Protein AF-A0A2V0NRD4-F1 (afdb_monomer_lite)

pLDDT: mean 80.71, std 25.83, range [26.81, 98.88]

InterPro domains:
  IPR005123 Oxoglutarate/iron-dependent dioxygenase domain [PS51471] (180-300)
  IPR044862 Prolyl 4-hydroxylase alpha subunit, Fe(2+) 2OG dioxygenase domain [PF13640] (192-298)

Radius of gyration: 30.92 Å; chains: 1; bounding box: 98×108×75 Å

Foldseek 3Di:
DDDDDDDDDDDDDDDDDDDDDDDDDDDDDDDDDDDDPPVVVVVVLVVVVVVVVVVVVVPDDDDDDDDDDDDDDDDDDDDDDDDDDDDDDPPPPPPPDPADDDDDADQKDKDALQAPLLVVLLVLQCVVLVDVVDPDPLVVQWDQDDDPQFWGWIKHFSCVRDDVVSVVRVLVSVQVCCVAQVLFRHWDGKMKIWAFAQTKGHWDFPQPFAQKKKKFWSAQQVPAQKDWFWKKWFDPCLVVVPVPDDPPDDDDSVNGIDTHRNHHRMMMMGGRRTTIMTTGIRGGPRRSRTTIIMITDGHDRHKHKDWQDDPVQVVVLVVVLVVQLVVQVVVAFAKAGKWKWKWKAWQAFRATPHIGTRHHNIWGDPPDFDADPVRHGDDRVVRSVSSSCSVGVSSNPTGTHHGPRGMMMMIHMDGGD

Secondary structure (DSSP, 8-state):
----------------------PPPPPPPPPPPPPPPHHHHHHHHHHHHHHHHHHHHTTPPPPPPPPPPP--------------------------SPPPPPPPP-SEEEESS--TTHHHHHHHHHHHHS-TTS--GGGGG-EEEEETTTEEEEEEEHHHHS-HHHHHHHHHHHHHHIIIII-EEEEPPPEEEEE-TT-EEEEE--TTS-SEEEEEE---GGG-S-B---EEEE-HHHHTTTTT--TT----HHHHEEEE---TT-EEEE-TTS-EEEPPPBS---GGGSEEEEEEEEEEE--EEEESS-HHHHHHHHHHHHHHHHHHHTTSPPEEEEEEEEEEE-TTT-BEEEEEEEEE--EEPTT---B-TTSPBPPHHHHHHHHHHHHHHHHHH-BPPP-TT--EEEEEEEEE-

Structure (mmCIF, N/CA/C/O backbone):
data_AF-A0A2V0NRD4-F1
#
_entry.id   AF-A0A2V0NRD4-F1
#
loop_
_atom_site.group_PDB
_atom_site.id
_atom_site.type_symbol
_atom_site.label_atom_id
_atom_site.label_alt_id
_atom_site.label_comp_id
_atom_site.label_asym_id
_atom_site.label_entity_id
_atom_site.label_seq_id
_atom_site.pdbx_PDB_ins_code
_atom_site.Cartn_x
_atom_site.Cartn_y
_atom_site.Cartn_z
_atom_site.occupancy
_atom_site.B_iso_or_equiv
_atom_site.auth_seq_id
_atom_site.auth_comp_id
_atom_site.auth_asym_id
_atom_site.auth_atom_id
_atom_site.pdbx_PDB_model_num
ATOM 1 N N . MET A 1 1 ? 49.506 51.489 8.828 1.00 37.12 1 MET A N 1
ATOM 2 C CA . MET A 1 1 ? 50.574 52.232 8.125 1.00 37.12 1 MET A CA 1
ATOM 3 C C . MET A 1 1 ? 49.982 52.736 6.810 1.00 37.12 1 MET A C 1
ATOM 5 O O . MET A 1 1 ? 49.514 51.912 6.045 1.00 37.12 1 MET A O 1
ATOM 9 N N . ARG A 1 2 ? 49.962 54.065 6.619 1.00 36.31 2 ARG A N 1
ATOM 10 C CA . ARG A 1 2 ? 49.594 54.840 5.407 1.00 36.31 2 ARG A CA 1
ATOM 11 C C . ARG A 1 2 ? 48.127 54.850 4.926 1.00 36.31 2 ARG A C 1
ATOM 13 O O . ARG A 1 2 ? 47.699 54.052 4.107 1.00 36.31 2 ARG A O 1
ATOM 20 N N . SER A 1 3 ? 47.433 55.884 5.405 1.00 36.81 3 SER A N 1
ATOM 21 C CA . SER A 1 3 ? 46.528 56.750 4.630 1.00 36.81 3 SER A CA 1
ATOM 22 C C . SER A 1 3 ? 47.302 57.499 3.530 1.00 36.81 3 SER A C 1
ATOM 24 O O . SER A 1 3 ? 48.490 57.741 3.733 1.00 36.81 3 SER A O 1
ATOM 26 N N . LEU A 1 4 ? 46.624 57.848 2.426 1.00 37.84 4 LEU A N 1
ATOM 27 C CA . LEU A 1 4 ? 46.695 59.089 1.616 1.00 37.84 4 LEU A CA 1
ATOM 28 C C . LEU A 1 4 ? 45.539 58.979 0.585 1.00 37.84 4 LEU A C 1
ATOM 30 O O . LEU A 1 4 ? 45.451 57.965 -0.097 1.00 37.84 4 LEU A O 1
ATOM 34 N N . GLY A 1 5 ? 44.496 59.824 0.611 1.00 30.53 5 GLY A N 1
ATOM 35 C CA . GLY A 1 5 ? 44.429 61.138 -0.062 1.00 30.53 5 GLY A CA 1
ATOM 36 C C . GLY A 1 5 ? 44.092 60.946 -1.556 1.00 30.53 5 GLY A C 1
ATOM 37 O O . GLY A 1 5 ? 44.756 60.162 -2.209 1.00 30.53 5 GLY A O 1
ATOM 38 N N . GLY A 1 6 ? 43.102 61.549 -2.214 1.00 31.66 6 GLY A N 1
ATOM 39 C CA . GLY A 1 6 ? 42.249 62.704 -1.958 1.00 31.66 6 GLY A CA 1
ATOM 40 C C . GLY A 1 6 ? 42.008 63.425 -3.301 1.00 31.66 6 GLY A C 1
ATOM 41 O O . GLY A 1 6 ? 42.966 63.666 -4.022 1.00 31.66 6 GLY A O 1
ATOM 42 N N . GLY A 1 7 ? 40.755 63.798 -3.599 1.00 30.56 7 GLY A N 1
ATOM 43 C CA . GLY A 1 7 ? 40.410 64.998 -4.385 1.00 30.56 7 GLY A CA 1
ATOM 44 C C . GLY A 1 7 ? 40.239 64.907 -5.914 1.00 30.56 7 GLY A C 1
ATOM 45 O O . GLY A 1 7 ? 41.167 64.564 -6.636 1.00 30.56 7 GLY A O 1
ATOM 46 N N . GLY A 1 8 ? 39.076 65.381 -6.395 1.00 29.81 8 GLY A N 1
ATOM 47 C CA . GLY A 1 8 ? 38.882 65.917 -7.755 1.00 29.81 8 GLY A CA 1
ATOM 48 C C . GLY A 1 8 ? 37.500 65.651 -8.377 1.00 29.81 8 GLY A C 1
ATOM 49 O O . GLY A 1 8 ? 37.317 64.608 -8.989 1.00 29.81 8 GLY A O 1
ATOM 50 N N . GLY A 1 9 ? 36.532 66.575 -8.232 1.00 29.78 9 GLY A N 1
ATOM 51 C CA . GLY A 1 9 ? 35.231 66.567 -8.952 1.00 29.78 9 GLY A CA 1
ATOM 52 C C . GLY A 1 9 ? 35.357 67.050 -10.414 1.00 29.78 9 GLY A C 1
ATOM 53 O O . GLY A 1 9 ? 36.444 66.923 -10.970 1.00 29.78 9 GLY A O 1
ATOM 54 N N . PRO A 1 10 ? 34.367 67.732 -11.036 1.00 51.59 10 PRO A N 1
ATOM 55 C CA . PRO A 1 10 ? 32.917 67.812 -10.784 1.00 51.59 10 PRO A CA 1
ATOM 56 C C . PRO A 1 10 ? 32.065 67.683 -12.081 1.00 51.59 10 PRO A C 1
ATOM 58 O O . PRO A 1 10 ? 32.456 68.180 -13.127 1.00 51.59 10 PRO A O 1
ATOM 61 N N . LEU A 1 11 ? 30.847 67.138 -12.026 1.00 35.38 11 LEU A N 1
ATOM 62 C CA . LEU A 1 11 ? 29.784 67.317 -13.041 1.00 35.38 11 LEU A CA 1
ATOM 63 C C . LEU A 1 11 ? 28.461 67.131 -12.277 1.00 35.38 11 LEU A C 1
ATOM 65 O O . LEU A 1 11 ? 28.354 66.206 -11.483 1.00 35.38 11 LEU A O 1
ATOM 69 N N . GLY A 1 12 ? 27.432 67.966 -12.336 1.00 33.06 12 GLY A N 1
ATOM 70 C CA . GLY A 1 12 ? 26.902 68.777 -13.420 1.00 33.06 12 GLY A CA 1
ATOM 71 C C . GLY A 1 12 ? 25.386 68.584 -13.317 1.00 33.06 12 GLY A C 1
ATOM 72 O O . GLY A 1 12 ? 24.895 67.469 -13.464 1.00 33.06 12 GLY A O 1
ATOM 73 N N . ALA A 1 13 ? 24.663 69.633 -12.937 1.00 35.31 13 ALA A N 1
ATOM 74 C CA . ALA A 1 13 ? 23.222 69.595 -12.728 1.00 35.31 13 ALA A CA 1
ATOM 75 C C . ALA A 1 13 ? 22.465 69.386 -14.050 1.00 35.31 13 ALA A C 1
ATOM 77 O O . ALA A 1 13 ? 22.750 70.064 -15.033 1.00 35.31 13 ALA A O 1
ATOM 78 N N . ALA A 1 14 ? 21.438 68.535 -14.041 1.00 35.88 14 ALA A N 1
ATOM 79 C CA . ALA A 1 14 ? 20.316 68.637 -14.968 1.00 35.88 14 ALA A CA 1
ATOM 80 C C . ALA A 1 14 ? 19.050 68.084 -14.305 1.00 35.88 14 ALA A C 1
ATOM 82 O O . ALA A 1 14 ? 18.949 66.906 -13.967 1.00 35.88 14 ALA A O 1
ATOM 83 N N . ALA A 1 15 ? 18.101 68.990 -14.093 1.00 36.91 15 ALA A N 1
ATOM 84 C CA . ALA A 1 15 ? 16.751 68.711 -13.654 1.00 36.91 15 ALA A CA 1
ATOM 85 C C . ALA A 1 15 ? 15.945 68.040 -14.777 1.00 36.91 15 ALA A C 1
ATOM 87 O O . ALA A 1 15 ? 16.061 68.408 -15.944 1.00 36.91 15 ALA A O 1
ATOM 88 N N . GLY A 1 16 ? 15.078 67.103 -14.402 1.00 32.47 16 GLY A N 1
ATOM 89 C CA . GLY A 1 16 ? 14.105 66.483 -15.295 1.00 32.47 16 GLY A CA 1
ATOM 90 C C . GLY A 1 16 ? 12.959 65.885 -14.492 1.00 32.47 16 GLY A C 1
ATOM 91 O O . GLY A 1 16 ? 12.966 64.703 -14.166 1.00 32.47 16 GLY A O 1
ATOM 92 N N . ALA A 1 17 ? 11.986 66.721 -14.133 1.00 39.16 17 ALA A N 1
ATOM 93 C CA . ALA A 1 17 ? 10.737 66.290 -13.525 1.00 39.16 17 ALA A CA 1
ATOM 94 C C . ALA A 1 17 ? 9.822 65.666 -14.590 1.00 39.16 17 ALA A C 1
ATOM 96 O O . ALA A 1 17 ? 9.424 66.345 -15.531 1.00 39.16 17 ALA A O 1
ATOM 97 N N . THR A 1 18 ? 9.430 64.403 -14.410 1.00 37.50 18 THR A N 1
ATOM 98 C CA . THR A 1 18 ? 8.204 63.841 -15.004 1.00 37.50 18 THR A CA 1
ATOM 99 C C . THR A 1 18 ? 7.505 62.938 -13.983 1.00 37.50 18 THR A C 1
ATOM 101 O O . THR A 1 18 ? 8.138 62.227 -13.205 1.00 37.50 18 THR A O 1
ATOM 104 N N . GLY A 1 19 ? 6.181 63.078 -13.895 1.00 40.06 19 GLY A N 1
ATOM 105 C CA . GLY A 1 19 ? 5.375 62.667 -12.749 1.00 40.06 19 GLY A CA 1
ATOM 106 C C . GLY A 1 19 ? 5.187 61.158 -12.590 1.00 40.06 19 GLY A C 1
ATOM 107 O O . GLY A 1 19 ? 4.662 60.474 -13.467 1.00 40.06 19 GLY A O 1
ATOM 108 N N . GLY A 1 20 ? 5.520 60.658 -11.399 1.00 32.12 20 GLY A N 1
ATOM 109 C CA . GLY A 1 20 ? 5.153 59.321 -10.945 1.00 32.12 20 GLY A CA 1
ATOM 110 C C . GLY A 1 20 ? 3.686 59.253 -10.514 1.00 32.12 20 GLY A C 1
ATOM 111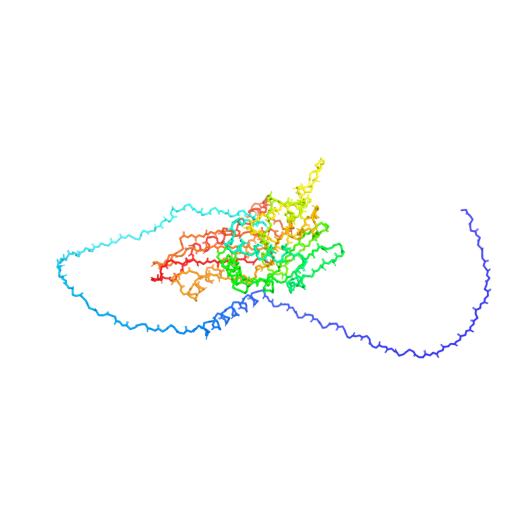 O O . GLY A 1 20 ? 3.316 59.738 -9.444 1.00 32.12 20 GLY A O 1
ATOM 112 N N . ARG A 1 21 ? 2.846 58.585 -11.312 1.00 42.50 21 ARG A N 1
ATOM 113 C CA . ARG A 1 21 ? 1.575 58.016 -10.837 1.00 42.50 21 ARG A CA 1
ATOM 114 C C . ARG A 1 21 ? 1.885 57.002 -9.730 1.00 42.50 21 ARG A C 1
ATOM 116 O O . ARG A 1 21 ? 2.398 55.922 -10.011 1.00 42.50 21 ARG A O 1
ATOM 123 N N . ARG A 1 22 ? 1.540 57.323 -8.479 1.00 39.62 22 ARG A N 1
ATOM 124 C CA . ARG A 1 22 ? 1.521 56.350 -7.376 1.00 39.62 22 ARG A CA 1
ATOM 125 C C . ARG A 1 22 ? 0.491 55.262 -7.695 1.00 39.62 22 ARG A C 1
ATOM 127 O O . ARG A 1 22 ? -0.712 55.500 -7.604 1.00 39.62 22 ARG A O 1
ATOM 134 N N . ARG A 1 23 ? 0.953 54.068 -8.075 1.00 44.28 23 ARG A N 1
ATOM 135 C CA . ARG A 1 23 ? 0.123 52.859 -8.042 1.00 44.28 23 ARG A CA 1
ATOM 136 C C . ARG A 1 23 ? -0.205 52.575 -6.574 1.00 44.28 23 ARG A C 1
ATOM 138 O O . ARG A 1 23 ? 0.705 52.390 -5.771 1.00 44.28 23 ARG A O 1
ATOM 145 N N . ARG A 1 24 ? -1.494 52.591 -6.220 1.00 45.59 24 ARG A N 1
ATOM 146 C CA . ARG A 1 24 ? -1.969 52.031 -4.948 1.00 45.59 24 ARG A CA 1
ATOM 147 C C . ARG A 1 24 ? -1.627 50.540 -4.963 1.00 45.59 24 ARG A C 1
ATOM 149 O O . ARG A 1 24 ? -2.010 49.849 -5.905 1.00 45.59 24 ARG A O 1
ATOM 156 N N . GLY A 1 25 ? -0.858 50.087 -3.976 1.00 49.59 25 GLY A N 1
ATOM 157 C CA . GLY A 1 25 ? -0.625 48.662 -3.755 1.00 49.59 25 GLY A CA 1
ATOM 158 C C . GLY A 1 25 ? -1.936 47.934 -3.429 1.00 49.59 25 GLY A C 1
ATOM 159 O O . GLY A 1 25 ? -2.907 48.591 -3.036 1.00 49.59 25 GLY A O 1
ATOM 160 N N . PRO A 1 26 ? -1.986 46.605 -3.623 1.00 52.06 26 PRO A N 1
ATOM 161 C CA . PRO A 1 26 ? -3.155 45.807 -3.277 1.00 52.06 26 PRO A CA 1
ATOM 162 C C . PRO A 1 26 ? -3.466 45.929 -1.774 1.00 52.06 26 PRO A C 1
ATOM 164 O O . PRO A 1 26 ? -2.542 46.115 -0.976 1.00 52.06 26 PRO A O 1
ATOM 167 N N . PRO A 1 27 ? -4.751 45.863 -1.377 1.00 50.25 27 PRO A N 1
ATOM 168 C CA . PRO A 1 27 ? -5.123 45.858 0.031 1.00 50.25 27 PRO A CA 1
ATOM 169 C C . PRO A 1 27 ? -4.501 44.646 0.746 1.00 50.25 27 PRO A C 1
ATOM 171 O O . PRO A 1 27 ? -4.285 43.610 0.110 1.00 50.25 27 PRO A O 1
ATOM 174 N N . PRO A 1 28 ? -4.208 44.760 2.054 1.00 44.22 28 PRO A N 1
ATOM 175 C CA . PRO A 1 28 ? -3.713 43.632 2.831 1.00 44.22 28 PRO A CA 1
ATOM 176 C C . PRO A 1 28 ? -4.732 42.479 2.806 1.00 44.22 28 PRO A C 1
ATOM 178 O O . PRO A 1 28 ? -5.940 42.739 2.747 1.00 44.22 28 PRO A O 1
ATOM 181 N N . PRO A 1 29 ? -4.271 41.216 2.839 1.00 41.53 29 PRO A N 1
ATOM 182 C CA . PRO A 1 29 ? -5.163 40.067 2.867 1.00 41.53 29 PRO A CA 1
ATOM 183 C C . PRO A 1 29 ? -6.071 40.138 4.098 1.00 41.53 29 PRO A C 1
ATOM 185 O O . PRO A 1 29 ? -5.623 40.459 5.201 1.00 41.53 29 PRO A O 1
ATOM 188 N N . ALA A 1 30 ? -7.358 39.857 3.886 1.00 43.50 30 ALA A N 1
ATOM 189 C CA . ALA A 1 30 ? -8.327 39.710 4.961 1.00 43.50 30 ALA A CA 1
ATOM 190 C C . ALA A 1 30 ? -7.823 38.655 5.954 1.00 43.50 30 ALA A C 1
ATOM 192 O O . ALA A 1 30 ? -7.322 37.607 5.541 1.00 43.50 30 ALA A O 1
ATOM 193 N N . ALA A 1 31 ? -7.941 38.948 7.251 1.00 38.81 31 ALA A N 1
ATOM 194 C CA . ALA A 1 31 ? -7.605 38.009 8.309 1.00 38.81 31 ALA A CA 1
ATOM 195 C C . ALA A 1 31 ? -8.315 36.674 8.042 1.00 38.81 31 ALA A C 1
ATOM 197 O O . ALA A 1 31 ? -9.541 36.637 7.918 1.00 38.81 31 ALA A O 1
ATOM 198 N N . ALA A 1 32 ? -7.531 35.603 7.905 1.00 40.25 32 ALA A N 1
ATOM 199 C CA . ALA A 1 32 ? -8.050 34.259 7.724 1.00 40.25 32 ALA A CA 1
ATOM 200 C C . ALA A 1 32 ? -8.995 33.940 8.889 1.00 40.25 32 ALA A C 1
ATOM 202 O O . ALA A 1 32 ? -8.608 34.034 10.058 1.00 40.25 32 ALA A O 1
ATOM 203 N N . ALA A 1 33 ? -10.244 33.604 8.567 1.00 46.31 33 ALA A N 1
ATOM 204 C CA . ALA A 1 33 ? -11.161 33.045 9.545 1.00 46.31 33 ALA A CA 1
ATOM 205 C C . ALA A 1 33 ? -10.502 31.798 10.150 1.00 46.31 33 ALA A C 1
ATOM 207 O O . ALA A 1 33 ? -9.955 30.971 9.417 1.00 46.31 33 ALA A O 1
ATOM 208 N N . LYS A 1 34 ? -10.511 31.694 11.484 1.00 37.56 34 LYS A N 1
ATOM 209 C CA . LYS A 1 34 ? -10.008 30.504 12.176 1.00 37.56 34 LYS A CA 1
ATOM 210 C C . LYS A 1 34 ? -10.724 29.266 11.614 1.00 37.56 34 LYS A C 1
ATOM 212 O O . LYS A 1 34 ? -11.946 29.330 11.449 1.00 37.56 34 LYS A O 1
ATOM 217 N N . PRO A 1 35 ? -9.999 28.174 11.316 1.00 36.25 35 PRO A N 1
ATOM 218 C CA . PRO A 1 35 ? -10.632 26.935 10.892 1.00 36.25 35 PRO A CA 1
ATOM 219 C C . PRO A 1 35 ? -11.597 26.452 11.988 1.00 36.25 35 PRO A C 1
ATOM 221 O O . PRO A 1 35 ? -11.336 26.687 13.175 1.00 36.25 35 PRO A O 1
ATOM 224 N N . PRO A 1 36 ? -12.728 25.830 11.614 1.00 34.31 36 PRO A N 1
ATOM 225 C CA . PRO A 1 36 ? -13.639 25.246 12.586 1.00 34.31 36 PRO A CA 1
ATOM 226 C C . PRO A 1 36 ? -12.923 24.150 13.399 1.00 34.31 36 PRO A C 1
ATOM 228 O O . PRO A 1 36 ? -11.967 23.550 12.902 1.00 34.31 36 PRO A O 1
ATOM 231 N N . PRO A 1 37 ? -13.361 23.882 14.641 1.00 36.03 37 PRO A N 1
ATOM 232 C CA . PRO A 1 37 ? -12.813 22.793 15.446 1.00 36.03 37 PRO A CA 1
ATOM 233 C C . PRO A 1 37 ? -12.982 21.441 14.729 1.00 36.03 37 PRO A C 1
ATOM 235 O O . PRO A 1 37 ? -13.991 21.217 14.057 1.00 36.03 37 PRO A O 1
ATOM 238 N N . ALA A 1 38 ? -12.000 20.545 14.880 1.00 36.00 38 ALA A N 1
ATOM 239 C CA . ALA A 1 38 ? -11.916 19.253 14.183 1.00 36.00 38 ALA A CA 1
ATOM 240 C C . ALA A 1 38 ? -13.176 18.375 14.345 1.00 36.00 38 ALA A C 1
ATOM 242 O O . ALA A 1 38 ? -13.580 17.684 13.410 1.00 36.00 38 ALA A O 1
ATOM 243 N N . THR A 1 39 ? -13.880 18.505 15.471 1.00 34.88 39 THR A N 1
ATOM 244 C CA . THR A 1 39 ? -15.160 17.833 15.750 1.00 34.88 39 THR A CA 1
ATOM 245 C C . THR A 1 39 ? -16.281 18.185 14.760 1.00 34.88 39 THR A C 1
ATOM 247 O O . THR A 1 39 ? -17.155 17.358 14.501 1.00 34.88 39 THR A O 1
ATOM 250 N N . MET A 1 40 ? -16.259 19.373 14.137 1.00 30.20 40 MET A N 1
ATOM 251 C CA . MET A 1 40 ? -17.231 19.750 13.097 1.00 30.20 40 MET A CA 1
ATOM 252 C C . MET A 1 40 ? -16.901 19.179 11.712 1.00 30.20 40 MET A C 1
ATOM 254 O O . MET A 1 40 ? -17.815 18.958 10.916 1.00 30.20 40 MET A O 1
ATOM 258 N N . LEU A 1 41 ? -15.623 18.936 11.405 1.00 34.75 41 LEU A N 1
ATOM 259 C CA . LEU A 1 41 ? -15.213 18.358 10.119 1.00 34.75 41 LEU A CA 1
ATOM 260 C C . LEU A 1 41 ? -15.586 16.8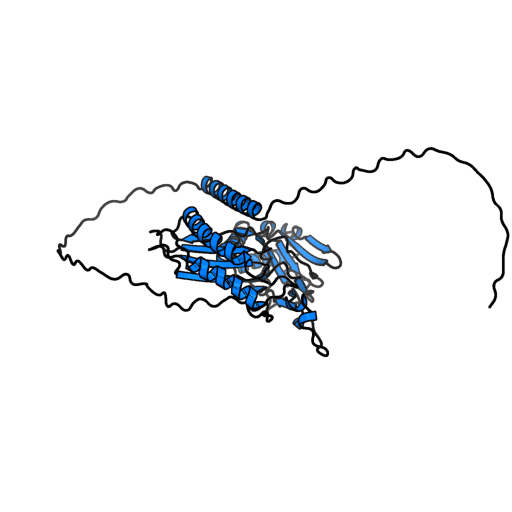70 10.032 1.00 34.75 41 LEU A C 1
ATOM 262 O O . LEU A 1 41 ? -16.006 16.412 8.970 1.00 34.75 41 LEU A O 1
ATOM 266 N N . TRP A 1 42 ? -15.530 16.157 11.159 1.00 34.00 42 TRP A N 1
ATOM 267 C CA . TRP A 1 42 ? -15.877 14.737 11.256 1.00 34.00 42 TRP A CA 1
ATOM 268 C C . TRP A 1 42 ? -17.376 14.458 11.048 1.00 34.00 42 TRP A C 1
ATOM 270 O O . TRP A 1 42 ? -17.743 13.651 10.194 1.00 34.00 42 TRP A O 1
ATOM 280 N N . ARG A 1 43 ? -18.269 15.199 11.727 1.00 35.78 43 ARG A N 1
ATOM 281 C CA . ARG A 1 43 ? -19.731 15.070 11.525 1.00 35.78 43 ARG A CA 1
ATOM 282 C C . ARG A 1 43 ? -20.147 15.372 10.083 1.00 35.78 43 ARG A C 1
ATOM 284 O O . ARG A 1 43 ? -20.962 14.657 9.509 1.00 35.78 43 ARG A O 1
ATOM 291 N N . ALA A 1 44 ? -19.525 16.375 9.463 1.00 32.97 44 ALA A N 1
ATOM 292 C CA . ALA A 1 44 ? -19.788 16.727 8.071 1.00 32.97 44 ALA A CA 1
ATOM 293 C C . ALA A 1 44 ? -19.285 15.672 7.064 1.00 32.97 44 ALA A C 1
ATOM 295 O O . ALA A 1 44 ? -19.794 15.623 5.943 1.00 32.97 44 ALA A O 1
ATOM 296 N N . ALA A 1 45 ? -18.294 14.849 7.424 1.00 35.78 45 ALA A N 1
ATOM 297 C CA . ALA A 1 45 ? -17.847 13.714 6.617 1.00 35.78 45 ALA A CA 1
ATOM 298 C C . ALA A 1 45 ? -18.801 12.516 6.771 1.00 35.78 45 ALA A C 1
ATOM 300 O O . ALA A 1 45 ? -19.247 11.972 5.762 1.00 35.78 45 ALA A O 1
ATOM 301 N N . ALA A 1 46 ? -19.208 12.186 8.001 1.00 33.72 46 ALA A N 1
ATOM 302 C CA . ALA A 1 46 ? -20.189 11.133 8.284 1.00 33.72 46 ALA A CA 1
ATOM 303 C C . ALA A 1 46 ? -21.553 11.388 7.602 1.00 33.72 46 ALA A C 1
ATOM 305 O O . ALA A 1 46 ? -22.121 10.490 6.979 1.00 33.72 46 ALA A O 1
ATOM 306 N N . GLU A 1 47 ? -22.042 12.634 7.611 1.00 33.97 47 GLU A N 1
ATOM 307 C CA . GLU A 1 47 ? -23.283 13.022 6.920 1.00 33.97 47 GLU A CA 1
ATOM 308 C C . GLU A 1 47 ? -23.176 12.908 5.386 1.00 33.97 47 GLU A C 1
ATOM 310 O O . GLU A 1 47 ? -24.141 12.531 4.714 1.00 33.97 47 GLU A O 1
ATOM 315 N N . ARG A 1 48 ? -21.997 13.177 4.804 1.00 37.53 48 ARG A N 1
ATOM 316 C CA . ARG A 1 48 ? -21.755 12.985 3.360 1.00 37.53 48 ARG A CA 1
ATOM 317 C C . ARG A 1 48 ? -21.721 11.504 2.980 1.00 37.53 48 ARG A C 1
ATOM 319 O O . ARG A 1 48 ? -22.215 11.157 1.908 1.00 37.53 48 ARG A O 1
ATOM 326 N N . THR A 1 49 ? -21.210 10.643 3.859 1.00 41.62 49 THR A N 1
ATOM 327 C CA . THR A 1 49 ? -21.186 9.180 3.689 1.00 41.62 49 THR A CA 1
ATOM 328 C C . THR A 1 49 ? -22.593 8.573 3.716 1.00 41.62 49 THR A C 1
ATOM 330 O O . THR A 1 49 ? -22.916 7.725 2.878 1.00 41.62 49 THR A O 1
ATOM 333 N N . ALA A 1 50 ? -23.471 9.061 4.600 1.00 33.91 50 ALA A N 1
ATOM 334 C CA . ALA A 1 50 ? -24.878 8.649 4.644 1.00 33.91 50 ALA A CA 1
ATOM 335 C C . ALA A 1 50 ? -25.641 9.052 3.363 1.00 33.91 50 ALA A C 1
ATOM 337 O O . ALA A 1 50 ? -26.367 8.249 2.774 1.00 33.91 50 ALA A O 1
ATOM 338 N N . LEU A 1 51 ? -25.413 10.272 2.861 1.00 32.16 51 LEU A N 1
ATOM 339 C CA . LEU A 1 51 ? -26.031 10.763 1.621 1.00 32.16 51 LEU A CA 1
ATOM 340 C C . LEU A 1 51 ? -25.534 10.029 0.363 1.00 32.16 51 LEU A C 1
ATOM 342 O O . LEU A 1 51 ? -26.317 9.785 -0.559 1.00 32.16 51 LEU A O 1
ATOM 346 N N . ALA A 1 52 ? -24.252 9.657 0.311 1.00 34.41 52 ALA A N 1
ATOM 347 C CA . ALA A 1 52 ? -23.681 8.899 -0.803 1.00 34.41 52 ALA A CA 1
ATOM 348 C C . ALA A 1 52 ? -24.206 7.451 -0.859 1.00 34.41 52 ALA A C 1
ATOM 350 O O . ALA A 1 52 ? -24.484 6.939 -1.949 1.00 34.41 52 ALA A O 1
ATOM 351 N N . SER A 1 53 ? -24.417 6.819 0.300 1.00 35.78 53 SER A N 1
ATOM 352 C CA . SER A 1 53 ? -24.973 5.461 0.402 1.00 35.78 53 SER A CA 1
ATOM 353 C C . SER A 1 53 ? -26.433 5.407 -0.068 1.00 35.78 53 SER A C 1
ATOM 355 O O . SER A 1 53 ? -26.769 4.592 -0.931 1.00 35.78 53 SER A O 1
ATOM 357 N N . ALA A 1 54 ? -27.262 6.374 0.343 1.00 32.81 54 ALA A N 1
ATOM 358 C CA . ALA A 1 54 ? -28.650 6.493 -0.117 1.00 32.81 54 ALA A CA 1
ATOM 359 C C . ALA A 1 54 ? -28.770 6.727 -1.643 1.00 32.81 54 ALA A C 1
ATOM 361 O O . ALA A 1 54 ? -29.692 6.235 -2.300 1.00 32.81 54 ALA A O 1
ATOM 362 N N . ALA A 1 55 ? -27.816 7.446 -2.248 1.00 34.16 55 ALA A N 1
ATOM 363 C CA . ALA A 1 55 ? -27.784 7.673 -3.697 1.00 34.16 55 ALA A CA 1
ATOM 364 C C . ALA A 1 55 ? -27.384 6.418 -4.506 1.00 34.16 55 ALA A C 1
ATOM 366 O O . ALA A 1 55 ? -27.765 6.288 -5.676 1.00 34.16 55 ALA A O 1
ATOM 367 N N . SER A 1 56 ? -26.634 5.496 -3.893 1.00 35.25 56 SER A N 1
ATOM 368 C CA . SER A 1 56 ? -26.220 4.217 -4.486 1.00 35.25 56 SER A CA 1
ATOM 369 C C . SER A 1 56 ? -27.360 3.190 -4.488 1.00 35.25 56 SER A C 1
ATOM 371 O O . SER A 1 56 ? -27.588 2.510 -5.495 1.00 35.25 56 SER A O 1
ATOM 373 N N . GLU A 1 57 ? -28.158 3.136 -3.417 1.00 39.56 57 GLU A N 1
ATOM 374 C CA . GLU A 1 57 ? -29.324 2.247 -3.327 1.00 39.56 57 GLU A CA 1
ATOM 375 C C . GLU A 1 57 ? -30.431 2.592 -4.329 1.00 39.56 57 GLU A C 1
ATOM 377 O O . GLU A 1 57 ? -31.023 1.696 -4.938 1.00 39.56 57 GLU A O 1
ATOM 382 N N . ALA A 1 58 ? -30.644 3.882 -4.610 1.00 37.66 58 ALA A N 1
ATOM 383 C CA . ALA A 1 58 ? -31.635 4.345 -5.584 1.00 37.66 58 ALA A CA 1
ATOM 384 C C . ALA A 1 58 ? -31.358 3.892 -7.039 1.00 37.66 58 ALA A C 1
ATOM 386 O O . ALA A 1 58 ? -32.200 4.087 -7.919 1.00 37.66 58 ALA A O 1
ATOM 387 N N . ARG A 1 59 ? -30.191 3.287 -7.319 1.00 34.75 59 ARG A N 1
ATOM 388 C CA . ARG A 1 59 ? -29.778 2.823 -8.657 1.00 34.75 59 ARG A CA 1
ATOM 389 C C . ARG A 1 59 ? -29.806 1.305 -8.854 1.00 34.75 59 ARG A C 1
ATOM 391 O O . ARG A 1 59 ? -29.484 0.850 -9.955 1.00 34.75 59 ARG A O 1
ATOM 398 N N . ARG A 1 60 ? -30.206 0.505 -7.859 1.00 33.66 60 ARG A N 1
ATOM 399 C CA . ARG A 1 60 ? -30.311 -0.955 -8.031 1.00 33.66 60 ARG A CA 1
ATOM 400 C C . ARG A 1 60 ? -31.623 -1.344 -8.743 1.00 33.66 60 ARG A C 1
ATOM 402 O O . ARG A 1 60 ? -32.701 -0.958 -8.290 1.00 33.66 60 ARG A O 1
ATOM 409 N N . PRO A 1 61 ? -31.585 -2.116 -9.847 1.00 31.95 61 PRO A N 1
ATOM 410 C CA . PRO A 1 61 ? -32.798 -2.654 -10.455 1.00 31.95 61 PRO A CA 1
ATOM 411 C C . PRO A 1 61 ? -33.440 -3.698 -9.530 1.00 31.95 61 PRO A C 1
ATOM 413 O O . PRO A 1 61 ? -32.763 -4.590 -9.020 1.00 31.95 61 PRO A O 1
ATOM 416 N N . ARG A 1 62 ? -34.759 -3.590 -9.321 1.00 33.12 62 ARG A N 1
ATOM 417 C CA . ARG A 1 62 ? -35.537 -4.543 -8.511 1.00 33.12 62 ARG A CA 1
ATOM 418 C C . ARG A 1 62 ? -35.434 -5.965 -9.085 1.00 33.12 62 ARG A C 1
ATOM 420 O O . ARG A 1 62 ? -35.639 -6.129 -10.290 1.00 33.12 62 ARG A O 1
ATOM 427 N N . PRO A 1 63 ? -35.208 -6.997 -8.254 1.00 32.22 63 PRO A N 1
ATOM 428 C CA . PRO A 1 63 ? -35.194 -8.374 -8.721 1.00 32.22 63 PRO A CA 1
ATOM 429 C C . PRO A 1 63 ? -36.603 -8.828 -9.123 1.00 32.22 63 PRO A C 1
ATOM 431 O O . PRO A 1 63 ? -37.581 -8.657 -8.392 1.00 32.22 63 PRO A O 1
ATOM 434 N N . THR A 1 64 ? -36.705 -9.418 -10.312 1.00 33.78 64 THR A N 1
ATOM 435 C CA . THR A 1 64 ? -37.908 -10.087 -10.809 1.00 33.78 64 THR A CA 1
ATOM 436 C C . THR A 1 64 ? -38.104 -11.424 -10.099 1.00 33.78 64 THR A C 1
ATOM 438 O O . THR A 1 64 ? -37.224 -12.281 -10.087 1.00 33.78 64 THR A O 1
ATOM 441 N N . ARG A 1 65 ? -39.292 -11.581 -9.522 1.00 32.25 65 ARG A N 1
ATOM 442 C CA . ARG A 1 65 ? -39.773 -12.725 -8.744 1.00 32.25 65 ARG A CA 1
ATOM 443 C C . ARG A 1 65 ? -40.010 -13.958 -9.642 1.00 32.25 65 ARG A C 1
ATOM 445 O O . ARG A 1 65 ? -40.722 -13.807 -10.636 1.00 32.25 65 ARG A O 1
ATOM 452 N N . PRO A 1 66 ? -39.519 -15.168 -9.311 1.00 32.59 66 PRO A N 1
ATOM 453 C CA . PRO A 1 66 ? -39.982 -16.392 -9.956 1.00 32.59 66 PRO A CA 1
ATOM 454 C C . PRO A 1 66 ? -41.276 -16.905 -9.304 1.00 32.59 66 PRO A C 1
ATOM 456 O O . PRO A 1 66 ? -41.504 -16.743 -8.103 1.00 32.59 66 PRO A O 1
ATOM 459 N N . ALA A 1 67 ? -42.134 -17.509 -10.127 1.00 30.94 67 ALA A N 1
ATOM 460 C CA . ALA A 1 67 ? -43.390 -18.152 -9.744 1.00 30.94 67 ALA A CA 1
ATOM 461 C C . ALA A 1 67 ? -43.161 -19.550 -9.116 1.00 30.94 67 ALA A C 1
ATOM 463 O O . ALA A 1 67 ? -42.113 -20.153 -9.354 1.00 30.94 67 ALA A O 1
ATOM 464 N N . PRO A 1 68 ? -44.120 -20.076 -8.326 1.00 32.34 68 PRO A N 1
ATOM 465 C CA . PRO A 1 68 ? -43.912 -21.253 -7.487 1.00 32.34 68 PRO A CA 1
ATOM 466 C C . PRO A 1 68 ? -44.210 -22.567 -8.223 1.00 32.34 68 PRO A C 1
ATOM 468 O O . PRO A 1 68 ? -45.158 -22.653 -9.005 1.00 32.34 68 PRO A O 1
ATOM 471 N N . ALA A 1 69 ? -43.439 -23.609 -7.909 1.00 30.98 69 ALA A N 1
ATOM 472 C CA . ALA A 1 69 ? -43.751 -24.993 -8.255 1.00 30.98 69 ALA A CA 1
ATOM 473 C C . ALA A 1 69 ? -44.344 -25.719 -7.037 1.00 30.98 69 ALA A C 1
ATOM 475 O O . ALA A 1 69 ? -43.952 -25.484 -5.895 1.00 30.98 69 ALA A O 1
ATOM 476 N N . ALA A 1 70 ? -45.335 -26.562 -7.310 1.00 30.72 70 ALA A N 1
ATOM 477 C CA . ALA A 1 70 ? -46.243 -27.156 -6.346 1.00 30.72 70 ALA A CA 1
ATOM 478 C C . ALA A 1 70 ? -45.797 -28.534 -5.820 1.00 30.72 70 ALA A C 1
ATOM 480 O O . ALA A 1 70 ? -45.288 -29.357 -6.571 1.00 30.72 70 ALA A O 1
ATOM 481 N N . ALA A 1 71 ? -46.139 -28.753 -4.545 1.00 30.56 71 ALA A N 1
ATOM 482 C CA . ALA A 1 71 ? -46.715 -29.949 -3.915 1.00 30.56 71 ALA A CA 1
ATOM 483 C C . ALA A 1 71 ? -46.013 -31.327 -3.991 1.00 30.56 71 ALA A C 1
ATOM 485 O O . ALA A 1 71 ? -45.920 -31.959 -5.039 1.00 30.56 71 ALA A O 1
ATOM 486 N N . GLY A 1 72 ? -45.755 -31.878 -2.797 1.00 27.27 72 GLY A N 1
ATOM 487 C CA . GLY A 1 72 ? -45.551 -33.304 -2.527 1.00 27.27 72 GLY A CA 1
ATOM 488 C C . GLY A 1 72 ? -45.724 -33.625 -1.031 1.00 27.27 72 GLY A C 1
ATOM 489 O O . GLY A 1 72 ? -44.942 -33.165 -0.215 1.00 27.27 72 GLY A O 1
ATOM 490 N N . ARG A 1 73 ? -46.792 -34.370 -0.713 1.00 31.09 73 ARG A N 1
ATOM 491 C CA . ARG A 1 73 ? -47.306 -34.891 0.584 1.00 31.09 73 ARG A CA 1
ATOM 492 C C . ARG A 1 73 ? -46.238 -35.585 1.469 1.00 31.09 73 ARG A C 1
ATOM 494 O O . ARG A 1 73 ? -45.365 -36.235 0.915 1.00 31.09 73 ARG A O 1
ATOM 501 N N . GLN A 1 74 ? -46.174 -35.373 2.795 1.00 29.59 74 GLN A N 1
ATOM 502 C CA . GLN A 1 74 ? -47.020 -35.845 3.927 1.00 29.59 74 GLN A CA 1
ATOM 503 C C . GLN A 1 74 ? -46.602 -37.233 4.463 1.00 29.59 74 GLN A C 1
ATOM 505 O O . GLN A 1 74 ? -46.760 -38.219 3.750 1.00 29.59 74 GLN A O 1
ATOM 510 N N . ALA A 1 75 ? -46.142 -37.295 5.721 1.00 30.53 75 ALA A N 1
ATOM 511 C CA . ALA A 1 75 ? -46.384 -38.400 6.659 1.00 30.53 75 ALA A CA 1
ATOM 512 C C . ALA A 1 75 ? -46.028 -37.986 8.102 1.00 30.53 75 ALA A C 1
ATOM 514 O O . ALA A 1 75 ? -45.015 -37.330 8.336 1.00 30.53 75 ALA A O 1
ATOM 515 N N . ASP A 1 76 ? -46.921 -38.371 9.007 1.00 29.02 76 ASP A N 1
ATOM 516 C CA . ASP A 1 76 ? -47.029 -38.062 10.432 1.00 29.02 76 ASP A CA 1
ATOM 517 C C . ASP A 1 76 ? -45.963 -38.713 11.330 1.00 29.02 76 ASP A C 1
ATOM 519 O O . ASP A 1 76 ? -45.348 -39.719 10.972 1.00 29.02 76 ASP A O 1
ATOM 523 N N . GLY A 1 77 ? -45.835 -38.182 12.549 1.00 30.53 77 GLY A N 1
ATOM 524 C CA . GLY A 1 77 ? -45.153 -38.843 13.660 1.00 30.53 77 GLY A CA 1
ATOM 525 C C . GLY A 1 77 ? -45.185 -38.021 14.950 1.00 30.53 77 GLY A C 1
ATOM 526 O O . GLY A 1 77 ? -44.280 -37.231 15.192 1.00 30.53 77 GLY A O 1
ATOM 527 N N . ASP A 1 78 ? -46.240 -38.223 15.744 1.00 28.80 78 ASP A N 1
ATOM 528 C CA . ASP A 1 78 ? -46.437 -37.725 17.113 1.00 28.80 78 ASP A CA 1
ATOM 529 C C . ASP A 1 78 ? -45.286 -38.079 18.074 1.00 28.80 78 ASP A C 1
ATOM 531 O O . ASP A 1 78 ? -44.690 -39.155 17.990 1.00 28.80 78 ASP A O 1
ATOM 535 N N . GLY A 1 79 ? -45.058 -37.215 19.068 1.00 29.12 79 GLY A N 1
ATOM 536 C CA . GLY A 1 79 ? -44.198 -37.490 20.221 1.00 29.12 79 GLY A CA 1
ATOM 537 C C . GLY A 1 79 ? -44.212 -36.343 21.229 1.00 29.12 79 GLY A C 1
ATOM 538 O O . GLY A 1 79 ? -43.604 -35.308 20.991 1.00 29.12 79 GLY A O 1
ATOM 539 N N . ALA A 1 80 ? -44.956 -36.529 22.314 1.00 28.45 80 ALA A N 1
ATOM 540 C CA . ALA A 1 80 ? -45.308 -35.548 23.334 1.00 28.45 80 ALA A CA 1
ATOM 541 C C . ALA A 1 80 ? -44.207 -35.280 24.385 1.00 28.45 80 ALA A C 1
ATOM 543 O O . ALA A 1 80 ? -43.348 -36.128 24.600 1.00 28.45 80 ALA A O 1
ATOM 544 N N . GLU A 1 81 ? -44.371 -34.133 25.063 1.00 30.06 81 GLU A N 1
ATOM 545 C CA . GLU A 1 81 ? -44.032 -33.820 26.470 1.00 30.06 81 GLU A CA 1
ATOM 546 C C . GLU A 1 81 ? -42.559 -33.891 26.925 1.00 30.06 81 GLU A C 1
ATOM 548 O O . GLU A 1 81 ? -41.957 -34.955 26.960 1.00 30.06 81 GLU A O 1
ATOM 553 N N . ASP A 1 82 ? -42.011 -32.765 27.404 1.00 29.36 82 ASP A N 1
ATOM 554 C CA . ASP A 1 82 ? -41.842 -32.565 28.855 1.00 29.36 82 ASP A CA 1
ATOM 555 C C . ASP A 1 82 ? -41.532 -31.092 29.182 1.00 29.36 82 ASP A C 1
ATOM 557 O O . ASP A 1 82 ? -40.786 -30.411 28.475 1.00 29.36 82 ASP A O 1
ATOM 561 N N . ALA A 1 83 ? -42.150 -30.604 30.253 1.00 33.16 83 ALA A N 1
ATOM 562 C CA . ALA A 1 83 ? -41.973 -29.276 30.812 1.00 33.16 83 ALA A CA 1
ATOM 563 C C . ALA A 1 83 ? -41.031 -29.385 32.014 1.00 33.16 83 ALA A C 1
ATOM 565 O O . ALA A 1 83 ? -41.348 -30.046 32.998 1.00 33.16 83 ALA A O 1
ATOM 566 N N . GLY A 1 84 ? -39.885 -28.710 31.943 1.00 28.22 84 GLY A N 1
ATOM 567 C CA . GLY A 1 84 ? -38.931 -28.614 33.043 1.00 28.22 84 GLY A CA 1
ATOM 568 C C . GLY A 1 84 ? -38.535 -27.166 33.281 1.00 28.22 84 GLY A C 1
ATOM 569 O O . GLY A 1 84 ? -37.714 -26.618 32.551 1.00 28.22 84 GLY A O 1
ATOM 570 N N . GLU A 1 85 ? -39.138 -26.558 34.299 1.00 33.03 85 GLU A N 1
ATOM 571 C CA . GLU A 1 85 ? -38.667 -25.324 34.925 1.00 33.03 85 GLU A CA 1
ATOM 572 C C . GLU A 1 85 ? -37.257 -25.547 35.495 1.00 33.03 85 GLU A C 1
ATOM 574 O O . GLU A 1 85 ? -37.026 -26.495 36.247 1.00 33.03 85 GLU A O 1
ATOM 579 N N . ALA A 1 86 ? -36.318 -24.660 35.163 1.00 31.11 86 ALA A N 1
ATOM 580 C CA . ALA A 1 86 ? -35.056 -24.528 35.879 1.00 31.11 86 ALA A CA 1
ATOM 581 C C . ALA A 1 86 ? -34.696 -23.043 35.988 1.00 31.11 86 ALA A C 1
ATOM 583 O O . ALA A 1 86 ? -34.327 -22.388 35.013 1.00 31.11 86 ALA A O 1
ATOM 584 N N . GLU A 1 87 ? -34.868 -22.522 37.199 1.00 29.95 87 GLU A N 1
ATOM 585 C CA . GLU A 1 87 ? -34.333 -21.250 37.661 1.00 29.95 87 GLU A CA 1
ATOM 586 C C . GLU A 1 87 ? -32.796 -21.282 37.712 1.00 29.95 87 GLU A C 1
ATOM 588 O O . GLU A 1 87 ? -32.202 -22.301 38.065 1.00 29.95 87 GLU A O 1
ATOM 593 N N . GLY A 1 88 ? -32.179 -20.115 37.510 1.00 27.77 88 GLY A N 1
ATOM 594 C CA . GLY A 1 88 ? -30.964 -19.738 38.233 1.00 27.77 88 GLY A CA 1
ATOM 595 C C . GLY A 1 88 ? -29.634 -19.962 37.516 1.00 27.77 88 GLY A C 1
ATOM 596 O O . GLY A 1 88 ? -29.139 -21.079 37.416 1.00 27.77 88 GLY A O 1
ATOM 597 N N . GLY A 1 89 ? -28.995 -18.850 37.149 1.00 26.81 89 GLY A N 1
ATOM 598 C CA . GLY A 1 89 ? -27.566 -18.804 36.856 1.00 26.81 89 GLY A CA 1
ATOM 599 C C . GLY A 1 89 ? -27.237 -17.830 35.740 1.00 26.81 89 GLY A C 1
ATOM 600 O O . GLY A 1 89 ? -27.072 -18.243 34.599 1.00 26.81 89 GLY A O 1
ATOM 601 N N . GLU A 1 90 ? -27.120 -16.544 36.071 1.00 34.88 90 GLU A N 1
ATOM 602 C CA . GLU A 1 90 ? -26.324 -15.615 35.270 1.00 34.88 90 GLU A CA 1
ATOM 603 C C . GLU A 1 90 ? -24.890 -16.163 35.246 1.00 34.88 90 GLU A C 1
ATOM 605 O O . GLU A 1 90 ? -24.133 -16.003 36.201 1.00 34.88 90 GLU A O 1
ATOM 610 N N . SER A 1 91 ? -24.538 -16.908 34.197 1.00 31.19 91 SER A N 1
ATOM 611 C CA . SER A 1 91 ? -23.144 -17.214 33.918 1.00 31.19 91 SER A CA 1
ATOM 612 C C . SER A 1 91 ? -22.574 -16.007 33.190 1.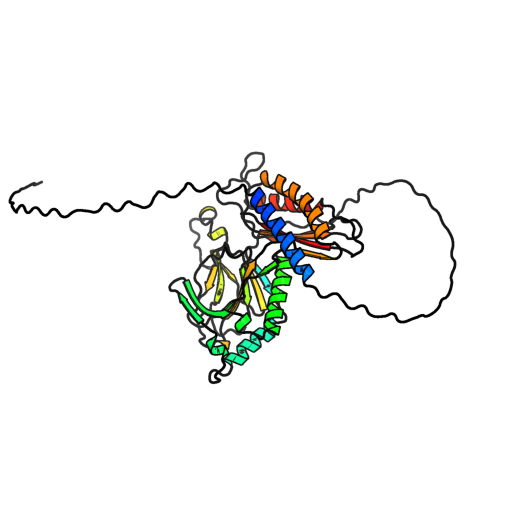00 31.19 91 SER A C 1
ATOM 614 O O . SER A 1 91 ? -22.845 -15.813 32.001 1.00 31.19 91 SER A O 1
ATOM 616 N N . GLU A 1 92 ? -21.795 -15.197 33.901 1.00 34.97 92 GLU A N 1
ATOM 617 C CA . GLU A 1 92 ? -20.752 -14.389 33.279 1.00 34.97 92 GLU A CA 1
ATOM 618 C C . GLU A 1 92 ? -19.863 -15.361 32.496 1.00 34.97 92 GLU A C 1
ATOM 620 O O . GLU A 1 92 ? -19.016 -16.057 33.051 1.00 34.97 92 GLU A O 1
ATOM 625 N N . ALA A 1 93 ? -20.152 -15.513 31.205 1.00 32.66 93 ALA A N 1
ATOM 626 C CA . ALA A 1 93 ? -19.301 -16.251 30.297 1.00 32.66 93 ALA A CA 1
ATOM 627 C C . ALA A 1 93 ? -18.040 -15.407 30.099 1.00 32.66 93 ALA A C 1
ATOM 629 O O . ALA A 1 93 ? -17.979 -14.563 29.205 1.00 32.66 93 ALA A O 1
ATOM 630 N N . GLU A 1 94 ? -17.060 -15.604 30.982 1.00 36.66 94 GLU A N 1
ATOM 631 C CA . GLU A 1 94 ? -15.682 -15.183 30.768 1.00 36.66 94 GLU A CA 1
ATOM 632 C C . GLU A 1 94 ? -15.223 -15.766 29.428 1.00 36.66 94 GLU A C 1
ATOM 634 O O . GLU A 1 94 ? -15.066 -16.975 29.247 1.00 36.66 94 GLU A O 1
ATOM 639 N N . PHE A 1 95 ? -15.081 -14.884 28.444 1.00 35.09 95 PHE A N 1
ATOM 640 C CA . PHE A 1 95 ? -14.537 -15.208 27.139 1.00 35.09 95 PHE A CA 1
ATOM 641 C C . PHE A 1 95 ? -13.028 -15.460 27.294 1.00 35.09 95 PHE A C 1
ATOM 643 O O . PHE A 1 95 ? -12.211 -14.560 27.125 1.00 35.09 95 PHE A O 1
ATOM 650 N N . GLU A 1 96 ? -12.642 -16.691 27.640 1.00 36.88 96 GLU A N 1
ATOM 651 C CA . GLU A 1 96 ? -11.248 -17.160 27.636 1.00 36.88 96 GLU A CA 1
ATOM 652 C C . GLU A 1 96 ? -10.808 -17.562 26.213 1.00 36.88 96 GLU A C 1
ATOM 654 O O . GLU A 1 96 ? -10.478 -18.712 25.919 1.00 36.88 96 GLU A O 1
ATOM 659 N N . GLY A 1 97 ? -10.814 -16.603 25.289 1.00 40.06 97 GLY A N 1
ATOM 660 C CA . GLY A 1 97 ? -9.970 -16.662 24.096 1.00 40.06 97 GLY A CA 1
ATOM 661 C C . GLY A 1 97 ? -8.672 -15.895 24.370 1.00 40.06 97 GLY A C 1
ATOM 662 O O . GLY A 1 97 ? -8.723 -14.882 25.068 1.00 40.06 97 GLY A O 1
ATOM 663 N N . PRO A 1 98 ? -7.497 -16.315 23.856 1.00 39.69 98 PRO A N 1
ATOM 664 C CA . PRO A 1 98 ? -6.305 -15.480 23.950 1.00 39.69 98 PRO A CA 1
ATOM 665 C C . PRO A 1 98 ? -6.615 -14.128 23.303 1.00 39.69 98 PRO A C 1
ATOM 667 O O . PRO A 1 98 ? -6.994 -14.075 22.131 1.00 39.69 98 PRO A O 1
ATOM 670 N N . LEU A 1 99 ? -6.487 -13.047 24.080 1.00 46.53 99 LEU A N 1
ATOM 671 C CA . LEU A 1 99 ? -6.631 -11.694 23.555 1.00 46.53 99 LEU A CA 1
ATOM 672 C C . LEU A 1 99 ? -5.700 -11.557 22.339 1.00 46.53 99 LEU A C 1
ATOM 674 O O . LEU A 1 99 ? -4.524 -11.918 22.447 1.00 46.53 99 LEU A O 1
ATOM 678 N N . PRO A 1 100 ? -6.198 -11.080 21.187 1.00 55.78 100 PRO A N 1
ATOM 679 C CA . PRO A 1 100 ? -5.379 -10.949 19.993 1.00 55.78 100 PRO A CA 1
ATOM 680 C C . PRO A 1 100 ? -4.149 -10.078 20.278 1.00 55.78 100 PRO A C 1
ATOM 682 O O . PRO A 1 100 ? -4.245 -9.038 20.941 1.00 55.78 100 PRO A O 1
ATOM 685 N N . GLU A 1 101 ? -2.988 -10.538 19.802 1.00 74.75 101 GLU A N 1
ATOM 686 C CA . GLU A 1 101 ? -1.717 -9.828 19.944 1.00 74.75 101 GLU A CA 1
ATOM 687 C C . GLU A 1 101 ? -1.795 -8.444 19.277 1.00 74.75 101 GLU A C 1
ATOM 689 O O . GLU A 1 101 ? -2.397 -8.271 18.213 1.00 74.75 101 GLU A O 1
ATOM 694 N N . LEU A 1 102 ? -1.175 -7.454 19.923 1.00 84.56 102 LEU A N 1
ATOM 695 C CA . LEU A 1 102 ? -0.997 -6.105 19.387 1.00 84.56 102 LEU A CA 1
ATOM 696 C C . LEU A 1 102 ? -0.246 -6.149 18.046 1.00 84.56 102 LEU A C 1
ATOM 698 O O . LEU A 1 102 ? 0.677 -6.948 17.870 1.00 84.56 102 LEU A O 1
ATOM 702 N N . SER A 1 103 ? -0.594 -5.270 17.104 1.00 87.06 103 SER A N 1
ATOM 703 C CA . SER A 1 103 ? 0.110 -5.197 15.822 1.00 87.06 103 SER A CA 1
ATOM 704 C C . SER A 1 103 ? 1.432 -4.444 15.919 1.00 87.06 103 SER A C 1
ATOM 706 O O . SER A 1 103 ? 1.539 -3.355 16.489 1.00 87.06 103 SER A O 1
ATOM 708 N N . GLU A 1 104 ? 2.455 -4.966 15.250 1.00 87.50 104 GLU A N 1
ATOM 709 C CA . GLU A 1 104 ? 3.648 -4.184 14.932 1.00 87.50 104 GLU A CA 1
ATOM 710 C C . GLU A 1 104 ? 3.357 -3.188 13.801 1.00 87.50 104 GLU A C 1
ATOM 712 O O . GLU A 1 104 ? 2.606 -3.497 12.873 1.00 87.50 104 GLU A O 1
ATOM 717 N N . ALA A 1 105 ? 3.985 -2.006 13.840 1.00 88.50 105 ALA A N 1
ATOM 718 C CA . ALA A 1 105 ? 3.821 -1.027 12.768 1.00 88.50 105 ALA A CA 1
ATOM 719 C C . ALA A 1 105 ? 4.537 -1.548 11.539 1.00 88.50 105 ALA A C 1
ATOM 721 O O . ALA A 1 105 ? 5.721 -1.894 11.577 1.00 88.50 105 ALA A O 1
ATOM 722 N N . ARG A 1 106 ? 3.820 -1.538 10.427 1.00 91.88 106 ARG A N 1
ATOM 723 C CA . ARG A 1 106 ? 4.317 -1.950 9.129 1.00 91.88 106 ARG A CA 1
ATOM 724 C C . ARG A 1 106 ? 4.067 -0.827 8.151 1.00 91.88 106 ARG A C 1
ATOM 726 O O . ARG A 1 106 ? 2.958 -0.600 7.687 1.00 91.88 106 ARG A O 1
ATOM 733 N N . HIS A 1 107 ? 5.149 -0.149 7.801 1.00 91.75 107 HIS A N 1
ATOM 734 C CA . HIS A 1 107 ? 5.128 0.861 6.755 1.00 91.75 107 HIS A CA 1
ATOM 735 C C . HIS A 1 107 ? 5.113 0.253 5.345 1.00 91.75 107 HIS A C 1
ATOM 737 O O . HIS A 1 107 ? 4.895 0.982 4.380 1.00 91.75 107 HIS A O 1
ATOM 743 N N . ILE A 1 108 ? 5.330 -1.065 5.231 1.00 96.75 108 ILE A N 1
ATOM 744 C CA . ILE A 1 108 ? 5.258 -1.856 4.001 1.00 96.75 108 ILE A CA 1
ATOM 745 C C . ILE A 1 108 ? 4.453 -3.128 4.275 1.00 96.75 108 ILE A C 1
ATOM 747 O O . ILE A 1 108 ? 4.706 -3.844 5.244 1.00 96.75 108 ILE A O 1
ATOM 751 N N . ILE A 1 109 ? 3.507 -3.437 3.390 1.00 96.56 109 ILE A N 1
ATOM 752 C CA . ILE A 1 109 ? 2.741 -4.686 3.389 1.00 96.56 109 ILE A CA 1
ATOM 753 C C . ILE A 1 109 ? 2.878 -5.312 2.002 1.00 96.56 109 ILE A C 1
ATOM 755 O O . ILE A 1 109 ? 2.706 -4.643 0.983 1.00 96.56 109 ILE A O 1
ATOM 759 N N . VAL A 1 110 ? 3.198 -6.604 1.951 1.00 97.75 110 VAL A N 1
ATOM 760 C CA . VAL A 1 110 ? 3.390 -7.337 0.697 1.00 97.75 110 VAL A CA 1
ATOM 761 C C . VAL A 1 110 ? 2.402 -8.491 0.618 1.00 97.75 110 VAL A C 1
ATOM 763 O O . VAL A 1 110 ? 2.441 -9.399 1.443 1.00 97.75 110 VAL A O 1
ATOM 766 N N . GLN A 1 111 ? 1.565 -8.475 -0.416 1.00 98.19 111 GLN A N 1
ATOM 767 C CA . GLN A 1 111 ? 0.620 -9.536 -0.736 1.00 98.19 111 GLN A CA 1
ATOM 768 C C . GLN A 1 111 ? 1.046 -10.225 -2.045 1.00 98.19 111 GLN A C 1
ATOM 770 O O . GLN A 1 111 ? 0.843 -9.670 -3.131 1.00 98.19 111 GLN A O 1
ATOM 775 N N . PRO A 1 112 ? 1.667 -11.417 -1.985 1.00 98.25 112 PRO A N 1
ATOM 776 C CA . PRO A 1 112 ? 1.976 -12.199 -3.177 1.00 98.25 112 PRO A CA 1
ATOM 777 C C . PRO A 1 112 ? 0.706 -12.829 -3.765 1.00 98.25 112 PRO A C 1
ATOM 779 O O . PRO A 1 112 ? -0.270 -13.058 -3.049 1.00 98.25 112 PRO A O 1
ATOM 782 N N . GLY A 1 113 ? 0.738 -13.148 -5.062 1.00 98.06 113 GLY A N 1
ATOM 783 C CA . GLY A 1 113 ? -0.369 -13.824 -5.746 1.00 98.06 113 GLY A CA 1
ATOM 784 C C . GLY A 1 113 ? -1.678 -13.035 -5.690 1.00 98.06 113 GLY A C 1
ATOM 785 O O . GLY A 1 113 ? -2.726 -13.624 -5.466 1.00 98.06 113 GLY A O 1
ATOM 786 N N . PHE A 1 114 ? -1.602 -11.708 -5.816 1.00 98.62 114 PHE A N 1
ATOM 787 C CA . PHE A 1 114 ? -2.690 -10.800 -5.466 1.00 98.62 114 PHE A CA 1
ATOM 788 C C . PHE A 1 114 ? -3.965 -10.992 -6.298 1.00 98.62 114 PHE A C 1
ATOM 790 O O . PHE A 1 114 ? -5.052 -11.050 -5.734 1.00 98.62 114 PHE A O 1
ATOM 797 N N . SER A 1 115 ? -3.848 -11.056 -7.626 1.00 97.62 115 SER A N 1
ATOM 798 C CA . SER A 1 115 ? -5.004 -11.109 -8.526 1.00 97.62 115 SER A CA 1
ATOM 799 C C . SER A 1 115 ? -4.855 -12.220 -9.557 1.00 97.62 115 SER A C 1
ATOM 801 O O . SER A 1 115 ? -3.816 -12.349 -10.211 1.00 97.62 115 SER A O 1
ATOM 803 N N . ASP A 1 116 ? -5.930 -12.974 -9.773 1.00 96.62 116 ASP A N 1
ATOM 804 C CA . ASP A 1 116 ? -6.005 -13.983 -10.834 1.00 96.62 116 ASP A CA 1
ATOM 805 C C . ASP A 1 116 ? -5.957 -13.354 -12.239 1.00 96.62 116 ASP A C 1
ATOM 807 O O . ASP A 1 116 ? -5.629 -14.022 -13.219 1.00 96.62 116 ASP A O 1
ATOM 811 N N . ALA A 1 117 ? -6.222 -12.047 -12.357 1.00 97.44 117 ALA A N 1
ATOM 812 C CA . ALA A 1 117 ? -6.140 -11.313 -13.617 1.00 97.44 117 ALA A CA 1
ATOM 813 C C . ALA A 1 117 ? -4.697 -10.961 -14.029 1.00 97.44 117 ALA A C 1
ATOM 815 O O . ALA A 1 117 ? -4.482 -10.512 -15.157 1.00 97.44 117 ALA A O 1
ATOM 816 N N . ALA A 1 118 ? -3.698 -11.133 -13.154 1.00 98.50 118 ALA A N 1
ATOM 817 C CA . ALA A 1 118 ? -2.329 -10.674 -13.408 1.00 98.50 118 ALA A CA 1
ATOM 818 C C . ALA A 1 118 ? -1.695 -11.302 -14.660 1.00 98.50 118 ALA A C 1
ATOM 820 O O . ALA A 1 118 ? -1.050 -10.599 -15.441 1.00 98.50 118 ALA A O 1
ATOM 821 N N . SER A 1 119 ? -1.913 -12.600 -14.886 1.00 98.62 119 SER A N 1
ATOM 822 C CA . SER A 1 119 ? -1.415 -13.304 -16.075 1.00 98.62 119 SER A CA 1
ATOM 823 C C . SER A 1 119 ? -2.033 -12.763 -17.362 1.00 98.62 119 SER A C 1
ATOM 825 O O . SER A 1 119 ? -1.311 -12.488 -18.318 1.00 98.62 119 SER A O 1
ATOM 827 N N . ASP A 1 120 ? -3.344 -12.520 -17.370 1.00 98.75 120 ASP A N 1
ATOM 828 C CA . ASP A 1 120 ? -4.047 -11.959 -18.527 1.00 98.75 120 ASP A CA 1
ATOM 829 C C . ASP A 1 120 ? -3.615 -10.512 -18.800 1.00 98.75 120 ASP A C 1
ATOM 831 O O . ASP A 1 120 ? -3.388 -10.126 -19.949 1.00 98.75 120 ASP A O 1
ATOM 835 N N . LEU A 1 121 ? -3.452 -9.699 -17.748 1.00 98.69 121 LEU A N 1
ATOM 836 C CA . LEU A 1 121 ? -2.946 -8.328 -17.863 1.00 98.69 121 LEU A CA 1
ATOM 837 C C . LEU A 1 121 ? -1.544 -8.324 -18.476 1.00 98.69 121 LEU A C 1
ATOM 839 O O . LEU A 1 121 ? -1.257 -7.549 -19.392 1.00 98.69 121 LEU A O 1
ATOM 843 N N . ARG A 1 122 ? -0.675 -9.218 -18.003 1.00 98.62 122 ARG A N 1
ATOM 844 C CA . ARG A 1 122 ? 0.673 -9.364 -18.539 1.00 98.62 122 ARG A CA 1
ATOM 845 C C . ARG A 1 122 ? 0.658 -9.813 -20.001 1.00 98.62 122 ARG A C 1
ATOM 847 O O . ARG A 1 122 ? 1.339 -9.197 -20.819 1.00 98.62 122 ARG A O 1
ATOM 854 N N . ALA A 1 123 ? -0.165 -10.800 -20.347 1.00 98.56 123 ALA A N 1
ATOM 855 C CA . ALA A 1 123 ? -0.293 -11.297 -21.713 1.00 98.56 123 ALA A CA 1
ATOM 856 C C . ALA A 1 123 ? -0.735 -10.198 -22.693 1.00 98.56 123 ALA A C 1
ATOM 858 O O . ALA A 1 123 ? -0.176 -10.090 -23.781 1.00 98.56 123 ALA A O 1
ATOM 859 N N . VAL A 1 124 ? -1.668 -9.320 -22.295 1.00 98.31 124 VAL A N 1
ATOM 860 C CA . VAL A 1 124 ? -2.068 -8.161 -23.114 1.00 98.31 124 VAL A CA 1
ATOM 861 C C . VAL A 1 124 ? -0.886 -7.228 -23.383 1.00 98.31 124 VAL A C 1
ATOM 863 O O . VAL A 1 124 ? -0.760 -6.682 -24.482 1.00 98.31 124 VAL A O 1
ATOM 866 N N . PHE A 1 125 ? -0.027 -7.005 -22.387 1.00 98.06 125 PHE A N 1
ATOM 867 C CA . PHE A 1 125 ? 1.166 -6.187 -22.566 1.00 98.06 125 PHE A CA 1
ATOM 868 C C . PHE A 1 125 ? 2.153 -6.845 -23.540 1.00 98.06 125 PHE A C 1
ATOM 870 O O . PHE A 1 125 ? 2.574 -6.197 -24.500 1.00 98.06 125 PHE A O 1
ATOM 877 N N . ASP A 1 126 ? 2.452 -8.129 -23.342 1.00 97.69 126 ASP A N 1
ATOM 878 C CA . ASP A 1 126 ? 3.383 -8.883 -24.185 1.00 97.69 126 ASP A CA 1
ATOM 879 C C . ASP A 1 126 ? 2.897 -9.016 -25.629 1.00 97.69 126 ASP A C 1
ATOM 881 O O . ASP A 1 126 ? 3.670 -8.787 -26.554 1.00 97.69 126 ASP A O 1
ATOM 885 N N . GLU A 1 127 ? 1.616 -9.321 -25.853 1.00 97.00 127 GLU A N 1
ATOM 886 C CA . GLU A 1 127 ? 1.042 -9.447 -27.199 1.00 97.00 127 GLU A CA 1
ATOM 887 C C . GLU A 1 127 ? 1.205 -8.146 -27.994 1.00 97.00 127 GLU A C 1
ATOM 889 O O . GLU A 1 127 ? 1.579 -8.153 -29.170 1.00 97.00 127 GLU A O 1
ATOM 894 N N . ARG A 1 128 ? 0.949 -7.006 -27.345 1.00 95.88 128 ARG A N 1
ATOM 895 C CA . ARG A 1 128 ? 1.006 -5.698 -27.999 1.00 95.88 128 ARG A CA 1
ATOM 896 C C . ARG A 1 128 ? 2.429 -5.268 -28.308 1.00 95.88 128 ARG A C 1
ATOM 898 O O . ARG A 1 128 ? 2.634 -4.629 -29.335 1.00 95.88 128 ARG A O 1
ATOM 905 N N . PHE A 1 129 ? 3.403 -5.607 -27.468 1.00 95.25 129 PHE A N 1
ATOM 906 C CA . PHE A 1 129 ? 4.815 -5.314 -27.732 1.00 95.25 129 PHE A CA 1
ATOM 907 C C . PHE A 1 129 ? 5.542 -6.417 -28.524 1.00 95.25 129 PHE A C 1
ATOM 909 O O . PHE A 1 129 ? 6.650 -6.175 -28.998 1.00 95.25 129 PHE A O 1
ATOM 916 N N . GLY A 1 130 ? 4.909 -7.576 -28.735 1.00 94.69 130 GLY A N 1
ATOM 917 C CA . GLY A 1 130 ? 5.508 -8.757 -29.366 1.00 94.69 130 GLY A CA 1
ATOM 918 C C . GLY A 1 130 ? 5.951 -8.570 -30.817 1.00 94.69 130 GLY A C 1
ATOM 919 O O . GLY A 1 130 ? 6.945 -9.164 -31.232 1.00 94.69 130 GLY A O 1
ATOM 920 N N . ASP A 1 131 ? 5.262 -7.721 -31.584 1.00 93.25 131 ASP A N 1
ATOM 921 C CA . ASP A 1 131 ? 5.721 -7.282 -32.906 1.00 93.25 131 ASP A CA 1
ATOM 922 C C . ASP A 1 131 ? 5.825 -5.749 -32.961 1.00 93.25 131 ASP A C 1
ATOM 924 O O . ASP A 1 131 ? 4.825 -5.067 -33.213 1.00 93.25 131 ASP A O 1
ATOM 928 N N . PRO A 1 132 ? 7.030 -5.177 -32.780 1.00 88.12 132 PRO A N 1
ATOM 929 C CA . PRO A 1 132 ? 7.223 -3.729 -32.790 1.00 88.12 132 PRO A CA 1
ATOM 930 C C . PRO A 1 132 ? 6.995 -3.092 -34.170 1.00 88.12 132 PRO A C 1
ATOM 932 O O . PRO A 1 132 ? 6.960 -1.868 -34.274 1.00 88.12 132 PRO A O 1
ATOM 935 N N . ARG A 1 133 ? 6.862 -3.883 -35.246 1.00 91.56 133 ARG A N 1
ATOM 936 C CA . ARG A 1 133 ? 6.563 -3.372 -36.595 1.00 91.56 133 ARG A CA 1
ATOM 937 C C . ARG A 1 133 ? 5.065 -3.281 -36.871 1.00 91.56 133 ARG A C 1
ATOM 939 O O . ARG A 1 133 ? 4.673 -2.672 -37.868 1.00 91.56 133 ARG A O 1
ATOM 946 N N . LYS A 1 134 ? 4.225 -3.874 -36.019 1.00 92.19 134 LYS A N 1
ATOM 947 C CA . LYS A 1 134 ? 2.770 -3.832 -36.159 1.00 92.19 134 LYS A CA 1
ATOM 948 C C . LYS A 1 134 ? 2.248 -2.473 -35.675 1.00 92.19 134 LYS A C 1
ATOM 950 O O . LYS A 1 134 ? 2.477 -2.126 -34.522 1.00 92.19 134 LYS A O 1
ATOM 955 N N . PRO A 1 135 ? 1.514 -1.704 -36.497 1.00 85.94 135 PRO A N 1
ATOM 956 C CA . PRO A 1 135 ? 1.049 -0.371 -36.118 1.00 85.94 135 PRO A CA 1
ATOM 957 C C . PRO A 1 135 ? -0.196 -0.459 -35.225 1.00 85.94 135 PRO A C 1
ATOM 959 O O . PRO A 1 135 ? -1.325 -0.269 -35.681 1.00 85.94 135 PRO A O 1
ATOM 962 N N . LEU A 1 136 ? -0.001 -0.786 -33.948 1.00 90.94 136 LEU A N 1
ATOM 963 C CA . LEU A 1 136 ? -1.074 -0.833 -32.958 1.00 90.94 136 LEU A CA 1
ATOM 964 C C . LEU A 1 136 ? -1.312 0.556 -32.363 1.00 90.94 136 LEU A C 1
ATOM 966 O O . LEU A 1 136 ? -0.375 1.288 -32.047 1.00 90.94 136 LEU A O 1
ATOM 970 N N . ARG A 1 137 ? -2.584 0.918 -32.160 1.00 91.94 137 ARG A N 1
ATOM 971 C CA . ARG A 1 137 ? -2.957 2.198 -31.535 1.00 91.94 137 ARG A CA 1
ATOM 972 C C . ARG A 1 137 ? -2.358 2.321 -30.132 1.00 91.94 137 ARG A C 1
ATOM 974 O O . ARG A 1 137 ? -2.012 3.414 -29.694 1.00 91.94 137 ARG A O 1
ATOM 981 N N . GLU A 1 138 ? -2.230 1.201 -29.440 1.00 93.56 138 GLU A N 1
ATOM 982 C CA . GLU A 1 138 ? -1.778 1.102 -28.060 1.00 93.56 138 GLU A CA 1
ATOM 983 C C . GLU A 1 138 ? -0.308 1.485 -27.878 1.00 93.56 138 GLU A C 1
ATOM 985 O O . GLU A 1 138 ? 0.072 1.924 -26.794 1.00 93.56 138 GLU A O 1
ATOM 990 N N . HIS A 1 139 ? 0.505 1.417 -28.937 1.00 90.25 139 HIS A N 1
ATOM 991 C CA . HIS A 1 139 ? 1.881 1.925 -28.913 1.00 90.25 139 HIS A CA 1
ATOM 992 C C . HIS A 1 139 ? 1.933 3.440 -28.691 1.00 90.25 139 HIS A C 1
ATOM 994 O O . HIS A 1 139 ? 2.875 3.940 -28.085 1.00 90.25 139 HIS A O 1
ATOM 1000 N N . PHE A 1 140 ? 0.895 4.166 -29.113 1.00 92.06 140 PHE A N 1
ATOM 1001 C CA . PHE A 1 140 ? 0.807 5.623 -28.999 1.00 92.06 140 PHE A CA 1
ATOM 1002 C C . PHE A 1 140 ? 0.173 6.099 -27.683 1.00 92.06 140 PHE A C 1
ATOM 1004 O O . PHE A 1 140 ? 0.037 7.302 -27.471 1.00 92.06 140 PHE A O 1
ATOM 1011 N N . LEU A 1 141 ? -0.233 5.183 -26.796 1.00 95.19 141 LEU A N 1
ATOM 1012 C CA . LEU A 1 141 ? -0.812 5.531 -25.490 1.00 95.19 141 LEU A CA 1
ATOM 1013 C C . LEU A 1 141 ? 0.248 5.866 -24.431 1.00 95.19 141 LEU A C 1
ATOM 1015 O O . LEU A 1 141 ? -0.103 6.322 -23.340 1.00 95.19 141 LEU A O 1
ATOM 1019 N N . TRP A 1 142 ? 1.520 5.602 -24.722 1.00 96.81 142 TRP A N 1
ATOM 1020 C CA . TRP A 1 142 ? 2.612 5.725 -23.768 1.00 96.81 142 TRP A CA 1
ATOM 1021 C C . TRP A 1 142 ? 3.251 7.103 -23.818 1.00 96.81 142 TRP A C 1
ATOM 1023 O O . TRP A 1 142 ? 3.751 7.547 -24.850 1.00 96.81 142 TRP A O 1
ATOM 1033 N N . HIS A 1 143 ? 3.289 7.757 -22.664 1.00 96.25 143 HIS A N 1
ATOM 1034 C CA . HIS A 1 143 ? 4.018 8.997 -22.473 1.00 96.25 143 HIS A CA 1
ATOM 1035 C C . HIS A 1 143 ? 5.388 8.677 -21.874 1.00 96.25 143 HIS A C 1
ATOM 1037 O O . HIS A 1 143 ? 5.468 8.158 -20.759 1.00 96.25 143 HIS A O 1
ATOM 1043 N N . TYR A 1 144 ? 6.457 8.992 -22.610 1.00 97.19 144 TYR A N 1
ATOM 1044 C CA . TYR A 1 144 ? 7.798 9.065 -22.034 1.00 97.19 144 TYR A CA 1
ATOM 1045 C C . TYR A 1 144 ? 7.870 10.296 -21.133 1.00 97.19 144 TYR A C 1
ATOM 1047 O O . TYR A 1 144 ? 7.874 11.428 -21.616 1.00 97.19 144 TYR A O 1
ATOM 1055 N N . TRP A 1 145 ? 7.858 10.068 -19.826 1.00 96.50 145 TRP A N 1
ATOM 1056 C CA . TRP A 1 145 ? 7.780 11.116 -18.829 1.00 96.50 145 TRP A CA 1
ATOM 1057 C C . TRP A 1 145 ? 9.145 11.298 -18.179 1.00 96.50 145 TRP A C 1
ATOM 1059 O O . TRP A 1 145 ? 9.598 10.459 -17.401 1.00 96.50 145 TRP A O 1
ATOM 1069 N N . TYR A 1 146 ? 9.790 12.400 -18.546 1.00 97.19 146 TYR A N 1
ATOM 1070 C CA . TYR A 1 146 ? 11.086 12.806 -18.031 1.00 97.19 146 TYR A CA 1
ATOM 1071 C C . TYR A 1 146 ? 10.948 14.137 -17.303 1.00 97.19 146 TYR A C 1
ATOM 1073 O O . TYR A 1 146 ? 10.529 15.134 -17.896 1.00 97.19 146 TYR A O 1
ATOM 1081 N N . VAL A 1 147 ? 11.327 14.142 -16.031 1.00 97.19 147 VAL A N 1
ATOM 1082 C CA . VAL A 1 147 ? 11.567 15.353 -15.254 1.00 97.19 147 VAL A CA 1
ATOM 1083 C C . VAL A 1 147 ? 12.903 15.180 -14.553 1.00 97.19 147 VAL A C 1
ATOM 1085 O O . VAL A 1 147 ? 13.099 14.245 -13.774 1.00 97.19 147 VAL A O 1
ATOM 1088 N N . GLU A 1 148 ? 13.829 16.078 -14.877 1.00 95.50 148 GLU A N 1
ATOM 1089 C CA . GLU A 1 148 ? 15.187 16.072 -14.344 1.00 95.50 148 GLU A CA 1
ATOM 1090 C C . GLU A 1 148 ? 15.168 16.055 -12.808 1.00 95.50 148 GLU A C 1
ATOM 1092 O O . GLU A 1 148 ? 14.425 16.813 -12.181 1.00 95.50 148 GLU A O 1
ATOM 1097 N N . ASN A 1 149 ? 15.980 15.176 -12.212 1.00 93.31 149 ASN A N 1
ATOM 1098 C CA . ASN A 1 149 ? 16.071 14.947 -10.764 1.00 93.31 149 ASN A CA 1
ATOM 1099 C C . ASN A 1 149 ? 14.758 14.508 -10.085 1.00 93.31 149 ASN A C 1
ATOM 1101 O O . ASN A 1 149 ? 14.615 14.678 -8.877 1.00 93.31 149 ASN A O 1
ATOM 1105 N N . GLN A 1 150 ? 13.791 13.970 -10.837 1.00 95.06 150 GLN A N 1
ATOM 1106 C CA . GLN A 1 150 ? 12.555 13.430 -10.262 1.00 95.06 150 GLN A CA 1
ATOM 1107 C C . GLN A 1 150 ? 12.217 12.052 -10.809 1.00 95.06 150 GLN A C 1
ATOM 1109 O O . GLN A 1 150 ? 12.076 11.106 -10.044 1.00 95.06 150 GLN A O 1
ATOM 1114 N N . TYR A 1 151 ? 12.056 11.908 -12.122 1.00 95.31 151 TYR A N 1
ATOM 1115 C CA . TYR A 1 151 ? 11.680 10.618 -12.687 1.00 95.31 151 TYR A CA 1
ATOM 1116 C C . TYR A 1 151 ? 11.937 10.531 -14.183 1.00 95.31 151 TYR A C 1
ATOM 1118 O O . TYR A 1 151 ? 11.874 11.512 -14.924 1.00 95.31 151 TYR A O 1
ATOM 1126 N N . THR A 1 152 ? 12.187 9.301 -14.617 1.00 98.25 152 THR A N 1
ATOM 1127 C CA . THR A 1 152 ? 12.279 8.895 -16.017 1.00 98.25 152 THR A CA 1
ATOM 1128 C C . THR A 1 152 ? 11.566 7.560 -16.156 1.00 98.25 152 THR A C 1
ATOM 1130 O O . THR A 1 152 ? 12.041 6.560 -15.626 1.00 98.25 152 THR A O 1
ATOM 1133 N N . LEU A 1 153 ? 10.419 7.530 -16.833 1.00 97.88 153 LEU A N 1
ATOM 1134 C CA . LEU A 1 153 ? 9.675 6.294 -17.095 1.00 97.88 153 LEU A CA 1
ATOM 1135 C C . LEU A 1 153 ? 8.703 6.446 -18.265 1.00 97.88 153 LEU A C 1
ATOM 1137 O O . LEU A 1 153 ? 8.369 7.554 -18.685 1.00 97.88 153 LEU A O 1
ATOM 1141 N N . HIS A 1 154 ? 8.188 5.323 -18.754 1.00 98.44 154 HIS A N 1
ATOM 1142 C CA . HIS A 1 154 ? 7.030 5.314 -19.640 1.00 98.44 154 HIS A CA 1
ATOM 1143 C C . HIS A 1 154 ? 5.771 5.054 -18.829 1.00 98.44 154 HIS A C 1
ATOM 1145 O O . HIS A 1 154 ? 5.728 4.082 -18.079 1.00 98.44 154 HIS A O 1
ATOM 1151 N N . ARG A 1 155 ? 4.736 5.878 -19.005 1.00 97.50 155 ARG A N 1
ATOM 1152 C CA . ARG A 1 155 ? 3.452 5.697 -18.313 1.00 97.50 155 ARG A CA 1
ATOM 1153 C C . ARG A 1 155 ? 2.240 5.845 -19.213 1.00 97.50 155 ARG A C 1
ATOM 1155 O O . ARG A 1 155 ? 2.275 6.541 -20.229 1.00 97.50 155 ARG A O 1
ATOM 1162 N N . THR A 1 156 ? 1.142 5.244 -18.780 1.00 98.12 156 THR A N 1
ATOM 1163 C CA . THR A 1 156 ? -0.190 5.405 -19.359 1.00 98.12 156 THR A CA 1
ATOM 1164 C C . THR A 1 156 ? -1.270 5.131 -18.308 1.00 98.12 156 THR A C 1
ATOM 1166 O O . THR A 1 156 ? -0.982 4.663 -17.208 1.00 98.12 156 THR A O 1
ATOM 1169 N N . GLN A 1 157 ? -2.524 5.429 -18.631 1.00 98.06 157 GLN A N 1
ATOM 1170 C CA . GLN A 1 157 ? -3.674 5.070 -17.798 1.00 98.06 157 GLN A CA 1
ATOM 1171 C C . GLN A 1 157 ? -4.051 3.606 -18.046 1.00 98.06 157 GLN A C 1
ATOM 1173 O O . GLN A 1 157 ? -4.323 3.228 -19.189 1.00 98.06 157 GLN A O 1
ATOM 1178 N N . ALA A 1 158 ? -4.117 2.782 -16.996 1.00 98.19 158 ALA A N 1
ATOM 1179 C CA . ALA A 1 158 ? -4.397 1.350 -17.133 1.00 98.19 158 ALA A CA 1
ATOM 1180 C C . ALA A 1 158 ? -5.763 1.095 -17.795 1.00 98.19 158 ALA A C 1
ATOM 1182 O O . ALA A 1 158 ? -5.871 0.244 -18.678 1.00 98.19 158 ALA A O 1
ATOM 1183 N N . ALA A 1 159 ? -6.777 1.897 -17.450 1.00 97.94 159 ALA A N 1
ATOM 1184 C CA . ALA A 1 159 ? -8.121 1.820 -18.028 1.00 97.94 159 ALA A CA 1
ATOM 1185 C C . ALA A 1 159 ? -8.164 2.109 -19.539 1.00 97.94 159 ALA A C 1
ATOM 1187 O O . ALA A 1 159 ? -9.037 1.602 -20.243 1.00 97.94 159 ALA A O 1
ATOM 1188 N N . ALA A 1 160 ? -7.239 2.933 -20.044 1.00 97.06 160 ALA A N 1
ATOM 1189 C CA . ALA A 1 160 ? -7.131 3.238 -21.470 1.00 97.06 160 ALA A CA 1
ATOM 1190 C C . ALA A 1 160 ? -6.352 2.160 -22.234 1.00 97.06 160 ALA A C 1
ATOM 1192 O O . ALA A 1 160 ? -6.552 1.993 -23.437 1.00 97.06 160 ALA A O 1
ATOM 1193 N N . TYR A 1 161 ? -5.463 1.443 -21.544 1.00 98.00 161 TYR A N 1
ATOM 1194 C CA . TYR A 1 161 ? -4.662 0.385 -22.132 1.00 98.00 161 TYR A CA 1
ATOM 1195 C C . TYR A 1 161 ? -5.432 -0.939 -22.166 1.00 98.00 161 TYR A C 1
ATOM 1197 O O . TYR A 1 161 ? -5.620 -1.513 -23.236 1.00 98.00 161 TYR A O 1
ATOM 1205 N N . PHE A 1 162 ? -5.884 -1.459 -21.028 1.00 98.19 162 PHE A N 1
ATOM 1206 C CA . PHE A 1 162 ? -6.424 -2.818 -20.957 1.00 98.19 162 PHE A CA 1
ATOM 1207 C C . PHE A 1 162 ? -7.848 -2.947 -21.516 1.00 98.19 162 PHE A C 1
ATOM 1209 O O . PHE A 1 162 ? -8.630 -1.994 -21.473 1.00 98.19 162 PHE A O 1
ATOM 1216 N N . PRO A 1 163 ? -8.238 -4.143 -22.005 1.00 98.12 163 PRO A N 1
ATOM 1217 C CA . PRO A 1 163 ? -9.632 -4.438 -22.300 1.00 98.12 163 PRO A CA 1
ATOM 1218 C C . PRO A 1 163 ? -10.523 -4.114 -21.097 1.00 98.12 163 PRO A C 1
ATOM 1220 O O . PRO A 1 163 ? -10.228 -4.508 -19.970 1.00 98.12 163 PRO A O 1
ATOM 1223 N N . LYS A 1 164 ? -11.652 -3.441 -21.340 1.00 98.19 164 LYS A N 1
ATOM 1224 C CA . LYS A 1 164 ? -12.542 -2.931 -20.281 1.00 98.19 164 LYS A CA 1
ATOM 1225 C C . LYS A 1 164 ? -12.947 -3.993 -19.255 1.00 98.19 164 LYS A C 1
ATOM 1227 O O . LYS A 1 164 ? -13.012 -3.698 -18.069 1.00 98.19 164 LYS A O 1
ATOM 1232 N N . ALA A 1 165 ? -13.243 -5.213 -19.708 1.00 98.31 165 ALA A N 1
ATOM 1233 C CA . ALA A 1 165 ? -13.626 -6.308 -18.819 1.00 98.31 165 ALA A CA 1
ATOM 1234 C C . ALA A 1 165 ? -12.475 -6.737 -17.897 1.00 98.31 165 ALA A C 1
ATOM 1236 O O . ALA A 1 165 ? -12.717 -7.038 -16.735 1.00 98.31 165 ALA A O 1
ATOM 1237 N N . LEU A 1 166 ? -11.241 -6.730 -18.405 1.00 98.38 166 LEU A N 1
ATOM 1238 C CA . LEU A 1 166 ? -10.054 -7.107 -17.647 1.00 98.38 166 LEU A CA 1
ATOM 1239 C C . LEU A 1 166 ? -9.658 -6.013 -16.648 1.00 98.38 166 LEU A C 1
ATOM 1241 O O . LEU A 1 166 ? -9.429 -6.313 -15.482 1.00 98.38 166 LEU A O 1
ATOM 1245 N N . TYR A 1 167 ? -9.687 -4.742 -17.066 1.00 98.50 167 TYR A N 1
ATOM 1246 C CA . TYR A 1 167 ? -9.468 -3.612 -16.154 1.00 98.50 167 TYR A CA 1
ATOM 1247 C C . TYR A 1 167 ? -10.487 -3.597 -15.006 1.00 98.50 167 TYR A C 1
ATOM 1249 O O . TYR A 1 167 ? -10.111 -3.422 -13.855 1.00 98.50 167 TYR A O 1
ATOM 1257 N N . LYS A 1 168 ? -11.771 -3.849 -15.297 1.00 98.31 168 LYS A N 1
ATOM 1258 C CA . LYS A 1 168 ? -12.807 -3.924 -14.257 1.00 98.31 168 LYS A CA 1
ATOM 1259 C C . LYS A 1 168 ? -12.560 -5.024 -13.227 1.00 98.31 168 LYS A C 1
ATOM 1261 O O . LYS A 1 168 ? -12.917 -4.833 -12.072 1.00 98.31 168 LYS A O 1
ATOM 1266 N N . ARG A 1 169 ? -11.992 -6.167 -13.633 1.00 98.25 169 ARG A N 1
ATOM 1267 C CA . ARG A 1 169 ? -11.622 -7.238 -12.693 1.00 98.25 169 ARG A CA 1
ATOM 1268 C C . ARG A 1 169 ? -10.521 -6.762 -11.755 1.00 98.25 169 ARG A C 1
ATOM 1270 O O . ARG A 1 169 ? -10.732 -6.781 -10.556 1.00 98.25 169 ARG A O 1
ATOM 1277 N N . LEU A 1 170 ? -9.437 -6.214 -12.306 1.00 98.44 170 LEU A N 1
ATOM 1278 C CA . LEU A 1 170 ? -8.360 -5.613 -11.514 1.00 98.44 170 LEU A CA 1
ATOM 1279 C C . LEU A 1 170 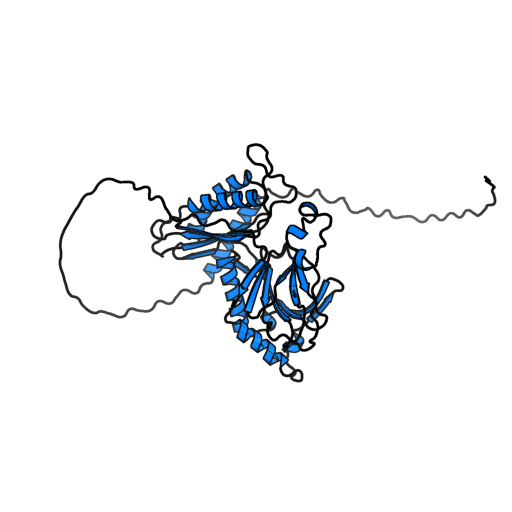? -8.880 -4.557 -10.525 1.00 98.44 170 LEU A C 1
ATOM 1281 O O . LEU A 1 170 ? -8.512 -4.567 -9.356 1.00 98.44 170 LEU A O 1
ATOM 1285 N N . GLU A 1 171 ? -9.714 -3.633 -11.002 1.00 98.38 171 GLU A N 1
ATOM 1286 C CA . GLU A 1 171 ? -10.302 -2.575 -10.176 1.00 98.38 171 GLU A CA 1
ATOM 1287 C C . GLU A 1 171 ? -11.171 -3.159 -9.053 1.00 98.38 171 GLU A C 1
ATOM 1289 O O . GLU A 1 171 ? -11.071 -2.712 -7.915 1.00 98.38 171 GLU A O 1
ATOM 1294 N N . SER A 1 172 ? -11.959 -4.198 -9.347 1.00 98.25 172 SER A N 1
ATOM 1295 C CA . SER A 1 172 ? -12.766 -4.894 -8.336 1.00 98.25 172 SER A CA 1
ATOM 1296 C C . SER A 1 172 ? -11.896 -5.606 -7.299 1.00 98.25 172 SER A C 1
ATOM 1298 O O . SER A 1 172 ? -12.203 -5.524 -6.116 1.00 98.25 172 SER A O 1
ATOM 1300 N N . ASP A 1 173 ? -10.810 -6.263 -7.718 1.00 98.44 173 ASP A N 1
ATOM 1301 C CA . ASP A 1 173 ? -9.887 -6.960 -6.813 1.00 98.44 173 ASP A CA 1
ATOM 1302 C C . ASP A 1 173 ? -9.202 -5.970 -5.859 1.00 98.44 173 ASP A C 1
ATOM 1304 O O . ASP A 1 173 ? -9.132 -6.208 -4.653 1.00 98.44 173 ASP A O 1
ATOM 1308 N N . LEU A 1 174 ? -8.739 -4.828 -6.388 1.00 98.62 174 LEU A N 1
ATOM 1309 C CA . LEU A 1 174 ? -8.160 -3.749 -5.586 1.00 98.62 174 LEU A CA 1
ATOM 1310 C C . LEU A 1 174 ? -9.184 -3.193 -4.597 1.00 98.62 174 LEU A C 1
ATOM 1312 O O . LEU A 1 174 ? -8.895 -3.174 -3.408 1.00 98.62 174 LEU A O 1
ATOM 1316 N N . ILE A 1 175 ? -10.378 -2.796 -5.050 1.00 98.31 175 ILE A N 1
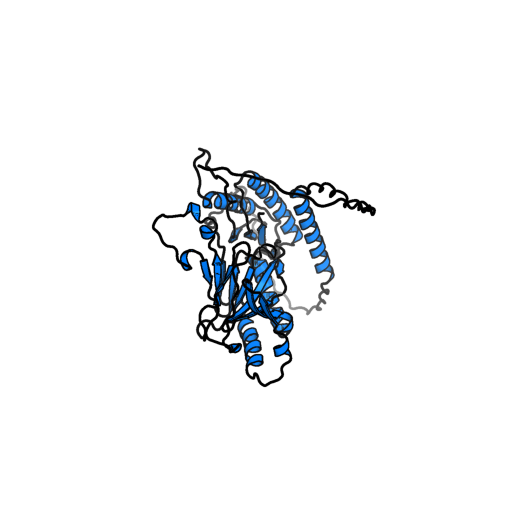ATOM 1317 C CA . ILE A 1 175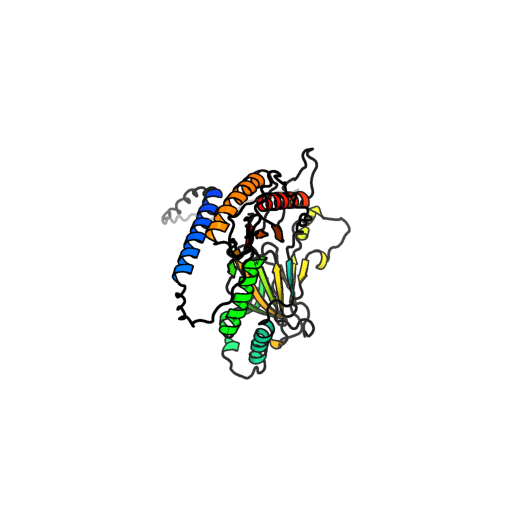 ? -11.419 -2.243 -4.168 1.00 98.31 175 ILE A CA 1
ATOM 1318 C C . ILE A 1 175 ? -11.815 -3.253 -3.089 1.00 98.31 175 ILE A C 1
ATOM 1320 O O . ILE A 1 175 ? -11.832 -2.894 -1.918 1.00 98.31 175 ILE A O 1
ATOM 1324 N N . ALA A 1 176 ? -12.045 -4.520 -3.442 1.00 98.12 176 ALA A N 1
ATOM 1325 C CA . ALA A 1 176 ? -12.412 -5.550 -2.473 1.00 98.12 176 ALA A CA 1
ATOM 1326 C C . ALA A 1 176 ? -11.318 -5.768 -1.414 1.00 98.12 176 ALA A C 1
ATOM 1328 O O . ALA A 1 176 ? -11.625 -5.985 -0.241 1.00 98.12 176 ALA A O 1
ATOM 1329 N N . TYR A 1 177 ? -10.042 -5.699 -1.807 1.00 98.44 177 TYR A N 1
ATOM 1330 C CA . TYR A 1 177 ? -8.932 -5.731 -0.857 1.00 98.44 177 TYR A CA 1
ATOM 1331 C C . TYR A 1 177 ? -8.907 -4.471 0.020 1.00 98.44 177 TYR A C 1
ATOM 1333 O O . TYR A 1 177 ? -8.767 -4.573 1.237 1.00 98.44 177 TYR A O 1
ATOM 1341 N N . GLY A 1 178 ? -9.079 -3.292 -0.582 1.00 98.25 178 GLY A N 1
ATOM 1342 C CA . GLY A 1 178 ? -9.150 -2.012 0.121 1.00 98.25 178 GLY A CA 1
ATOM 1343 C C . GLY A 1 178 ? -10.240 -2.004 1.188 1.00 98.25 178 GLY A C 1
ATOM 1344 O O . GLY A 1 178 ? -9.965 -1.666 2.334 1.00 98.25 178 GLY A O 1
ATOM 1345 N N . GLU A 1 179 ? -11.437 -2.462 0.841 1.00 97.94 179 GLU A N 1
ATOM 1346 C CA . GLU A 1 179 ? -12.590 -2.545 1.734 1.00 97.94 179 GLU A CA 1
ATOM 1347 C C . GLU A 1 179 ? -12.345 -3.528 2.885 1.00 97.94 179 GLU A C 1
ATOM 1349 O O . GLU A 1 179 ? -12.493 -3.173 4.053 1.00 97.94 179 GLU A O 1
ATOM 1354 N N . ARG A 1 180 ? -11.916 -4.757 2.573 1.00 97.62 180 ARG A N 1
ATOM 1355 C CA . ARG A 1 180 ? -11.790 -5.825 3.577 1.00 97.62 180 ARG A CA 1
ATOM 1356 C C . ARG A 1 180 ? -10.561 -5.701 4.471 1.00 97.62 180 ARG A C 1
ATOM 1358 O O . ARG A 1 180 ? -10.624 -6.146 5.615 1.00 97.62 180 ARG A O 1
ATOM 1365 N N . VAL A 1 181 ? -9.457 -5.156 3.958 1.00 97.25 181 VAL A N 1
ATOM 1366 C CA . VAL A 1 181 ? -8.149 -5.166 4.640 1.00 97.25 181 VAL A CA 1
ATOM 1367 C C . VAL A 1 181 ? -7.715 -3.779 5.105 1.00 97.25 181 VAL A C 1
ATOM 1369 O O . VAL A 1 181 ? -7.101 -3.671 6.161 1.00 97.25 181 VAL A O 1
ATOM 1372 N N . LEU A 1 182 ? -8.019 -2.724 4.342 1.00 97.25 182 LEU A N 1
ATOM 1373 C CA . LEU A 1 182 ? -7.499 -1.368 4.581 1.00 97.25 182 LEU A CA 1
ATOM 1374 C C . LEU A 1 182 ? -8.570 -0.364 5.031 1.00 97.25 182 LEU A C 1
ATOM 1376 O O . LEU A 1 182 ? -8.247 0.793 5.291 1.00 97.25 182 LEU A O 1
ATOM 1380 N N . GLY A 1 183 ? -9.847 -0.761 5.051 1.00 96.44 183 GLY A N 1
ATOM 1381 C CA . GLY A 1 183 ? -10.967 0.148 5.302 1.00 96.44 183 GLY A CA 1
ATOM 1382 C C . GLY A 1 183 ? -11.087 1.273 4.266 1.00 96.44 183 GLY A C 1
ATOM 1383 O O . GLY A 1 183 ? -11.581 2.345 4.580 1.00 96.44 183 GLY A O 1
ATOM 1384 N N . CYS A 1 184 ? -10.604 1.089 3.037 1.00 97.38 184 CYS A N 1
ATOM 1385 C CA . CYS A 1 184 ? -10.647 2.111 1.986 1.00 97.38 184 CYS A CA 1
ATOM 1386 C C . CYS A 1 184 ? -11.659 1.725 0.906 1.00 97.38 184 CYS A C 1
ATOM 1388 O O . CYS A 1 184 ? -11.549 0.649 0.320 1.00 97.38 184 CYS A O 1
ATOM 1390 N N . ARG A 1 185 ? -12.618 2.609 0.609 1.00 95.88 185 ARG A N 1
ATOM 1391 C CA . ARG A 1 185 ? -13.729 2.305 -0.317 1.00 95.88 185 ARG A CA 1
ATOM 1392 C C . ARG A 1 185 ? -13.505 2.749 -1.754 1.00 95.88 185 ARG A C 1
ATOM 1394 O O . ARG A 1 185 ? -14.304 2.430 -2.635 1.00 95.88 185 ARG A O 1
ATOM 1401 N N . ALA A 1 186 ? -12.419 3.467 -2.005 1.00 97.19 186 ALA A N 1
ATOM 1402 C CA . ALA A 1 186 ? -12.071 3.926 -3.333 1.00 97.19 186 ALA A CA 1
ATOM 1403 C C . ALA A 1 186 ? -10.578 3.758 -3.611 1.00 97.19 186 ALA A C 1
ATOM 1405 O O . ALA A 1 186 ? -9.752 3.568 -2.714 1.00 97.19 186 ALA A O 1
ATOM 1406 N N . ILE A 1 187 ? -10.247 3.843 -4.894 1.00 98.06 187 ILE A N 1
ATOM 1407 C CA . ILE A 1 187 ? -8.880 3.966 -5.379 1.00 98.06 187 ILE A CA 1
ATOM 1408 C C . ILE A 1 187 ? -8.807 5.123 -6.370 1.00 98.06 187 ILE A C 1
ATOM 1410 O O . ILE A 1 187 ? -9.765 5.425 -7.086 1.00 98.06 187 ILE A O 1
ATOM 1414 N N . THR A 1 188 ? -7.644 5.752 -6.464 1.00 97.88 188 THR A N 1
ATOM 1415 C CA . THR A 1 188 ? -7.349 6.678 -7.564 1.00 97.88 188 THR A CA 1
ATOM 1416 C C . THR A 1 188 ? -7.336 5.950 -8.915 1.00 97.88 188 THR A C 1
ATOM 1418 O O . THR A 1 188 ? -7.098 4.738 -8.941 1.00 97.88 188 THR A O 1
ATOM 1421 N N . PRO A 1 189 ? -7.446 6.665 -10.053 1.00 97.31 189 PRO A N 1
ATOM 1422 C CA . PRO A 1 189 ? -7.184 6.072 -11.362 1.00 97.31 189 PRO A CA 1
ATOM 1423 C C . PRO A 1 189 ? -5.837 5.342 -11.398 1.00 97.31 189 PRO A C 1
ATOM 1425 O O . PRO A 1 189 ? -4.805 5.908 -11.034 1.00 97.31 189 PRO A O 1
ATOM 1428 N N . VAL A 1 190 ? -5.857 4.088 -11.849 1.00 98.50 190 VAL A N 1
ATOM 1429 C CA . VAL A 1 190 ? -4.668 3.232 -11.853 1.00 98.50 190 VAL A CA 1
ATOM 1430 C C . VAL A 1 190 ? -3.759 3.631 -13.011 1.00 98.50 190 VAL A C 1
ATOM 1432 O O . VAL A 1 190 ? -4.115 3.519 -14.191 1.00 98.50 190 VAL A O 1
ATOM 1435 N N . TRP A 1 191 ? -2.548 4.057 -12.675 1.00 98.31 191 TRP A N 1
ATOM 1436 C CA . TRP A 1 191 ? -1.487 4.270 -13.644 1.00 98.31 191 TRP A CA 1
ATOM 1437 C C . TRP A 1 191 ? -0.767 2.958 -13.920 1.00 98.31 191 TRP A C 1
ATOM 1439 O O . TRP A 1 191 ? -0.625 2.108 -13.046 1.00 98.31 191 TRP A O 1
ATOM 1449 N N . MET A 1 192 ? -0.295 2.793 -15.149 1.00 98.38 192 MET A N 1
ATOM 1450 C CA . MET A 1 192 ? 0.593 1.705 -15.528 1.00 98.38 192 MET A CA 1
ATOM 1451 C C . MET A 1 192 ? 1.892 2.298 -16.049 1.00 98.38 192 MET A C 1
ATOM 1453 O O . MET A 1 192 ? 1.871 3.189 -16.901 1.00 98.38 192 MET A O 1
ATOM 1457 N N . SER A 1 193 ? 3.006 1.769 -15.558 1.00 98.50 193 SER A N 1
ATOM 1458 C CA . SER A 1 193 ? 4.338 2.273 -15.856 1.00 98.50 193 SER A CA 1
ATOM 1459 C C . SER A 1 193 ? 5.289 1.133 -16.185 1.00 98.50 193 SER A C 1
ATOM 1461 O O . SER A 1 193 ? 5.270 0.095 -15.518 1.00 98.50 193 SER A O 1
ATOM 1463 N N . TYR A 1 194 ? 6.144 1.338 -17.188 1.00 98.56 194 TYR A N 1
ATOM 1464 C CA . TYR A 1 194 ? 7.269 0.449 -17.446 1.00 98.56 194 TYR A CA 1
ATOM 1465 C C . TYR A 1 194 ? 8.609 1.183 -17.468 1.00 98.56 194 TYR A C 1
ATOM 1467 O O . TYR A 1 194 ? 8.704 2.348 -17.865 1.00 98.56 194 TYR A O 1
ATOM 1475 N N . TYR A 1 195 ? 9.649 0.473 -17.030 1.00 98.69 195 TYR A N 1
ATOM 1476 C CA . TYR A 1 195 ? 10.991 1.007 -16.826 1.00 98.69 195 TYR A CA 1
ATOM 1477 C C . TYR A 1 195 ? 11.995 0.157 -17.598 1.00 98.69 195 TYR A C 1
ATOM 1479 O O . TYR A 1 195 ? 12.131 -1.047 -17.367 1.00 98.69 195 TYR A O 1
ATOM 1487 N N . VAL A 1 196 ? 12.696 0.809 -18.516 1.00 98.50 196 VAL A N 1
ATOM 1488 C CA . VAL A 1 196 ? 13.812 0.261 -19.291 1.00 98.50 196 VAL A CA 1
ATOM 1489 C C . VAL A 1 196 ? 15.120 0.907 -18.825 1.00 98.50 196 VAL A C 1
ATOM 1491 O O . VAL A 1 196 ? 15.130 1.690 -17.881 1.00 98.50 196 VAL A O 1
ATOM 1494 N N . ASP A 1 197 ? 16.230 0.575 -19.470 1.00 98.56 197 ASP A N 1
ATOM 1495 C CA . ASP A 1 197 ? 17.563 1.111 -19.208 1.00 98.56 197 ASP A CA 1
ATOM 1496 C C . ASP A 1 197 ? 17.552 2.644 -19.065 1.00 98.56 197 ASP A C 1
ATOM 1498 O O . ASP A 1 197 ? 17.119 3.359 -19.971 1.00 98.56 197 ASP A O 1
ATOM 1502 N N . GLY A 1 198 ? 18.012 3.133 -17.912 1.00 97.75 198 GLY A N 1
ATOM 1503 C CA . GLY A 1 198 ? 18.055 4.552 -17.552 1.00 97.75 198 GLY A CA 1
ATOM 1504 C C . GLY A 1 198 ? 16.777 5.100 -16.907 1.00 97.75 198 GLY A C 1
ATOM 1505 O O . GLY A 1 198 ? 16.786 6.232 -16.432 1.00 97.75 198 GLY A O 1
ATOM 1506 N N . CYS A 1 199 ? 15.689 4.328 -16.852 1.00 98.62 199 CYS A N 1
ATOM 1507 C CA . CYS A 1 199 ? 14.484 4.726 -16.127 1.00 98.62 199 CYS A CA 1
ATOM 1508 C C . CYS A 1 199 ? 14.685 4.605 -14.610 1.00 98.62 199 CYS A C 1
ATOM 1510 O O . CYS A 1 199 ? 15.279 3.642 -14.127 1.00 98.62 199 CYS A O 1
ATOM 1512 N N . ALA A 1 200 ? 14.143 5.559 -13.859 1.00 98.19 200 ALA A N 1
ATOM 1513 C CA . ALA A 1 200 ? 14.230 5.642 -12.403 1.00 98.19 200 ALA A CA 1
ATOM 1514 C C . ALA A 1 200 ? 13.102 6.527 -11.855 1.00 98.19 200 ALA A C 1
ATOM 1516 O O . ALA A 1 200 ? 12.428 7.240 -12.607 1.00 98.19 200 ALA A O 1
ATOM 1517 N N . GLN A 1 201 ? 12.927 6.512 -10.538 1.00 97.94 201 GLN A N 1
ATOM 1518 C CA . GLN A 1 201 ? 12.112 7.490 -9.829 1.00 97.94 201 GLN A CA 1
ATOM 1519 C C . GLN A 1 201 ? 12.846 7.876 -8.548 1.00 97.94 201 GLN A C 1
ATOM 1521 O O . GLN A 1 201 ? 13.117 7.022 -7.706 1.00 97.94 201 GLN A O 1
ATOM 1526 N N . GLU A 1 202 ? 13.202 9.148 -8.436 1.00 97.62 202 GLU A N 1
ATOM 1527 C CA . GLU A 1 202 ? 13.883 9.706 -7.274 1.00 97.62 202 GLU A CA 1
ATOM 1528 C C . GLU A 1 202 ? 12.952 9.736 -6.057 1.00 97.62 202 GLU A C 1
ATOM 1530 O O . GLU A 1 202 ? 11.739 9.533 -6.164 1.00 97.62 202 GLU A O 1
ATOM 1535 N N . LEU A 1 203 ? 13.530 9.981 -4.881 1.00 96.88 203 LEU A N 1
ATOM 1536 C CA . LEU A 1 203 ? 12.777 10.044 -3.633 1.00 96.88 203 LEU A CA 1
ATOM 1537 C C . LEU A 1 203 ? 11.753 11.188 -3.643 1.00 96.88 203 LEU A C 1
ATOM 1539 O O . LEU A 1 203 ? 12.096 12.344 -3.885 1.00 96.88 203 LEU A O 1
ATOM 1543 N N . HIS A 1 204 ? 10.503 10.860 -3.334 1.00 95.69 204 HIS A N 1
ATOM 1544 C CA . HIS A 1 204 ? 9.374 11.784 -3.215 1.00 95.69 204 HIS A CA 1
ATOM 1545 C C . HIS A 1 204 ? 8.359 11.249 -2.192 1.00 95.69 204 HIS A C 1
ATOM 1547 O O . HIS A 1 204 ? 8.471 10.110 -1.744 1.00 95.69 204 HIS A O 1
ATOM 1553 N N . CYS A 1 205 ? 7.386 12.077 -1.810 1.00 93.06 205 CYS A N 1
ATOM 1554 C CA . CYS A 1 205 ? 6.276 11.693 -0.937 1.00 93.06 205 CYS A CA 1
ATOM 1555 C C . CYS A 1 205 ? 4.950 12.011 -1.623 1.00 93.06 205 CYS A C 1
ATOM 1557 O O . CYS A 1 205 ? 4.809 13.068 -2.237 1.00 93.06 205 CYS A O 1
ATOM 1559 N N . ASP A 1 206 ? 3.963 11.149 -1.400 1.00 90.19 206 ASP A N 1
ATOM 1560 C CA . ASP A 1 206 ? 2.635 11.227 -2.013 1.00 90.19 206 ASP A CA 1
ATOM 1561 C C . ASP A 1 206 ? 1.534 11.329 -0.942 1.00 90.19 206 ASP A C 1
ATOM 1563 O O . ASP A 1 206 ? 0.409 10.859 -1.114 1.00 90.19 206 ASP A O 1
ATOM 1567 N N . SER A 1 207 ? 1.867 11.942 0.199 1.00 84.75 207 SER A N 1
ATOM 1568 C CA . SER A 1 207 ? 1.069 11.942 1.435 1.00 84.75 207 SER A CA 1
ATOM 1569 C C . SER A 1 207 ? -0.339 12.531 1.308 1.00 84.75 207 SER A C 1
ATOM 1571 O O . SER A 1 207 ? -1.184 12.284 2.159 1.00 84.75 207 SER A O 1
ATOM 1573 N N . PHE A 1 208 ? -0.612 13.303 0.259 1.00 85.62 208 PHE A N 1
ATOM 1574 C CA . PHE A 1 208 ? -1.895 13.973 0.037 1.00 85.62 208 PHE A CA 1
ATOM 1575 C C . PHE A 1 208 ? -2.913 13.119 -0.734 1.00 85.62 208 PHE A C 1
ATOM 1577 O O . PHE A 1 208 ? -4.045 13.561 -0.932 1.00 85.62 208 PHE A O 1
ATOM 1584 N N . HIS A 1 209 ? -2.527 11.932 -1.212 1.00 87.75 209 HIS A N 1
ATOM 1585 C CA . HIS A 1 209 ? -3.392 11.112 -2.059 1.00 87.75 209 HIS A CA 1
ATOM 1586 C C . HIS A 1 209 ? -4.299 10.149 -1.286 1.00 87.75 209 HIS A C 1
ATOM 1588 O O . HIS A 1 209 ? -5.415 9.906 -1.735 1.00 87.75 209 HIS A O 1
ATOM 1594 N N . GLY A 1 210 ? -3.857 9.624 -0.144 1.00 91.44 210 GLY A N 1
ATOM 1595 C CA . GLY A 1 210 ? -4.613 8.667 0.665 1.00 91.44 210 GLY A CA 1
ATOM 1596 C C . GLY A 1 210 ? -3.731 7.969 1.704 1.00 91.44 210 GLY A C 1
ATOM 1597 O O . GLY A 1 210 ? -2.529 8.228 1.735 1.00 91.44 210 GLY A O 1
ATOM 1598 N N . PRO A 1 211 ? -4.295 7.092 2.553 1.00 94.69 211 PRO A N 1
ATOM 1599 C CA . PRO A 1 211 ? -3.551 6.427 3.630 1.00 94.69 211 PRO A CA 1
ATOM 1600 C C . PRO A 1 211 ? -2.565 5.353 3.147 1.00 94.69 211 PRO A C 1
ATOM 1602 O O . PRO A 1 211 ? -1.595 5.061 3.842 1.00 94.69 211 PRO A O 1
ATOM 1605 N N . PHE A 1 212 ? -2.785 4.774 1.960 1.00 97.38 212 PHE A N 1
ATOM 1606 C CA . PHE A 1 212 ? -1.922 3.728 1.406 1.00 97.38 212 PHE A CA 1
ATOM 1607 C C . PHE A 1 212 ? -1.646 3.973 -0.076 1.00 97.38 212 PHE A C 1
ATOM 1609 O O . PHE A 1 212 ? -2.571 4.053 -0.888 1.00 97.38 212 PHE A O 1
ATOM 1616 N N . ALA A 1 213 ? -0.368 4.029 -0.444 1.00 98.00 213 ALA A N 1
ATOM 1617 C CA . ALA A 1 213 ? 0.053 3.878 -1.831 1.00 98.00 213 ALA A CA 1
ATOM 1618 C C . ALA A 1 213 ? 0.191 2.393 -2.168 1.00 98.00 213 ALA A C 1
ATOM 1620 O O . ALA A 1 213 ? 0.513 1.576 -1.303 1.00 98.00 213 ALA A O 1
ATOM 1621 N N . PHE A 1 214 ? -0.030 2.041 -3.434 1.00 98.56 214 PHE A N 1
ATOM 1622 C CA . PHE A 1 214 ? 0.130 0.674 -3.905 1.00 98.56 214 PHE A CA 1
ATOM 1623 C C . PHE A 1 214 ? 0.917 0.571 -5.207 1.00 98.56 214 PHE A C 1
ATOM 1625 O O . PHE A 1 214 ? 0.834 1.421 -6.095 1.00 98.56 214 PHE A O 1
ATOM 1632 N N . VAL A 1 215 ? 1.633 -0.543 -5.338 1.00 98.69 215 VAL A N 1
ATOM 1633 C CA . VAL A 1 215 ? 2.298 -0.998 -6.557 1.00 98.69 215 VAL A CA 1
ATOM 1634 C C . VAL A 1 215 ? 1.964 -2.475 -6.754 1.00 98.69 215 VAL A C 1
ATOM 1636 O O . VAL A 1 215 ? 2.417 -3.321 -5.990 1.00 98.69 215 VAL A O 1
ATOM 1639 N N . LEU A 1 216 ? 1.197 -2.799 -7.791 1.00 98.88 216 LEU A N 1
ATOM 1640 C CA . LEU A 1 216 ? 0.982 -4.168 -8.257 1.00 98.88 216 LEU A CA 1
ATOM 1641 C C . LEU A 1 216 ? 1.953 -4.464 -9.399 1.00 98.88 216 LEU A C 1
ATOM 1643 O O . LEU A 1 216 ? 1.923 -3.781 -10.425 1.00 98.88 216 LEU A O 1
ATOM 1647 N N . SER A 1 217 ? 2.808 -5.477 -9.266 1.00 98.81 217 SER A N 1
ATOM 1648 C CA . SER A 1 217 ? 3.768 -5.788 -10.327 1.00 98.81 217 SER A CA 1
ATOM 1649 C C . SER A 1 217 ? 3.320 -6.888 -11.286 1.00 98.81 217 SER A C 1
ATOM 1651 O O . SER A 1 217 ? 2.856 -7.952 -10.888 1.00 98.81 217 SER A O 1
ATOM 1653 N N . LEU A 1 218 ? 3.561 -6.640 -12.576 1.00 98.81 218 LEU A N 1
ATOM 1654 C CA . LEU A 1 218 ? 3.478 -7.615 -13.666 1.00 98.81 218 LEU A CA 1
ATOM 1655 C C . LEU A 1 218 ? 4.874 -7.992 -14.199 1.00 98.81 218 LEU A C 1
ATOM 1657 O O . LEU A 1 218 ? 5.015 -8.552 -15.289 1.00 98.81 218 LEU A O 1
ATOM 1661 N N . THR A 1 219 ? 5.934 -7.662 -13.461 1.00 98.69 219 THR A N 1
ATOM 1662 C CA . THR A 1 219 ? 7.313 -7.946 -13.866 1.00 98.69 219 THR A CA 1
ATOM 1663 C C . THR A 1 219 ? 7.609 -9.429 -13.692 1.00 98.69 219 THR A C 1
ATOM 1665 O O . THR A 1 219 ? 7.393 -9.982 -12.616 1.00 98.69 219 THR A O 1
ATOM 1668 N N . HIS A 1 220 ? 8.194 -10.070 -14.705 1.00 97.88 220 HIS A N 1
ATOM 1669 C CA . HIS A 1 220 ? 8.787 -11.403 -14.553 1.00 97.88 220 HIS A CA 1
ATOM 1670 C C . HIS A 1 220 ? 10.127 -11.277 -13.823 1.00 97.88 220 HIS A C 1
ATOM 1672 O O . HIS A 1 220 ? 11.192 -11.321 -14.429 1.00 97.88 220 HIS A O 1
ATOM 1678 N N . TRP A 1 221 ? 10.060 -11.020 -12.515 1.00 98.00 221 TRP A N 1
ATOM 1679 C CA . TRP A 1 221 ? 11.216 -10.622 -11.713 1.00 98.00 221 TRP A CA 1
ATOM 1680 C C . TRP A 1 221 ? 12.336 -11.663 -11.706 1.00 98.00 221 TRP A C 1
ATOM 1682 O O . TRP A 1 221 ? 13.502 -11.298 -11.836 1.00 98.00 221 TRP A O 1
ATOM 1692 N N . GLU A 1 222 ? 11.996 -12.946 -11.605 1.00 97.12 222 GLU A N 1
ATOM 1693 C CA . GLU A 1 222 ? 12.990 -14.028 -11.569 1.00 97.12 222 GLU A CA 1
ATOM 1694 C C . GLU A 1 222 ? 13.674 -14.252 -12.931 1.00 97.12 222 GLU A C 1
ATOM 1696 O O . GLU A 1 222 ? 14.817 -14.694 -12.983 1.00 97.12 222 GLU A O 1
ATOM 1701 N N . GLU A 1 223 ? 13.020 -13.869 -14.032 1.00 96.56 223 GLU A N 1
ATOM 1702 C CA . GLU A 1 223 ? 13.514 -14.021 -15.413 1.00 96.56 223 GLU A CA 1
ATOM 1703 C C . GLU A 1 223 ? 14.008 -12.695 -16.017 1.00 96.56 223 GLU A C 1
ATOM 1705 O O . GLU A 1 223 ? 14.234 -12.575 -17.225 1.00 96.56 223 GLU A O 1
ATOM 1710 N N . ARG A 1 224 ? 14.136 -11.655 -15.188 1.00 97.38 224 ARG A N 1
ATOM 1711 C CA . ARG A 1 224 ? 14.407 -10.297 -15.659 1.00 97.38 224 ARG A CA 1
ATOM 1712 C C . ARG A 1 224 ? 15.760 -10.193 -16.364 1.00 97.38 224 ARG A C 1
ATOM 1714 O O . ARG A 1 224 ? 16.767 -10.735 -15.918 1.00 97.38 224 ARG A O 1
ATOM 1721 N N . ALA A 1 225 ? 15.799 -9.387 -17.421 1.00 97.12 225 ALA A N 1
ATOM 1722 C CA . ALA A 1 225 ? 17.021 -9.073 -18.165 1.00 97.12 225 ALA A CA 1
ATOM 1723 C C . ALA A 1 225 ? 17.672 -7.749 -17.715 1.00 97.12 225 ALA A C 1
ATOM 1725 O O . ALA A 1 225 ? 18.378 -7.109 -18.494 1.00 97.12 225 ALA A O 1
ATOM 1726 N N . PHE A 1 226 ? 17.386 -7.300 -16.489 1.00 98.44 226 PHE A N 1
ATOM 1727 C CA . PHE A 1 226 ? 17.843 -6.017 -15.957 1.00 98.44 226 PHE A CA 1
ATOM 1728 C C . PHE A 1 226 ? 18.234 -6.102 -14.478 1.00 98.44 226 PHE A C 1
ATOM 1730 O O . PHE A 1 226 ? 17.843 -7.023 -13.758 1.00 98.44 226 PHE A O 1
ATOM 1737 N N . THR A 1 227 ? 18.989 -5.110 -14.015 1.00 98.50 227 THR A N 1
ATOM 1738 C CA . THR A 1 227 ? 19.285 -4.877 -12.595 1.00 98.50 227 THR A CA 1
ATOM 1739 C C . THR A 1 227 ? 18.611 -3.597 -12.104 1.00 98.50 227 THR A C 1
ATOM 1741 O O . THR A 1 227 ? 18.221 -2.746 -12.906 1.00 98.50 227 THR A O 1
ATOM 1744 N N . GLY A 1 228 ? 18.456 -3.476 -10.783 1.00 98.31 228 GLY A N 1
ATOM 1745 C CA . GLY A 1 228 ? 17.716 -2.378 -10.165 1.00 98.31 228 GLY A CA 1
ATOM 1746 C C . GLY A 1 228 ? 16.200 -2.548 -10.287 1.00 98.31 228 GLY A C 1
ATOM 1747 O O . GLY A 1 228 ? 15.696 -3.665 -10.426 1.00 98.31 228 GLY A O 1
ATOM 1748 N N . GLY A 1 229 ? 15.460 -1.440 -10.246 1.00 98.25 229 GLY A N 1
ATOM 1749 C CA . GLY A 1 229 ? 14.000 -1.445 -10.333 1.00 98.25 229 GLY A CA 1
ATOM 1750 C C . GLY A 1 229 ? 13.272 -1.857 -9.050 1.00 98.25 229 GLY A C 1
ATOM 1751 O O . GLY A 1 229 ? 12.046 -1.979 -9.069 1.00 98.25 229 GLY A O 1
ATOM 1752 N N . GLU A 1 230 ? 13.968 -2.070 -7.934 1.00 98.75 230 GLU A N 1
ATOM 1753 C CA . GLU A 1 230 ? 13.306 -2.231 -6.640 1.00 98.75 230 GLU A CA 1
ATOM 1754 C C . GLU A 1 230 ? 12.561 -0.943 -6.263 1.00 98.75 230 GLU A C 1
ATOM 1756 O O . GLU A 1 230 ? 13.065 0.163 -6.489 1.00 98.75 230 GLU A O 1
ATOM 1761 N N . THR A 1 231 ? 11.367 -1.082 -5.683 1.00 98.50 231 THR A N 1
ATOM 1762 C CA . THR A 1 231 ? 10.731 0.041 -4.987 1.00 98.50 231 THR A CA 1
ATOM 1763 C C . THR A 1 231 ? 11.552 0.314 -3.731 1.00 98.50 231 THR A C 1
ATOM 1765 O O . THR A 1 231 ? 11.832 -0.604 -2.965 1.00 98.50 231 THR A O 1
ATOM 1768 N N . MET A 1 232 ? 11.975 1.556 -3.551 1.00 97.81 232 MET A N 1
ATOM 1769 C CA . MET A 1 232 ? 12.825 1.997 -2.452 1.00 97.81 232 MET A CA 1
ATOM 1770 C C . MET A 1 232 ? 12.007 2.875 -1.520 1.00 97.81 232 MET A C 1
ATOM 1772 O O . MET A 1 232 ? 11.421 3.841 -1.992 1.00 97.81 232 MET A O 1
ATOM 1776 N N . ILE A 1 233 ? 11.971 2.561 -0.229 1.00 97.94 233 ILE A N 1
ATOM 1777 C CA . ILE A 1 233 ? 11.205 3.312 0.774 1.00 97.94 233 ILE A CA 1
ATOM 1778 C C . ILE A 1 233 ? 12.132 3.611 1.948 1.00 97.94 233 ILE A C 1
ATOM 1780 O O . ILE A 1 233 ? 12.817 2.714 2.436 1.00 97.94 233 ILE A O 1
ATOM 1784 N N . LEU A 1 234 ? 12.203 4.867 2.387 1.00 96.62 234 LEU A N 1
ATOM 1785 C CA . LEU A 1 234 ? 13.016 5.234 3.545 1.00 96.62 234 LEU A CA 1
ATOM 1786 C C . LEU A 1 234 ? 12.467 4.571 4.802 1.00 96.62 234 LEU A C 1
ATOM 1788 O O . LEU A 1 234 ? 11.269 4.632 5.074 1.00 96.62 234 LEU A O 1
ATOM 1792 N N . LYS A 1 235 ? 13.359 3.983 5.600 1.00 93.50 235 LYS A N 1
ATOM 1793 C CA . LYS A 1 235 ? 12.959 3.411 6.885 1.00 93.50 235 LYS A CA 1
ATOM 1794 C C . LYS A 1 235 ? 12.585 4.536 7.853 1.00 93.50 235 LYS A C 1
ATOM 1796 O O . LYS A 1 235 ? 13.273 5.560 7.863 1.00 93.50 235 LYS A O 1
ATOM 1801 N N . PRO A 1 236 ? 11.602 4.337 8.748 1.00 88.94 236 PRO A N 1
ATOM 1802 C CA . PRO A 1 236 ? 11.269 5.326 9.775 1.00 88.94 236 PRO A CA 1
ATOM 1803 C C . PRO A 1 236 ? 12.488 5.797 10.587 1.00 88.94 236 PRO A C 1
ATOM 1805 O O . PRO A 1 236 ? 12.687 6.995 10.761 1.00 88.94 236 PRO A O 1
ATOM 1808 N N . ALA A 1 237 ? 13.389 4.880 10.962 1.00 86.56 237 ALA A N 1
ATOM 1809 C CA . ALA A 1 237 ? 14.626 5.203 11.684 1.00 86.56 237 ALA A CA 1
ATOM 1810 C C . ALA A 1 237 ? 15.605 6.108 10.903 1.00 86.56 237 ALA A C 1
ATOM 1812 O O . ALA A 1 237 ? 16.485 6.723 11.490 1.00 86.56 237 ALA A O 1
ATOM 1813 N N . THR A 1 238 ? 15.481 6.199 9.576 1.00 91.50 238 THR A N 1
ATOM 1814 C CA . THR A 1 238 ? 16.270 7.145 8.767 1.00 91.50 238 THR A CA 1
ATOM 1815 C C . THR A 1 238 ? 15.723 8.563 8.856 1.00 91.50 238 THR A C 1
ATOM 1817 O O . THR A 1 238 ? 16.491 9.518 8.762 1.00 91.50 238 THR A O 1
ATOM 1820 N N . LEU A 1 239 ? 14.413 8.712 9.067 1.00 89.38 239 LEU A N 1
ATOM 1821 C CA . LEU A 1 239 ? 13.785 10.015 9.288 1.00 89.38 239 LEU A CA 1
ATOM 1822 C C . LEU A 1 239 ? 14.099 10.566 10.686 1.00 89.38 239 LEU A C 1
ATOM 1824 O O . LEU A 1 239 ? 14.174 11.782 10.844 1.00 89.38 239 LEU A O 1
ATOM 1828 N N . ASP A 1 240 ? 14.366 9.686 11.656 1.00 86.69 240 ASP A N 1
ATOM 1829 C CA . ASP A 1 240 ? 14.896 10.029 12.980 1.00 86.69 240 ASP A CA 1
ATOM 1830 C C . ASP A 1 240 ? 16.358 9.578 13.161 1.00 86.69 240 ASP A C 1
ATOM 1832 O O . ASP A 1 240 ? 16.727 8.800 14.043 1.00 86.69 240 ASP A O 1
ATOM 1836 N N . PHE A 1 241 ? 17.216 10.060 12.263 1.00 88.75 241 PHE A N 1
ATOM 1837 C CA . PHE A 1 241 ? 18.609 9.623 12.170 1.00 88.75 241 PHE A CA 1
ATOM 1838 C C . PHE A 1 241 ? 19.406 9.787 13.475 1.00 88.75 241 PHE A C 1
ATOM 1840 O O . PHE A 1 241 ? 20.229 8.937 13.821 1.00 88.75 241 PHE A O 1
ATOM 1847 N N . TRP A 1 242 ? 19.213 10.905 14.181 1.00 89.69 242 TRP A N 1
ATOM 1848 C CA . TRP A 1 242 ? 20.081 11.289 15.296 1.00 89.69 242 TRP A CA 1
ATOM 1849 C C . TRP A 1 242 ? 19.788 10.525 16.582 1.00 89.69 242 TRP A C 1
ATOM 1851 O O . TRP A 1 242 ? 20.729 10.250 17.325 1.00 89.69 242 TRP A O 1
ATOM 1861 N N . SER A 1 243 ? 18.540 10.122 16.819 1.00 83.81 243 SER A N 1
ATOM 1862 C CA . SER A 1 243 ? 18.177 9.331 18.001 1.00 83.81 243 SER A CA 1
ATOM 1863 C C . SER A 1 243 ? 18.855 7.960 18.011 1.00 83.81 243 SER A C 1
ATOM 1865 O O . SER A 1 243 ? 19.218 7.451 19.068 1.00 83.81 243 SER A O 1
ATOM 1867 N N . GLY A 1 244 ? 19.082 7.377 16.829 1.00 81.88 244 GLY A N 1
ATOM 1868 C CA . GLY A 1 244 ? 19.778 6.100 16.657 1.00 81.88 244 GLY A CA 1
ATOM 1869 C C . GLY A 1 244 ? 21.261 6.217 16.290 1.00 81.88 244 GLY A C 1
ATOM 1870 O O . GLY A 1 244 ? 21.889 5.197 15.993 1.00 81.88 244 GLY A O 1
ATOM 1871 N N . PHE A 1 245 ? 21.830 7.427 16.252 1.00 90.38 245 PHE A N 1
ATOM 1872 C CA . PHE A 1 245 ? 23.178 7.640 15.726 1.00 90.38 245 PHE A CA 1
ATOM 1873 C C . PHE A 1 245 ? 24.249 6.967 16.594 1.00 90.38 245 PHE A C 1
ATOM 1875 O O . PHE A 1 245 ? 24.361 7.208 17.795 1.00 90.38 245 PHE A O 1
ATOM 1882 N N . GLN A 1 246 ? 25.098 6.159 15.955 1.00 91.50 246 GLN A N 1
ATOM 1883 C CA . GLN A 1 246 ? 26.205 5.459 16.603 1.00 91.50 246 GLN A CA 1
ATOM 1884 C C . GLN A 1 246 ? 27.542 5.934 16.018 1.00 91.50 246 GLN A C 1
ATOM 1886 O O . GLN A 1 246 ? 27.877 5.569 14.885 1.00 91.50 246 GLN A O 1
ATOM 1891 N N . PRO A 1 247 ? 28.340 6.721 16.768 1.00 93.06 247 PRO A N 1
ATOM 1892 C CA . PRO A 1 247 ? 29.669 7.124 16.326 1.00 93.06 247 PRO A CA 1
ATOM 1893 C C . PRO A 1 247 ? 30.525 5.905 15.955 1.00 93.06 247 PRO A C 1
ATOM 1895 O O . PRO A 1 247 ? 30.652 4.963 16.734 1.00 93.06 247 PRO A O 1
ATOM 1898 N N . GLY A 1 248 ? 31.130 5.925 14.766 1.00 92.69 248 GLY A N 1
ATOM 1899 C CA . GLY A 1 248 ? 32.007 4.849 14.288 1.00 92.69 248 GLY A CA 1
ATOM 1900 C C . GLY A 1 248 ? 31.308 3.717 13.527 1.00 92.69 248 GLY A C 1
ATOM 1901 O O . GLY A 1 248 ? 32.000 2.860 12.980 1.00 92.69 248 GLY A O 1
ATOM 1902 N N . ARG A 1 249 ? 29.973 3.728 13.420 1.00 93.00 249 ARG A N 1
ATOM 1903 C CA . ARG A 1 249 ? 29.231 2.835 12.521 1.00 93.00 249 ARG A CA 1
ATOM 1904 C C . ARG A 1 249 ? 28.968 3.537 11.185 1.00 93.00 249 ARG A C 1
ATOM 1906 O O . ARG A 1 249 ? 28.303 4.567 11.146 1.00 93.00 249 ARG A O 1
ATOM 1913 N N . GLY A 1 250 ? 29.495 2.979 10.094 1.00 91.06 250 GLY A N 1
ATOM 1914 C CA . GLY A 1 250 ? 29.107 3.377 8.737 1.00 91.06 250 GLY A CA 1
ATOM 1915 C C . GLY A 1 250 ? 27.688 2.906 8.411 1.00 91.06 250 GLY A C 1
ATOM 1916 O O . GLY A 1 250 ? 27.236 1.903 8.964 1.00 91.06 250 GLY A O 1
ATOM 1917 N N . LEU A 1 251 ? 26.999 3.630 7.529 1.00 93.88 251 LEU A N 1
ATOM 1918 C CA . LEU A 1 251 ? 25.676 3.264 7.027 1.00 93.88 251 LEU A CA 1
ATOM 1919 C C . LEU A 1 251 ? 25.730 3.169 5.509 1.00 93.88 251 LEU A C 1
ATOM 1921 O O . LEU A 1 251 ? 26.248 4.066 4.846 1.00 93.88 251 LEU A O 1
ATOM 1925 N N . GLU A 1 252 ? 25.169 2.092 4.982 1.00 94.38 252 GLU A N 1
ATOM 1926 C CA . GLU A 1 252 ? 25.028 1.850 3.553 1.00 94.38 252 GLU A CA 1
ATOM 1927 C C . GLU A 1 252 ? 23.559 1.994 3.142 1.00 94.38 252 GLU A C 1
ATOM 1929 O O . GLU A 1 252 ? 22.663 2.091 3.981 1.00 94.38 252 GLU A O 1
ATOM 1934 N N . LEU A 1 253 ? 23.273 1.971 1.837 1.00 93.38 253 LEU A N 1
ATOM 1935 C CA . LEU A 1 253 ? 21.905 2.133 1.325 1.00 93.38 253 LEU A CA 1
ATOM 1936 C C . LEU A 1 253 ? 20.895 1.217 2.041 1.00 93.38 253 LEU A C 1
ATOM 1938 O O . LEU A 1 253 ? 19.843 1.681 2.467 1.00 93.38 253 LEU A O 1
ATOM 1942 N N . GLY A 1 254 ? 21.234 -0.062 2.223 1.00 93.62 254 GLY A N 1
ATOM 1943 C CA . GLY A 1 254 ? 20.357 -1.043 2.870 1.00 93.62 254 GLY A CA 1
ATOM 1944 C C . GLY A 1 254 ? 20.083 -0.780 4.355 1.00 93.62 254 GLY A C 1
ATOM 1945 O O . GLY A 1 254 ? 19.119 -1.325 4.891 1.00 93.62 254 GLY A O 1
ATOM 1946 N N . ASP A 1 255 ? 20.878 0.056 5.027 1.00 93.50 255 ASP A N 1
ATOM 1947 C CA . ASP A 1 255 ? 20.573 0.525 6.380 1.00 93.50 255 ASP A CA 1
ATOM 1948 C C . ASP A 1 255 ? 19.493 1.613 6.358 1.00 93.50 255 ASP A C 1
ATOM 1950 O O . ASP A 1 255 ? 18.656 1.647 7.258 1.00 93.50 255 ASP A O 1
ATOM 1954 N N . LEU A 1 256 ? 19.477 2.442 5.309 1.00 95.31 256 LEU A N 1
ATOM 1955 C CA . LEU A 1 256 ? 18.643 3.641 5.189 1.00 95.31 256 LEU A CA 1
ATOM 1956 C C . LEU A 1 256 ? 17.266 3.376 4.566 1.00 95.31 256 LEU A C 1
ATOM 1958 O O . LEU A 1 256 ? 16.281 4.056 4.857 1.00 95.31 256 LEU A O 1
ATOM 1962 N N . VAL A 1 257 ? 17.190 2.395 3.669 1.00 96.94 257 VAL A N 1
ATOM 1963 C CA . VAL A 1 257 ? 15.975 2.117 2.899 1.00 96.94 257 VAL A CA 1
ATOM 1964 C C . VAL A 1 257 ? 15.598 0.650 2.966 1.00 96.94 257 VAL A C 1
ATOM 1966 O O . VAL A 1 257 ? 16.450 -0.232 3.077 1.00 96.94 257 VAL A O 1
ATOM 1969 N N . GLU A 1 258 ? 14.305 0.387 2.871 1.00 97.50 258 GLU A N 1
ATOM 1970 C CA . GLU A 1 258 ? 13.784 -0.922 2.525 1.00 97.50 258 GLU A CA 1
ATOM 1971 C C . GLU A 1 258 ? 13.637 -1.017 1.002 1.00 97.50 258 GLU A C 1
ATOM 1973 O O . GLU A 1 258 ? 13.143 -0.097 0.343 1.00 97.50 258 GLU A O 1
ATOM 1978 N N . LEU A 1 259 ? 14.123 -2.122 0.433 1.00 98.06 259 LEU A N 1
ATOM 1979 C CA . LEU A 1 259 ? 14.046 -2.402 -0.998 1.00 98.06 259 LEU A CA 1
ATOM 1980 C C . LEU A 1 259 ? 13.060 -3.537 -1.234 1.00 98.06 259 LEU A C 1
ATOM 1982 O O . LEU A 1 259 ? 13.308 -4.677 -0.839 1.00 98.06 259 LEU A O 1
ATOM 1986 N N . VAL A 1 260 ? 11.971 -3.234 -1.932 1.00 98.56 260 VAL A N 1
ATOM 1987 C CA . VAL A 1 260 ? 10.936 -4.209 -2.259 1.00 98.56 260 VAL A CA 1
ATOM 1988 C C . VAL A 1 260 ? 11.081 -4.633 -3.722 1.00 98.56 260 VAL A C 1
ATOM 1990 O O . VAL A 1 260 ? 10.874 -3.813 -4.628 1.00 98.56 260 VAL A O 1
ATOM 1993 N N . PRO A 1 261 ? 11.435 -5.902 -4.002 1.00 98.50 261 PRO A N 1
ATOM 1994 C CA . PRO A 1 261 ? 11.481 -6.396 -5.369 1.00 98.50 261 PRO A CA 1
ATOM 1995 C C . PRO A 1 261 ? 10.057 -6.449 -5.957 1.00 98.50 261 PRO A C 1
ATOM 1997 O O . PRO A 1 261 ? 9.157 -6.992 -5.311 1.00 98.50 261 PRO A O 1
ATOM 2000 N N . PRO A 1 262 ? 9.825 -5.937 -7.181 1.00 98.38 262 PRO A N 1
ATOM 2001 C CA . PRO A 1 262 ? 8.527 -5.980 -7.848 1.00 98.38 262 PRO A CA 1
ATOM 2002 C C . PRO A 1 262 ? 8.279 -7.376 -8.445 1.00 98.38 262 PRO A C 1
ATOM 2004 O O . PRO A 1 262 ? 8.361 -7.572 -9.656 1.00 98.38 262 PRO A O 1
ATOM 2007 N N . ARG A 1 263 ? 8.036 -8.377 -7.592 1.00 98.75 263 ARG A N 1
ATOM 2008 C CA . ARG A 1 263 ? 7.788 -9.762 -8.025 1.00 98.75 263 ARG A CA 1
ATOM 2009 C C . ARG A 1 263 ? 6.455 -9.889 -8.756 1.00 98.75 263 ARG A C 1
ATOM 2011 O O . ARG A 1 263 ? 5.511 -9.158 -8.471 1.00 98.75 263 ARG A O 1
ATOM 2018 N N . PHE A 1 264 ? 6.373 -10.835 -9.688 1.00 98.81 264 PHE A N 1
ATOM 2019 C CA . PHE A 1 264 ? 5.162 -11.045 -10.477 1.00 98.81 264 PHE A CA 1
ATOM 2020 C C . PHE A 1 264 ? 3.937 -11.289 -9.583 1.00 98.81 264 PHE A C 1
ATOM 2022 O O . PHE A 1 264 ? 4.000 -12.097 -8.658 1.00 98.81 264 PHE A O 1
ATOM 2029 N N . ASN A 1 265 ? 2.829 -10.608 -9.886 1.00 98.75 265 ASN A N 1
ATOM 2030 C CA . ASN A 1 265 ? 1.568 -10.672 -9.147 1.00 98.75 265 ASN A CA 1
ATOM 2031 C C . ASN A 1 265 ? 1.702 -10.347 -7.646 1.00 98.75 265 ASN A C 1
ATOM 2033 O O . ASN A 1 265 ? 0.962 -10.866 -6.815 1.00 98.75 265 ASN A O 1
ATOM 2037 N N . GLN A 1 266 ? 2.676 -9.515 -7.282 1.00 98.81 266 GLN A N 1
ATOM 2038 C CA . GLN A 1 266 ? 2.833 -9.004 -5.927 1.00 98.81 266 GLN A CA 1
ATOM 2039 C C . GLN A 1 266 ? 2.202 -7.616 -5.829 1.00 98.81 266 GLN A C 1
ATOM 2041 O O . GLN A 1 266 ? 2.585 -6.714 -6.580 1.00 98.81 266 GLN A O 1
ATOM 2046 N N . LEU A 1 267 ? 1.274 -7.440 -4.888 1.00 98.88 267 LEU A N 1
ATOM 2047 C CA . LEU A 1 267 ? 0.807 -6.132 -4.445 1.00 98.88 267 LEU A CA 1
ATOM 2048 C C . LEU A 1 267 ? 1.681 -5.671 -3.277 1.00 98.88 267 LEU A C 1
ATOM 2050 O O . LEU A 1 267 ? 1.739 -6.317 -2.234 1.00 98.88 267 LEU A O 1
ATOM 2054 N N . THR A 1 268 ? 2.369 -4.553 -3.459 1.00 98.69 268 THR A N 1
ATOM 2055 C CA . THR A 1 268 ? 3.112 -3.861 -2.408 1.00 98.69 268 THR A CA 1
ATOM 2056 C C . THR A 1 268 ? 2.330 -2.625 -2.008 1.00 98.69 268 THR A C 1
ATOM 2058 O O . THR A 1 268 ? 2.084 -1.758 -2.842 1.00 98.69 268 THR A O 1
ATOM 2061 N N . LEU A 1 269 ? 1.963 -2.548 -0.738 1.00 98.12 269 LEU A N 1
ATOM 2062 C CA . LEU A 1 269 ? 1.348 -1.390 -0.109 1.00 98.12 269 LEU A CA 1
ATOM 2063 C C . LEU A 1 269 ? 2.382 -0.724 0.774 1.00 98.12 269 LEU A C 1
ATOM 2065 O O . LEU A 1 269 ? 3.198 -1.413 1.389 1.00 98.12 269 LEU A O 1
ATOM 2069 N N . PHE A 1 270 ? 2.334 0.592 0.864 1.00 97.38 270 PHE A N 1
ATOM 2070 C CA . PHE A 1 270 ? 3.190 1.313 1.786 1.00 97.38 270 PHE A CA 1
ATOM 2071 C C . PHE A 1 270 ? 2.573 2.635 2.213 1.00 97.38 270 PHE A C 1
ATOM 2073 O O . PHE A 1 270 ? 1.675 3.172 1.560 1.00 97.38 270 PHE A O 1
ATOM 2080 N N . ASP A 1 271 ? 3.085 3.142 3.325 1.00 96.19 271 ASP A N 1
ATOM 2081 C CA . ASP A 1 271 ? 2.737 4.447 3.861 1.00 96.19 271 ASP A CA 1
ATOM 2082 C C . ASP A 1 271 ? 3.274 5.569 2.946 1.00 96.19 271 ASP A C 1
ATOM 2084 O O . ASP A 1 271 ? 4.493 5.762 2.860 1.00 96.19 271 ASP A O 1
ATOM 2088 N N . PRO A 1 272 ? 2.402 6.340 2.269 1.00 95.56 272 PRO A N 1
ATOM 2089 C CA . PRO A 1 272 ? 2.821 7.356 1.305 1.00 95.56 272 PRO A CA 1
ATOM 2090 C C . PRO A 1 272 ? 3.449 8.597 1.952 1.00 95.56 272 PRO A C 1
ATOM 2092 O O . PRO A 1 272 ? 3.945 9.476 1.238 1.00 95.56 272 PRO A O 1
ATOM 2095 N N . ARG A 1 273 ? 3.439 8.690 3.290 1.00 94.38 273 ARG A N 1
ATOM 2096 C CA . ARG A 1 273 ? 4.145 9.735 4.041 1.00 94.38 273 ARG A CA 1
ATOM 2097 C C . ARG A 1 273 ? 5.655 9.532 4.006 1.00 94.38 273 ARG A C 1
ATOM 2099 O O . ARG A 1 273 ? 6.397 10.512 4.072 1.00 94.38 273 ARG A O 1
ATOM 2106 N N . LEU A 1 274 ? 6.117 8.289 3.878 1.00 95.31 274 LEU A N 1
ATOM 2107 C CA . LEU A 1 274 ? 7.542 7.989 3.822 1.00 95.31 274 LEU A CA 1
ATOM 2108 C C . LEU A 1 274 ? 8.110 8.321 2.437 1.00 95.31 274 LEU A C 1
ATOM 2110 O O . LEU A 1 274 ? 7.503 7.950 1.427 1.00 95.31 274 LEU A O 1
ATOM 2114 N N . PRO A 1 275 ? 9.280 8.983 2.357 1.00 97.19 275 PRO A N 1
ATOM 2115 C CA . PRO A 1 275 ? 9.936 9.207 1.080 1.00 97.19 275 PRO A CA 1
ATOM 2116 C C . PRO A 1 275 ? 10.259 7.884 0.387 1.00 97.19 275 PRO A C 1
ATOM 2118 O O . PRO A 1 275 ? 10.842 6.978 0.988 1.00 97.19 275 PRO A O 1
ATOM 2121 N N . HIS A 1 276 ? 9.901 7.781 -0.886 1.00 98.06 276 HIS A N 1
ATOM 2122 C CA . HIS A 1 276 ? 10.047 6.559 -1.663 1.00 98.06 276 HIS A CA 1
ATOM 2123 C C . HIS A 1 276 ? 10.347 6.844 -3.137 1.00 98.06 276 HIS A C 1
ATOM 2125 O O . HIS A 1 276 ? 10.218 7.967 -3.614 1.00 98.06 276 HIS A O 1
ATOM 2131 N N . GLY A 1 277 ? 10.791 5.822 -3.864 1.00 97.81 277 GLY A N 1
ATOM 2132 C CA . GLY A 1 277 ? 11.197 5.910 -5.262 1.00 97.81 277 GLY A CA 1
ATOM 2133 C C . GLY A 1 277 ? 11.392 4.534 -5.897 1.00 97.81 277 GLY A C 1
ATOM 2134 O O . GLY A 1 277 ? 10.981 3.506 -5.358 1.00 97.81 277 GLY A O 1
ATOM 2135 N N . VAL A 1 278 ? 12.036 4.503 -7.059 1.00 98.44 278 VAL A N 1
ATOM 2136 C CA . VAL A 1 278 ? 12.368 3.281 -7.799 1.00 98.44 278 VAL A CA 1
ATOM 2137 C C . VAL A 1 278 ? 13.836 3.335 -8.179 1.00 98.44 278 VAL A C 1
ATOM 2139 O O . VAL A 1 278 ? 14.272 4.275 -8.849 1.00 98.44 278 VAL A O 1
ATOM 2142 N N . ARG A 1 279 ? 14.592 2.304 -7.790 1.00 98.12 279 ARG A N 1
ATOM 2143 C CA . ARG A 1 279 ? 16.012 2.209 -8.137 1.00 98.12 279 ARG A CA 1
ATOM 2144 C C . ARG A 1 279 ? 16.200 2.223 -9.658 1.00 98.12 279 ARG A C 1
ATOM 2146 O O . ARG A 1 279 ? 15.419 1.565 -10.352 1.00 98.12 279 ARG A O 1
ATOM 2153 N N . PRO A 1 280 ? 17.243 2.900 -10.174 1.00 98.31 280 PRO A N 1
ATOM 2154 C CA . PRO A 1 280 ? 17.513 2.941 -11.604 1.00 98.31 280 PRO A CA 1
ATOM 2155 C C . PRO A 1 280 ? 17.546 1.549 -12.232 1.00 98.31 280 PRO A C 1
ATOM 2157 O O . PRO A 1 280 ? 18.181 0.637 -11.702 1.00 98.31 280 PRO A O 1
ATOM 2160 N N . VAL A 1 281 ? 16.846 1.391 -13.352 1.00 98.62 281 VAL A N 1
ATOM 2161 C CA . VAL A 1 281 ? 16.822 0.156 -14.136 1.00 98.62 281 VAL A CA 1
ATOM 2162 C C . VAL A 1 281 ? 17.954 0.183 -15.155 1.00 98.62 281 VAL A C 1
ATOM 2164 O O . VAL A 1 281 ? 18.111 1.157 -15.889 1.00 98.62 281 VAL A O 1
ATOM 2167 N N . HIS A 1 282 ? 18.717 -0.908 -15.242 1.00 98.62 282 HIS A N 1
ATOM 2168 C CA . HIS A 1 282 ? 19.826 -1.048 -16.189 1.00 98.62 282 HIS A CA 1
ATOM 2169 C C . HIS A 1 282 ? 19.782 -2.376 -16.946 1.00 98.62 282 HIS A C 1
ATOM 2171 O O . HIS A 1 282 ? 19.546 -3.423 -16.350 1.00 98.62 282 HIS A O 1
ATOM 2177 N N . GLY A 1 283 ? 20.080 -2.347 -18.250 1.00 97.81 283 GLY A N 1
ATOM 2178 C CA . GLY A 1 283 ? 20.398 -3.548 -19.040 1.00 97.81 283 GLY A CA 1
ATOM 2179 C C . GLY A 1 283 ? 19.428 -3.916 -20.167 1.00 97.81 283 GLY A C 1
ATOM 2180 O O . GLY A 1 283 ? 19.855 -4.531 -21.142 1.00 97.81 283 GLY A O 1
ATOM 2181 N N . THR A 1 284 ? 18.159 -3.499 -20.116 1.00 97.19 284 THR A N 1
ATOM 2182 C CA . THR A 1 284 ? 17.181 -3.793 -21.183 1.00 97.19 284 THR A CA 1
ATOM 2183 C C . THR A 1 284 ? 16.582 -2.532 -21.784 1.00 97.19 284 THR A C 1
ATOM 2185 O O . THR A 1 284 ? 16.162 -1.644 -21.059 1.00 97.19 284 THR A O 1
ATOM 2188 N N . ARG A 1 285 ? 16.472 -2.465 -23.114 1.00 96.88 285 ARG A N 1
ATOM 2189 C CA . ARG A 1 285 ? 15.649 -1.460 -23.824 1.00 96.88 285 ARG A CA 1
ATOM 2190 C C . ARG A 1 285 ? 14.349 -2.040 -24.378 1.00 96.88 285 ARG A C 1
ATOM 2192 O O . ARG A 1 285 ? 13.564 -1.316 -24.976 1.00 96.88 285 ARG A O 1
ATOM 2199 N N . ASP A 1 286 ? 14.152 -3.341 -24.198 1.00 96.75 286 ASP A N 1
ATOM 2200 C CA . ASP A 1 286 ? 12.983 -4.081 -24.652 1.00 96.75 286 ASP A CA 1
ATOM 2201 C C . ASP A 1 286 ? 11.848 -3.933 -23.620 1.00 96.75 286 ASP A C 1
ATOM 2203 O O . ASP A 1 286 ? 12.020 -4.395 -22.483 1.00 96.75 286 ASP A O 1
ATOM 2207 N N . PRO A 1 287 ? 10.701 -3.313 -23.977 1.00 96.44 287 PRO A N 1
ATOM 2208 C CA . PRO A 1 287 ? 9.560 -3.171 -23.078 1.00 96.44 287 PRO A CA 1
ATOM 2209 C C . PRO A 1 287 ? 9.053 -4.507 -22.531 1.00 96.44 287 PRO A C 1
ATOM 2211 O O . PRO A 1 287 ? 8.668 -4.565 -21.368 1.00 96.44 287 PRO A O 1
ATOM 2214 N N . MET A 1 288 ? 9.110 -5.606 -23.289 1.00 96.94 288 MET A N 1
ATOM 2215 C CA . MET A 1 288 ? 8.646 -6.919 -22.808 1.00 96.94 288 MET A CA 1
ATOM 2216 C C . MET A 1 288 ? 9.511 -7.467 -21.668 1.00 96.94 288 MET A C 1
ATOM 2218 O O . MET A 1 288 ? 9.061 -8.269 -20.849 1.00 96.94 288 MET A O 1
ATOM 2222 N N . LYS A 1 289 ? 10.763 -7.015 -21.587 1.00 97.88 289 LYS A N 1
ATOM 2223 C CA . LYS A 1 289 ? 11.721 -7.406 -20.545 1.00 97.88 289 LYS A CA 1
ATOM 2224 C C . LYS A 1 289 ? 11.861 -6.352 -19.449 1.00 97.88 289 LYS A C 1
ATOM 2226 O O . LYS A 1 289 ? 12.747 -6.479 -18.612 1.00 97.88 289 LYS A O 1
ATOM 2231 N N . SER A 1 290 ? 11.046 -5.303 -19.484 1.00 98.06 290 SER A N 1
ATOM 2232 C CA . SER A 1 290 ? 11.092 -4.181 -18.544 1.00 98.06 290 SER A CA 1
ATOM 2233 C C . SER A 1 290 ? 10.553 -4.546 -17.156 1.00 98.06 290 SER A C 1
ATOM 2235 O O . SER A 1 290 ? 9.880 -5.564 -16.969 1.00 98.06 290 SER A O 1
ATOM 2237 N N . ARG A 1 291 ? 10.801 -3.673 -16.173 1.00 98.50 291 ARG A N 1
ATOM 2238 C CA . ARG A 1 291 ? 9.975 -3.628 -14.958 1.00 98.50 291 ARG A CA 1
ATOM 2239 C C . ARG A 1 291 ? 8.622 -3.046 -15.344 1.00 98.50 291 ARG A C 1
ATOM 2241 O O . ARG A 1 291 ? 8.580 -1.896 -15.771 1.00 98.50 291 ARG A O 1
ATOM 2248 N N . LEU A 1 292 ? 7.545 -3.795 -15.131 1.00 98.81 292 LEU A N 1
ATOM 2249 C CA . LEU A 1 292 ? 6.172 -3.393 -15.430 1.00 98.81 292 LEU A CA 1
ATOM 2250 C C . LEU A 1 292 ? 5.337 -3.402 -14.149 1.00 98.81 292 LEU A C 1
ATOM 2252 O O . LEU A 1 292 ? 5.263 -4.410 -13.436 1.00 98.81 292 LEU A O 1
ATOM 2256 N N . VAL A 1 293 ? 4.698 -2.276 -13.851 1.00 98.81 293 VAL A N 1
ATOM 2257 C CA . VAL A 1 293 ? 3.878 -2.115 -12.648 1.00 98.81 293 VAL A CA 1
ATOM 2258 C C . VAL A 1 293 ? 2.608 -1.326 -12.926 1.00 98.81 293 VAL A C 1
ATOM 2260 O O . VAL A 1 293 ? 2.569 -0.467 -13.807 1.00 98.81 293 VAL A O 1
ATOM 2263 N N . LEU A 1 294 ? 1.586 -1.596 -12.124 1.00 98.81 294 LEU A N 1
ATOM 2264 C CA . LEU A 1 294 ? 0.423 -0.743 -11.945 1.00 98.81 294 LEU A CA 1
ATOM 2265 C C . LEU A 1 294 ? 0.511 -0.086 -10.573 1.00 98.81 294 LEU A C 1
ATOM 2267 O O . LEU A 1 294 ? 0.972 -0.715 -9.625 1.00 98.81 294 LEU A O 1
ATOM 2271 N N . HIS A 1 295 ? 0.092 1.165 -10.459 1.00 98.62 295 HIS A N 1
ATOM 2272 C CA . HIS A 1 295 ? 0.226 1.916 -9.220 1.00 98.62 295 HIS A CA 1
ATOM 2273 C C . HIS A 1 295 ? -0.860 2.976 -9.063 1.00 98.62 295 HIS A C 1
ATOM 2275 O O . HIS A 1 295 ? -1.454 3.440 -10.042 1.00 98.62 295 HIS A O 1
ATOM 2281 N N . GLY A 1 296 ? -1.111 3.335 -7.811 1.00 98.19 296 GLY A N 1
ATOM 2282 C CA . GLY A 1 296 ? -2.118 4.299 -7.395 1.00 98.19 296 GLY A CA 1
ATOM 2283 C C . GLY A 1 296 ? -2.199 4.363 -5.874 1.00 98.19 296 GLY A C 1
ATOM 2284 O O . GLY A 1 296 ? -1.289 3.911 -5.178 1.00 98.19 296 GLY A O 1
ATOM 2285 N N . TRP A 1 297 ? -3.305 4.897 -5.364 1.00 98.50 297 TRP A N 1
ATOM 2286 C CA . TRP A 1 297 ? -3.560 5.031 -3.934 1.00 98.50 297 TRP A CA 1
ATOM 2287 C C . TRP A 1 297 ? -4.939 4.498 -3.583 1.00 98.50 297 TRP A C 1
ATOM 2289 O O . TRP A 1 297 ? -5.887 4.650 -4.359 1.00 98.50 297 TRP A O 1
ATOM 2299 N N . PHE A 1 298 ? -5.032 3.897 -2.403 1.00 98.19 298 PHE A N 1
ATOM 2300 C CA . PHE A 1 298 ? -6.294 3.656 -1.721 1.00 98.19 298 PHE A CA 1
ATOM 2301 C C . PHE A 1 298 ? -6.755 4.947 -1.060 1.00 98.19 298 PHE A C 1
ATOM 2303 O O . PHE A 1 298 ? -5.949 5.665 -0.468 1.00 98.19 298 PHE A O 1
ATOM 2310 N N . THR A 1 299 ? -8.040 5.254 -1.187 1.00 96.69 299 THR A N 1
ATOM 2311 C CA . THR A 1 299 ? -8.638 6.522 -0.769 1.00 96.69 299 THR A CA 1
ATOM 2312 C C . THR A 1 299 ? -9.972 6.288 -0.070 1.00 96.69 299 THR A C 1
ATOM 2314 O O . THR A 1 299 ? -10.510 5.182 -0.084 1.00 96.69 299 THR A O 1
ATOM 2317 N N . GLU A 1 300 ? -10.528 7.355 0.507 1.00 95.69 300 GLU A N 1
ATOM 2318 C CA . GLU A 1 300 ? -11.832 7.336 1.187 1.00 95.69 300 GLU A CA 1
ATOM 2319 C C . GLU A 1 300 ? -11.889 6.296 2.326 1.00 95.69 300 GLU A C 1
ATOM 2321 O O . GLU A 1 300 ? -12.670 5.337 2.258 1.00 95.69 300 GLU A O 1
ATOM 2326 N N . PRO A 1 301 ? -11.046 6.462 3.371 1.00 96.06 301 PRO A N 1
ATOM 2327 C CA . PRO A 1 301 ? -11.114 5.618 4.557 1.00 96.06 301 PRO A CA 1
ATOM 2328 C C . PRO A 1 301 ? -12.515 5.720 5.165 1.00 96.06 301 PRO A C 1
ATOM 2330 O O . PRO A 1 301 ? -12.990 6.810 5.486 1.00 96.06 301 PRO A O 1
ATOM 2333 N N . SER A 1 302 ? -13.210 4.593 5.254 1.00 94.31 302 SER A N 1
ATOM 2334 C CA . SER A 1 302 ? -14.567 4.519 5.786 1.00 94.31 302 SER A CA 1
ATOM 2335 C C . SER A 1 302 ? -14.919 3.091 6.216 1.00 94.31 302 SER A C 1
ATOM 2337 O O . SER A 1 302 ? -14.308 2.136 5.731 1.00 94.31 302 SER A O 1
ATOM 2339 N N . PRO A 1 303 ? -15.902 2.923 7.121 1.00 94.31 303 PRO A N 1
ATOM 2340 C CA . PRO A 1 303 ? -16.344 1.602 7.540 1.00 94.31 303 PRO A CA 1
ATOM 2341 C C . PRO A 1 303 ? -16.799 0.750 6.351 1.00 94.31 303 PRO A C 1
ATOM 2343 O O . PRO A 1 303 ? -17.526 1.223 5.469 1.00 94.31 303 PRO A O 1
ATOM 2346 N N . PHE A 1 304 ? -16.424 -0.525 6.366 1.00 96.75 304 PHE A N 1
ATOM 2347 C CA . PHE A 1 304 ? -16.929 -1.541 5.454 1.00 96.75 304 PHE A CA 1
ATOM 2348 C C . PHE A 1 304 ? -17.585 -2.666 6.251 1.00 96.75 304 PHE A C 1
ATOM 2350 O O . PHE A 1 304 ? -16.988 -3.199 7.182 1.00 96.75 304 PHE A O 1
ATOM 2357 N N . ILE A 1 305 ? -18.823 -3.003 5.895 1.00 96.69 305 ILE A N 1
ATOM 2358 C CA . ILE A 1 305 ? -19.671 -3.939 6.637 1.00 96.69 305 ILE A CA 1
ATOM 2359 C C . ILE A 1 305 ? -20.079 -5.062 5.682 1.00 96.69 305 ILE A C 1
ATOM 2361 O O . ILE A 1 305 ? -20.630 -4.803 4.611 1.00 96.69 305 ILE A O 1
ATOM 2365 N N . GLU A 1 306 ? -19.795 -6.304 6.065 1.00 95.69 306 GLU A N 1
ATOM 2366 C CA . GLU A 1 306 ? -20.119 -7.514 5.305 1.00 95.69 306 GLU A CA 1
ATOM 2367 C C . GLU A 1 306 ? -20.739 -8.549 6.251 1.00 95.69 306 GLU A C 1
ATOM 2369 O O . GLU A 1 306 ? -20.101 -8.956 7.219 1.00 95.69 306 GLU A O 1
ATOM 2374 N N . GLY A 1 307 ? -21.970 -8.993 5.983 1.00 95.50 307 GLY A N 1
ATOM 2375 C CA . GLY A 1 307 ? -22.631 -10.027 6.782 1.00 95.50 307 GLY A CA 1
ATOM 2376 C C . GLY A 1 307 ? -24.121 -9.788 6.987 1.00 95.50 307 GLY A C 1
ATOM 2377 O O . GLY A 1 307 ? -24.784 -9.219 6.120 1.00 95.50 307 GLY A O 1
ATOM 2378 N N . GLY A 1 308 ? -24.637 -10.288 8.112 1.00 94.50 308 GLY A N 1
ATOM 2379 C CA . GLY A 1 308 ? -26.065 -10.290 8.433 1.00 94.50 308 GLY A CA 1
ATOM 2380 C C . GLY A 1 308 ? -26.641 -8.970 8.955 1.00 94.50 308 GLY A C 1
ATOM 2381 O O . GLY A 1 308 ? -27.860 -8.801 8.903 1.00 94.50 308 GLY A O 1
ATOM 2382 N N . LEU A 1 309 ? -25.809 -8.053 9.459 1.00 94.56 309 LEU A N 1
ATOM 2383 C CA . LEU A 1 309 ? -26.259 -6.751 9.950 1.00 94.56 309 LEU A CA 1
ATOM 2384 C C . LEU A 1 309 ? -26.515 -5.777 8.806 1.00 94.56 309 LEU A C 1
ATOM 2386 O O . LEU A 1 309 ? -25.695 -5.621 7.900 1.00 94.56 309 LEU A O 1
ATOM 2390 N N . GLU A 1 310 ? -27.624 -5.049 8.920 1.00 92.50 310 GLU A N 1
ATOM 2391 C CA . GLU A 1 310 ? -27.874 -3.893 8.067 1.00 92.50 310 GLU A CA 1
ATOM 2392 C C . GLU A 1 310 ? -26.844 -2.788 8.362 1.00 92.50 310 GLU A C 1
ATOM 2394 O O . GLU A 1 310 ? -26.541 -2.532 9.538 1.00 92.50 310 GLU A O 1
ATOM 2399 N N . PRO A 1 311 ? -26.301 -2.113 7.330 1.00 92.56 311 PRO A N 1
ATOM 2400 C CA . PRO A 1 311 ? -25.223 -1.147 7.505 1.00 92.56 311 PRO A CA 1
ATOM 2401 C C . PRO A 1 311 ? -25.539 -0.025 8.497 1.00 92.56 311 PRO A C 1
ATOM 2403 O O . PRO A 1 311 ? -24.683 0.348 9.293 1.00 92.56 311 PRO A O 1
ATOM 2406 N N . GLU A 1 312 ? -26.763 0.498 8.485 1.00 92.94 312 GLU A N 1
ATOM 2407 C CA . GLU A 1 312 ? -27.188 1.592 9.360 1.00 92.94 312 GLU A CA 1
ATOM 2408 C C . GLU A 1 312 ? -27.142 1.186 10.836 1.00 92.94 312 GLU A C 1
ATOM 2410 O O . GLU A 1 312 ? -26.637 1.936 11.670 1.00 92.94 312 GLU A O 1
ATOM 2415 N N . ALA A 1 313 ? -27.611 -0.025 11.143 1.00 92.75 313 ALA A N 1
ATOM 2416 C CA . ALA A 1 313 ? -27.633 -0.561 12.498 1.00 92.75 313 ALA A CA 1
ATOM 2417 C C . ALA A 1 313 ? -26.216 -0.840 13.022 1.00 92.75 313 ALA A C 1
ATOM 2419 O O . ALA A 1 313 ? -25.913 -0.582 14.187 1.00 92.75 313 ALA A O 1
ATOM 2420 N N . ALA A 1 314 ? -25.327 -1.326 12.150 1.00 94.38 314 ALA A N 1
ATOM 2421 C CA . ALA A 1 314 ? -23.923 -1.509 12.496 1.00 94.38 314 ALA A CA 1
ATOM 2422 C C . ALA A 1 314 ? -23.210 -0.169 12.738 1.00 94.38 314 ALA A C 1
ATOM 2424 O O . ALA A 1 314 ? -22.416 -0.064 13.667 1.00 94.38 314 ALA A O 1
ATOM 2425 N N . VAL A 1 315 ? -23.504 0.865 11.943 1.00 94.31 315 VAL A N 1
ATOM 2426 C CA . VAL A 1 315 ? -22.921 2.204 12.121 1.00 94.31 315 VAL A CA 1
ATOM 2427 C C . VAL A 1 315 ? -23.369 2.852 13.431 1.00 94.31 315 VAL A C 1
ATOM 2429 O O . VAL A 1 315 ? -22.553 3.496 14.083 1.00 94.31 315 VAL A O 1
ATOM 2432 N N . GLU A 1 316 ? -24.631 2.691 13.832 1.00 94.50 316 GLU A N 1
ATOM 2433 C CA . GLU A 1 316 ? -25.136 3.239 15.098 1.00 94.50 316 GLU A CA 1
ATOM 2434 C C . GLU A 1 316 ? -24.386 2.658 16.306 1.00 94.50 316 GLU A C 1
ATOM 2436 O O . GLU A 1 316 ? -23.781 3.415 17.064 1.00 94.50 316 GLU A O 1
ATOM 2441 N N . ALA A 1 317 ? -24.332 1.327 16.416 1.00 95.19 317 ALA A N 1
ATOM 2442 C CA . ALA A 1 317 ? -23.605 0.639 17.486 1.00 95.19 317 ALA A CA 1
ATOM 2443 C C . ALA A 1 317 ? -22.096 0.934 17.462 1.00 95.19 317 ALA A C 1
ATOM 2445 O O . ALA A 1 317 ? -21.462 1.106 18.503 1.00 95.19 317 ALA A O 1
ATOM 2446 N N . LEU A 1 318 ? -21.511 1.027 16.264 1.00 96.12 318 LEU A N 1
ATOM 2447 C CA . LEU A 1 318 ? -20.105 1.374 16.108 1.00 96.12 318 LEU A CA 1
ATOM 2448 C C . LEU A 1 318 ? -19.816 2.798 16.599 1.00 96.12 318 LEU A C 1
ATOM 2450 O O . LEU A 1 318 ? -18.818 2.997 17.279 1.00 96.12 318 LEU A O 1
ATOM 2454 N N . ASN A 1 319 ? -20.671 3.779 16.293 1.00 96.25 319 ASN A N 1
ATOM 2455 C CA . ASN A 1 319 ? -20.471 5.160 16.740 1.00 96.25 319 ASN A CA 1
ATOM 2456 C C . ASN A 1 319 ? -20.485 5.283 18.268 1.00 96.25 319 ASN A C 1
ATOM 2458 O O . ASN A 1 319 ? -19.668 6.018 18.809 1.00 96.25 319 ASN A O 1
ATOM 2462 N N . GLU A 1 320 ? -21.354 4.542 18.959 1.00 94.69 320 GLU A N 1
ATOM 2463 C CA . GLU A 1 320 ? -21.388 4.533 20.427 1.00 94.69 320 GLU A CA 1
ATOM 2464 C C . GLU A 1 320 ? -20.065 4.022 21.022 1.00 94.69 320 GLU A C 1
ATOM 2466 O O . GLU A 1 320 ? -19.505 4.647 21.922 1.00 94.69 320 GLU A O 1
ATOM 2471 N N . ALA A 1 321 ? -19.513 2.934 20.473 1.00 95.88 321 ALA A N 1
ATOM 2472 C CA . ALA A 1 321 ? -18.205 2.429 20.892 1.00 95.88 321 ALA A CA 1
ATOM 2473 C C . ALA A 1 321 ? -17.067 3.409 20.552 1.00 95.88 321 ALA A C 1
ATOM 2475 O O . ALA A 1 321 ? -16.144 3.603 21.344 1.00 95.88 321 ALA A O 1
ATOM 2476 N N . LEU A 1 322 ? -17.129 4.041 19.377 1.00 96.94 322 LEU A N 1
ATOM 2477 C CA . LEU A 1 322 ? -16.126 5.006 18.931 1.00 96.94 322 LEU A CA 1
ATOM 2478 C C . LEU A 1 322 ? -16.106 6.274 19.786 1.00 96.94 322 LEU A C 1
ATOM 2480 O O . LEU A 1 322 ? -15.021 6.799 20.016 1.00 96.94 322 LEU A O 1
ATOM 2484 N N . ASP A 1 323 ? -17.255 6.755 20.265 1.00 96.12 323 ASP A N 1
ATOM 2485 C CA . ASP A 1 323 ? -17.322 7.944 21.121 1.00 96.12 323 ASP A CA 1
ATOM 2486 C C . ASP A 1 323 ? -16.491 7.750 22.404 1.00 96.12 323 ASP A C 1
ATOM 2488 O O . ASP A 1 323 ? -15.686 8.616 22.747 1.00 96.12 323 ASP A O 1
ATOM 2492 N N . ALA A 1 324 ? -16.598 6.583 23.051 1.00 94.44 324 ALA A N 1
ATOM 2493 C CA . ALA A 1 324 ? -15.793 6.243 24.227 1.00 94.44 324 ALA A CA 1
ATOM 2494 C C . ALA A 1 324 ? -14.291 6.115 23.905 1.00 94.44 324 ALA A C 1
ATOM 2496 O O . ALA A 1 324 ? -13.449 6.630 24.639 1.00 94.44 324 ALA A O 1
ATOM 2497 N N . ILE A 1 325 ? -13.945 5.477 22.780 1.00 97.00 325 ILE A N 1
ATOM 2498 C CA . ILE A 1 325 ? -12.546 5.338 22.336 1.00 97.00 325 ILE A CA 1
ATOM 2499 C C . ILE A 1 325 ? -11.928 6.713 22.048 1.00 97.00 325 ILE A C 1
ATOM 2501 O O . ILE A 1 325 ? -10.778 6.972 22.399 1.00 97.00 325 ILE A O 1
ATOM 2505 N N . PHE A 1 326 ? -12.678 7.608 21.402 1.00 95.62 326 PHE A N 1
ATOM 2506 C CA . PHE A 1 326 ? -12.197 8.950 21.087 1.00 95.62 326 PHE A CA 1
ATOM 2507 C C . PHE A 1 326 ? -12.019 9.818 22.332 1.00 95.62 326 PHE A C 1
ATOM 2509 O O . PHE A 1 326 ? -11.079 10.608 22.358 1.00 95.62 326 PHE A O 1
ATOM 2516 N N . GLU A 1 327 ? -12.857 9.655 23.358 1.00 95.31 327 GLU A N 1
ATOM 2517 C CA . GLU A 1 327 ? -12.644 10.294 24.661 1.00 95.31 327 GLU A CA 1
ATOM 2518 C C . GLU A 1 327 ? -11.339 9.805 25.310 1.00 95.31 327 GLU A C 1
ATOM 2520 O O . GLU A 1 327 ? -10.537 10.613 25.778 1.00 95.31 327 GLU A O 1
ATOM 2525 N N . GLU A 1 328 ? -11.061 8.499 25.260 1.00 95.12 328 GLU A N 1
ATOM 2526 C CA . GLU A 1 328 ? -9.809 7.937 25.778 1.00 95.12 328 GLU A CA 1
ATOM 2527 C C . GLU A 1 328 ? -8.580 8.455 25.015 1.00 95.12 328 GLU A C 1
ATOM 2529 O O . GLU A 1 328 ? -7.568 8.803 25.627 1.00 95.12 328 GLU A O 1
ATOM 2534 N N . PHE A 1 329 ? -8.670 8.599 23.688 1.00 94.81 329 PHE A N 1
ATOM 2535 C CA . PHE A 1 329 ? -7.581 9.145 22.871 1.00 94.81 329 PHE A CA 1
ATOM 2536 C C . PHE A 1 329 ? -7.142 10.552 23.291 1.00 94.81 329 PHE A C 1
ATOM 2538 O O . PHE A 1 329 ? -5.977 10.891 23.083 1.00 94.81 329 PHE A O 1
ATOM 2545 N N . GLU A 1 330 ? -8.018 11.366 23.891 1.00 92.44 330 GLU A N 1
ATOM 2546 C CA . GLU A 1 330 ? -7.641 12.699 24.383 1.00 92.44 330 GLU A CA 1
ATOM 2547 C C . GLU A 1 330 ? -6.603 12.638 25.516 1.00 92.44 330 GLU A C 1
ATOM 2549 O O . GLU A 1 330 ? -5.829 13.582 25.696 1.00 92.44 330 GLU A O 1
ATOM 2554 N N . ALA A 1 331 ? -6.561 11.527 26.258 1.00 91.00 331 ALA A N 1
ATOM 2555 C CA . ALA A 1 331 ? -5.603 11.286 27.332 1.00 91.00 331 ALA A CA 1
ATOM 2556 C C . ALA A 1 331 ? -4.330 10.559 26.863 1.00 91.00 331 ALA A C 1
ATOM 2558 O O . ALA A 1 331 ? -3.350 10.493 27.610 1.00 91.00 331 ALA A O 1
ATOM 2559 N N . LEU A 1 332 ? -4.320 10.016 25.641 1.00 91.75 332 LEU A N 1
ATOM 2560 C CA . LEU A 1 332 ? -3.210 9.219 25.127 1.00 91.75 332 LEU A CA 1
ATOM 2561 C C . LEU A 1 332 ? -2.148 10.061 24.403 1.00 91.75 332 LEU A C 1
ATOM 2563 O O . LEU A 1 332 ? -2.414 11.163 23.913 1.00 91.75 332 LEU A O 1
ATOM 2567 N N . PRO A 1 333 ? -0.912 9.540 24.281 1.00 90.38 333 PRO A N 1
ATOM 2568 C CA . PRO A 1 333 ? 0.106 10.159 23.448 1.00 90.38 333 PRO A CA 1
ATOM 2569 C C . PRO A 1 333 ? -0.339 10.340 21.989 1.00 90.38 333 PRO A C 1
ATOM 2571 O O . PRO A 1 333 ? -0.994 9.470 21.415 1.00 90.38 333 PRO A O 1
ATOM 2574 N N . ALA A 1 334 ? 0.075 11.439 21.348 1.00 91.69 334 ALA A N 1
ATOM 2575 C CA . ALA A 1 334 ? -0.333 11.717 19.981 1.00 91.69 334 ALA A CA 1
ATOM 2576 C C . ALA A 1 334 ? 0.417 10.808 18.999 1.00 91.69 334 ALA A C 1
ATOM 2578 O O . ALA A 1 334 ? 1.650 10.803 18.923 1.00 91.69 334 ALA A O 1
ATOM 2579 N N . VAL A 1 335 ? -0.351 10.088 18.191 1.00 94.19 335 VAL A N 1
ATOM 2580 C CA . VAL A 1 335 ? 0.141 9.273 17.078 1.00 94.19 335 VAL A CA 1
ATOM 2581 C C . VAL A 1 335 ? -0.329 9.853 15.748 1.00 94.19 335 VAL A C 1
ATOM 2583 O O . VAL A 1 335 ? -1.241 10.674 15.700 1.00 94.19 335 VAL A O 1
ATOM 2586 N N . LEU A 1 336 ? 0.314 9.440 14.660 1.00 93.50 336 LEU A N 1
ATOM 2587 C CA . LEU A 1 336 ? -0.018 9.811 13.289 1.00 93.50 336 LEU A CA 1
ATOM 2588 C C . LEU A 1 336 ? -0.113 8.546 12.439 1.00 93.50 336 LEU A C 1
ATOM 2590 O O . LEU A 1 336 ? 0.769 7.691 12.518 1.00 93.50 336 LEU A O 1
ATOM 2594 N N . GLY A 1 337 ? -1.057 8.477 11.504 1.00 94.56 337 GLY A N 1
ATOM 2595 C CA . GLY A 1 337 ? -1.134 7.406 10.505 1.00 94.56 337 GLY A CA 1
ATOM 2596 C C . GLY A 1 337 ? -2.478 6.712 10.485 1.00 94.56 337 GLY A C 1
ATOM 2597 O O . GLY A 1 337 ? -3.506 7.324 10.754 1.00 94.56 337 GLY A O 1
ATOM 2598 N N . THR A 1 338 ? -2.479 5.437 10.120 1.00 96.19 338 THR A N 1
ATOM 2599 C CA . THR A 1 338 ? -3.706 4.663 9.962 1.00 96.19 338 THR A CA 1
ATOM 2600 C C . THR A 1 338 ? -3.601 3.342 10.701 1.00 96.19 338 THR A C 1
ATOM 2602 O O . THR A 1 338 ? -2.630 2.605 10.535 1.00 96.19 338 THR A O 1
ATOM 2605 N N . LEU A 1 339 ? -4.631 3.037 11.484 1.00 97.50 339 LEU A N 1
ATOM 2606 C CA . LEU A 1 339 ? -4.837 1.743 12.116 1.00 97.50 339 LEU A CA 1
ATOM 2607 C C . LEU A 1 339 ? -6.158 1.173 11.604 1.00 97.50 339 LEU A C 1
ATOM 2609 O O . LEU A 1 339 ? -7.222 1.710 11.888 1.00 97.50 339 LEU A O 1
ATOM 2613 N N . THR A 1 340 ? -6.098 0.104 10.821 1.00 97.94 340 THR A N 1
ATOM 2614 C CA . THR A 1 340 ? -7.290 -0.602 10.344 1.00 97.94 340 THR A CA 1
ATOM 2615 C C . THR A 1 340 ? -7.547 -1.816 11.212 1.00 97.94 340 THR A C 1
ATOM 2617 O O . THR A 1 340 ? -6.657 -2.650 11.392 1.00 97.94 340 THR A O 1
ATOM 2620 N N . VAL A 1 341 ? -8.777 -1.939 11.695 1.00 97.81 341 VAL A N 1
ATOM 2621 C CA . VAL A 1 341 ? -9.234 -3.075 12.494 1.00 97.81 341 VAL A CA 1
ATOM 2622 C C . VAL A 1 341 ? -10.382 -3.801 11.813 1.00 97.81 341 VAL A C 1
ATOM 2624 O O . VAL A 1 341 ? -11.153 -3.193 11.072 1.00 97.81 341 VAL A O 1
ATOM 2627 N N . ARG A 1 342 ? -10.513 -5.099 12.083 1.00 97.94 342 ARG A N 1
ATOM 2628 C CA . ARG A 1 342 ? -11.716 -5.882 11.810 1.00 97.94 342 ARG A CA 1
ATOM 2629 C C . ARG A 1 342 ? -12.363 -6.297 13.117 1.00 97.94 342 ARG A C 1
ATOM 2631 O O . ARG A 1 342 ? -11.685 -6.842 13.979 1.00 97.94 342 ARG A O 1
ATOM 2638 N N . ILE A 1 343 ? -13.665 -6.090 13.200 1.00 97.56 343 ILE A N 1
ATOM 2639 C CA . ILE A 1 343 ? -14.533 -6.533 14.282 1.00 97.56 343 ILE A CA 1
ATOM 2640 C C . ILE A 1 343 ? -15.350 -7.703 13.736 1.00 97.56 343 ILE A C 1
ATOM 2642 O O . ILE A 1 343 ? -16.031 -7.554 12.718 1.00 97.56 343 ILE A O 1
ATOM 2646 N N . ASP A 1 344 ? -15.257 -8.860 14.378 1.00 97.62 344 ASP A N 1
ATOM 2647 C CA . ASP A 1 344 ? -16.092 -10.025 14.090 1.00 97.62 344 ASP A CA 1
ATOM 2648 C C . ASP A 1 344 ? -17.261 -10.027 15.104 1.00 97.62 344 ASP A C 1
ATOM 2650 O O . ASP A 1 344 ? -17.051 -10.119 16.313 1.00 97.62 344 ASP A O 1
ATOM 2654 N N . VAL A 1 345 ? -18.491 -9.851 14.612 1.00 97.69 345 VAL A N 1
ATOM 2655 C CA . VAL A 1 345 ? -19.726 -9.669 15.396 1.00 97.69 345 VAL A CA 1
ATOM 2656 C C . VAL A 1 345 ? -20.633 -10.885 15.232 1.00 97.69 345 VAL A C 1
ATOM 2658 O O . VAL A 1 345 ? -20.984 -11.251 14.106 1.00 97.69 345 VAL A O 1
ATOM 2661 N N . ARG A 1 346 ? -21.079 -11.472 16.345 1.00 96.94 346 ARG A N 1
ATOM 2662 C CA . ARG A 1 346 ? -22.023 -12.595 16.341 1.00 96.94 346 ARG A CA 1
ATOM 2663 C C . ARG A 1 346 ? -23.419 -12.153 15.958 1.00 96.94 346 ARG A C 1
ATOM 2665 O O . ARG A 1 346 ? -23.993 -11.267 16.585 1.00 96.94 346 ARG A O 1
ATOM 2672 N N . GLY A 1 347 ? -24.027 -12.849 15.003 1.00 95.50 347 GLY A N 1
ATOM 2673 C CA . GLY A 1 347 ? -25.416 -12.586 14.628 1.00 95.50 347 GLY A CA 1
ATOM 2674 C C . GLY A 1 347 ? -26.413 -12.926 15.743 1.00 95.50 347 GLY A C 1
ATOM 2675 O O . GLY A 1 347 ? -27.426 -12.248 15.895 1.00 95.50 347 GLY A O 1
ATOM 2676 N N . ALA A 1 348 ? -26.124 -13.948 16.555 1.00 95.25 348 ALA A N 1
ATOM 2677 C CA . ALA A 1 348 ? -27.062 -14.476 17.549 1.00 95.25 348 ALA A CA 1
ATOM 2678 C C . ALA A 1 348 ? -27.440 -13.468 18.648 1.00 95.25 348 ALA A C 1
ATOM 2680 O O . ALA A 1 348 ? -28.603 -13.406 19.044 1.00 95.25 348 ALA A O 1
ATOM 2681 N N . ASP A 1 349 ? -26.469 -12.692 19.128 1.00 94.75 349 ASP A N 1
ATOM 2682 C CA . ASP A 1 349 ? -26.632 -11.777 20.261 1.00 94.75 349 ASP A CA 1
ATOM 2683 C C . ASP A 1 349 ? -26.009 -10.390 20.040 1.00 94.75 349 ASP A C 1
ATOM 2685 O O . ASP A 1 349 ? -26.158 -9.519 20.895 1.00 94.75 349 ASP A O 1
ATOM 2689 N N . GLY A 1 350 ? -25.335 -10.168 18.905 1.00 96.06 350 GLY A N 1
ATOM 2690 C CA . GLY A 1 350 ? -24.666 -8.908 18.584 1.00 96.06 350 GLY A CA 1
ATOM 2691 C C . GLY A 1 350 ? -23.395 -8.636 19.396 1.00 96.06 350 GLY A C 1
ATOM 2692 O O . GLY A 1 350 ? -22.852 -7.531 19.345 1.00 96.06 350 GLY A O 1
ATOM 2693 N N . GLY A 1 351 ? -22.903 -9.619 20.154 1.00 97.06 351 GLY A N 1
ATOM 2694 C CA . GLY A 1 351 ? -21.618 -9.526 20.841 1.00 97.06 351 GLY A CA 1
ATOM 2695 C C . GLY A 1 351 ? -20.438 -9.561 19.868 1.00 97.06 351 GLY A C 1
ATOM 2696 O O . GLY A 1 351 ? -20.522 -10.145 18.787 1.00 97.06 351 GLY A O 1
ATOM 2697 N N . VAL A 1 352 ? -19.325 -8.949 20.266 1.00 97.12 352 VAL A N 1
ATOM 2698 C CA . VAL A 1 352 ? -18.062 -8.999 19.521 1.00 97.12 352 VAL A CA 1
ATOM 2699 C C . VAL A 1 352 ? -17.262 -10.229 19.946 1.00 97.12 352 VAL A C 1
ATOM 2701 O O . VAL A 1 352 ? -16.942 -10.379 21.121 1.00 97.12 352 VAL A O 1
ATOM 2704 N N . ASP A 1 353 ? -16.925 -11.085 18.982 1.00 94.44 353 ASP A N 1
ATOM 2705 C CA . ASP A 1 353 ? -16.119 -12.302 19.176 1.00 94.44 353 ASP A CA 1
ATOM 2706 C C . ASP A 1 353 ? -14.626 -12.071 18.929 1.00 94.44 353 ASP A C 1
ATOM 2708 O O . ASP A 1 353 ? -13.785 -12.885 19.313 1.00 94.44 353 ASP A O 1
ATOM 2712 N N . GLY A 1 354 ? -14.265 -10.980 18.254 1.00 94.31 354 GLY A N 1
ATOM 2713 C CA . GLY A 1 354 ? -12.870 -10.700 17.957 1.00 94.31 354 GLY A CA 1
ATOM 2714 C C . GLY A 1 354 ? -12.627 -9.313 17.389 1.00 94.31 354 GLY A C 1
ATOM 2715 O O . GLY A 1 354 ? -13.449 -8.761 16.658 1.00 94.31 354 GLY A O 1
ATOM 2716 N N . VAL A 1 355 ? -11.446 -8.783 17.705 1.00 96.69 355 VAL A N 1
ATOM 2717 C CA . VAL A 1 355 ? -10.901 -7.554 17.127 1.00 96.69 355 VAL A CA 1
ATOM 2718 C C . VAL A 1 355 ? -9.516 -7.872 16.571 1.00 96.69 355 VAL A C 1
ATOM 2720 O O . VAL A 1 355 ? -8.612 -8.236 17.316 1.00 96.69 355 VAL A O 1
ATOM 2723 N N . ALA A 1 356 ? -9.340 -7.760 15.258 1.00 95.94 356 ALA A N 1
ATOM 2724 C CA . ALA A 1 356 ? -8.078 -8.040 14.582 1.00 95.94 356 ALA A CA 1
ATOM 2725 C C . ALA A 1 356 ? -7.488 -6.766 13.974 1.00 95.94 356 ALA A C 1
ATOM 2727 O O . ALA A 1 356 ? -8.170 -6.054 13.242 1.00 95.94 356 ALA A O 1
ATOM 2728 N N . PHE A 1 357 ? -6.201 -6.513 14.202 1.00 95.94 357 PHE A N 1
ATOM 2729 C CA . PHE A 1 357 ? -5.467 -5.444 13.526 1.00 95.94 357 PHE A CA 1
ATOM 2730 C C . PHE A 1 357 ? -5.035 -5.905 12.128 1.00 95.94 357 PHE A C 1
ATOM 2732 O O . PHE A 1 357 ? -4.324 -6.899 11.981 1.00 95.94 357 PHE A O 1
ATOM 2739 N N . LEU A 1 358 ? -5.484 -5.200 11.090 1.00 95.62 358 LEU A N 1
ATOM 2740 C CA . LEU A 1 358 ? -5.271 -5.576 9.687 1.00 95.62 358 LEU A CA 1
ATOM 2741 C C . LEU A 1 358 ? -4.144 -4.782 9.020 1.00 95.62 358 LEU A C 1
ATOM 2743 O O . LEU A 1 358 ? -3.384 -5.331 8.221 1.00 95.62 358 LEU A O 1
ATOM 2747 N N . ALA A 1 359 ? -4.031 -3.496 9.351 1.00 95.94 359 ALA A N 1
ATOM 2748 C CA . ALA A 1 359 ? -2.975 -2.614 8.870 1.00 95.94 359 ALA A CA 1
ATOM 2749 C C . ALA A 1 359 ? -2.649 -1.569 9.940 1.00 95.94 359 ALA A C 1
ATOM 2751 O O . ALA A 1 359 ? -3.557 -0.990 10.529 1.00 95.94 359 ALA A O 1
ATOM 2752 N N . ASP A 1 360 ? -1.363 -1.317 10.173 1.00 95.69 360 ASP A N 1
ATOM 2753 C CA . ASP A 1 360 ? -0.885 -0.384 11.194 1.00 95.69 360 ASP A CA 1
ATOM 2754 C C . ASP A 1 360 ? 0.306 0.406 10.646 1.00 95.69 360 ASP A C 1
ATOM 2756 O O . ASP A 1 360 ? 1.403 -0.131 10.486 1.00 95.69 360 ASP A O 1
ATOM 2760 N N . THR A 1 361 ? 0.079 1.683 10.348 1.00 94.81 361 THR A N 1
ATOM 2761 C CA . THR A 1 361 ? 1.118 2.642 9.948 1.00 94.81 361 THR A CA 1
ATOM 2762 C C . THR A 1 361 ? 1.376 3.679 11.038 1.00 94.81 361 THR A C 1
ATOM 2764 O O . THR A 1 361 ? 1.946 4.735 10.765 1.00 94.81 361 THR A O 1
ATOM 2767 N N . LEU A 1 362 ? 0.941 3.430 12.275 1.00 94.44 362 LEU A N 1
ATOM 2768 C CA . LEU A 1 362 ? 1.060 4.416 13.337 1.00 94.44 362 LEU A CA 1
ATOM 2769 C C . LEU A 1 362 ? 2.530 4.739 13.616 1.00 94.44 362 LEU A C 1
ATOM 2771 O O . LEU A 1 362 ? 3.384 3.858 13.728 1.00 94.44 362 LEU A O 1
ATOM 2775 N N . VAL A 1 363 ? 2.805 6.029 13.767 1.00 91.50 363 VAL A N 1
ATOM 2776 C CA . VAL A 1 363 ? 4.070 6.568 14.268 1.00 91.50 363 VAL A CA 1
ATOM 2777 C C . VAL A 1 363 ? 3.765 7.548 15.390 1.00 91.50 363 VAL A C 1
ATOM 2779 O O . VAL A 1 363 ? 2.747 8.238 15.353 1.00 91.50 363 VAL A O 1
ATOM 2782 N N . VAL A 1 364 ? 4.631 7.615 16.395 1.00 89.69 364 VAL A N 1
ATOM 2783 C CA . VAL A 1 364 ? 4.512 8.624 17.452 1.00 89.69 364 VAL A CA 1
ATOM 2784 C C . VAL A 1 364 ? 4.839 9.993 16.870 1.00 89.69 364 VAL A C 1
ATOM 2786 O O . VAL A 1 364 ? 5.707 10.123 16.002 1.00 89.69 364 VAL A O 1
ATOM 2789 N N . ARG A 1 365 ? 4.128 11.029 17.324 1.00 87.44 365 ARG A N 1
ATOM 2790 C CA . ARG A 1 365 ? 4.414 12.405 16.923 1.00 87.44 365 ARG A CA 1
ATOM 2791 C C . ARG A 1 365 ? 5.862 12.769 17.300 1.00 87.44 365 ARG A C 1
ATOM 2793 O O . ARG A 1 365 ? 6.196 12.752 18.485 1.00 87.44 365 ARG A O 1
ATOM 2800 N N . PRO A 1 366 ? 6.717 13.156 16.333 1.00 81.00 366 PRO A N 1
ATOM 2801 C CA . PRO A 1 366 ? 8.111 13.471 16.624 1.00 81.00 366 PRO A CA 1
ATOM 2802 C C . PRO A 1 366 ? 8.264 14.574 17.675 1.00 81.00 366 PRO A C 1
ATOM 2804 O O . PRO A 1 366 ? 7.555 15.583 17.642 1.00 81.00 366 PRO A O 1
ATOM 2807 N N . GLY A 1 367 ? 9.223 14.395 18.585 1.00 77.88 367 GLY A N 1
ATOM 2808 C CA . GLY A 1 367 ? 9.526 15.354 19.651 1.00 77.88 367 GLY A CA 1
ATOM 2809 C C . GLY A 1 367 ? 8.567 15.315 20.843 1.00 77.88 367 GLY A C 1
ATOM 2810 O O . GLY A 1 367 ? 8.726 16.116 21.764 1.00 77.88 367 GLY A O 1
ATOM 2811 N N . GLN A 1 368 ? 7.592 14.404 20.852 1.00 83.69 368 GLN A N 1
ATOM 2812 C CA . GLN A 1 368 ? 6.784 14.139 22.033 1.00 83.69 368 GLN A CA 1
ATOM 2813 C C . GLN A 1 368 ? 7.580 13.308 23.047 1.00 83.69 368 GLN A C 1
ATOM 2815 O O . GLN A 1 368 ? 8.138 12.271 22.706 1.00 83.69 368 GLN A O 1
ATOM 2820 N N . VAL A 1 369 ? 7.605 13.753 24.305 1.00 82.44 369 VAL A N 1
ATOM 2821 C CA . VAL A 1 369 ? 8.107 12.942 25.420 1.00 82.44 369 VAL A CA 1
ATOM 2822 C C . VAL A 1 369 ? 6.948 12.093 25.931 1.00 82.44 369 VAL A C 1
ATOM 2824 O O . VAL A 1 369 ? 5.894 12.634 26.266 1.00 82.44 369 VAL A O 1
ATOM 2827 N N . ILE A 1 370 ? 7.136 10.778 25.960 1.00 84.75 370 ILE A N 1
ATOM 2828 C CA . ILE A 1 370 ? 6.189 9.827 26.545 1.00 84.75 370 ILE A CA 1
ATOM 2829 C C . ILE A 1 370 ? 6.794 9.375 27.866 1.00 84.75 370 ILE A C 1
ATOM 2831 O O . ILE A 1 370 ? 7.959 8.979 27.884 1.00 84.75 370 ILE A O 1
ATOM 2835 N N . THR A 1 371 ? 6.030 9.443 28.951 1.00 86.62 371 THR A N 1
ATOM 2836 C CA . THR A 1 371 ? 6.465 8.977 30.270 1.00 86.62 371 THR A CA 1
ATOM 2837 C C . THR A 1 371 ? 5.437 8.047 30.891 1.00 86.62 371 THR A C 1
ATOM 2839 O O . THR A 1 371 ? 4.267 8.092 30.511 1.00 86.62 371 THR A O 1
ATOM 2842 N N . ASP A 1 372 ? 5.864 7.223 31.840 1.00 84.81 372 ASP A N 1
ATOM 2843 C CA . ASP A 1 372 ? 4.955 6.526 32.747 1.00 84.81 372 ASP A CA 1
ATOM 2844 C C . ASP A 1 372 ? 4.440 7.452 33.868 1.00 84.81 372 ASP A C 1
ATOM 2846 O O . ASP A 1 372 ? 4.713 8.660 33.880 1.00 84.81 372 ASP A O 1
ATOM 2850 N N . ASP A 1 373 ? 3.683 6.878 34.807 1.00 83.75 373 ASP A N 1
ATOM 2851 C CA . ASP A 1 373 ? 3.105 7.580 35.961 1.00 83.75 373 ASP A CA 1
ATOM 2852 C C . ASP A 1 373 ? 4.165 8.143 36.924 1.00 83.75 373 ASP A C 1
ATOM 2854 O O . ASP A 1 373 ? 3.892 9.080 37.679 1.00 83.75 373 ASP A O 1
ATOM 2858 N N . GLU A 1 374 ? 5.380 7.592 36.902 1.00 87.38 374 GLU A N 1
ATOM 2859 C CA . GLU A 1 374 ? 6.515 8.039 37.712 1.00 87.38 374 GLU A CA 1
ATOM 2860 C C . GLU A 1 374 ? 7.330 9.135 37.000 1.00 87.38 374 GLU A C 1
ATOM 2862 O O . GLU A 1 374 ? 8.193 9.771 37.610 1.00 87.38 374 GLU A O 1
ATOM 2867 N N . GLY A 1 375 ? 7.003 9.427 35.736 1.00 84.25 375 GLY A N 1
ATOM 2868 C CA . GLY A 1 375 ? 7.689 10.411 34.905 1.00 84.25 375 GLY A CA 1
ATOM 2869 C C . GLY A 1 375 ? 8.907 9.849 34.169 1.00 84.25 375 GLY A C 1
ATOM 2870 O O . GLY A 1 375 ? 9.668 10.628 33.588 1.00 84.25 375 GLY A O 1
ATOM 2871 N N . GLU A 1 376 ? 9.097 8.529 34.165 1.00 86.19 376 GLU A N 1
ATOM 2872 C CA . GLU A 1 376 ? 10.203 7.882 33.468 1.00 86.19 376 GLU A CA 1
ATOM 2873 C C . GLU A 1 376 ? 9.896 7.740 31.969 1.00 86.19 376 GLU A C 1
ATOM 2875 O O . GLU A 1 376 ? 8.764 7.420 31.599 1.00 86.19 376 GLU A O 1
ATOM 2880 N N . PRO A 1 377 ? 10.870 7.980 31.069 1.00 84.25 377 PRO A N 1
ATOM 2881 C CA . PRO A 1 377 ? 10.629 7.946 29.633 1.00 84.25 377 PRO A CA 1
ATOM 2882 C C . PRO A 1 377 ? 10.255 6.543 29.145 1.00 84.25 377 PRO A C 1
ATOM 2884 O O . PRO A 1 377 ? 10.968 5.570 29.393 1.00 84.25 377 PRO A O 1
ATOM 2887 N N . LEU A 1 378 ? 9.190 6.461 28.353 1.00 84.62 378 LEU A N 1
ATOM 2888 C CA . LEU A 1 378 ? 8.754 5.240 27.687 1.00 84.62 378 LEU A CA 1
ATOM 2889 C C . LEU A 1 378 ? 9.160 5.238 26.206 1.00 84.62 378 LEU A C 1
ATOM 2891 O O . LEU A 1 378 ? 9.246 6.297 25.580 1.00 84.62 378 LEU A O 1
ATOM 2895 N N . PRO A 1 379 ? 9.389 4.053 25.610 1.00 83.94 379 PRO A N 1
ATOM 2896 C CA . PRO A 1 379 ? 9.634 3.946 24.177 1.00 83.94 379 PRO A CA 1
ATOM 2897 C C . PRO A 1 379 ? 8.373 4.281 23.369 1.00 83.94 379 PRO A C 1
ATOM 2899 O O . PRO A 1 379 ? 7.253 4.041 23.818 1.00 83.94 379 PRO A O 1
ATOM 2902 N N . ASP A 1 380 ? 8.548 4.705 22.116 1.00 82.69 380 ASP A N 1
ATOM 2903 C CA . ASP A 1 380 ? 7.447 4.987 21.179 1.00 82.69 380 ASP A CA 1
ATOM 2904 C C . ASP A 1 380 ? 6.451 3.824 21.020 1.00 82.69 380 ASP A C 1
ATOM 2906 O O . ASP A 1 380 ? 5.260 4.022 20.765 1.00 82.69 380 ASP A O 1
ATOM 2910 N N . SER A 1 381 ? 6.925 2.586 21.191 1.00 84.69 381 SER A N 1
ATOM 2911 C CA . SER A 1 381 ? 6.077 1.394 21.164 1.00 84.69 381 SER A CA 1
ATOM 2912 C C . SER A 1 381 ? 5.011 1.400 22.263 1.00 84.69 381 SER A C 1
ATOM 2914 O O . SER A 1 381 ? 3.943 0.837 22.047 1.00 84.69 381 SER A O 1
ATOM 2916 N N . ALA A 1 382 ? 5.261 2.053 23.402 1.00 87.94 382 ALA A N 1
ATOM 2917 C CA . ALA A 1 382 ? 4.295 2.169 24.492 1.00 87.94 382 ALA A CA 1
ATOM 2918 C C . ALA A 1 382 ? 3.105 3.060 24.109 1.00 87.94 382 ALA A C 1
ATOM 2920 O O . ALA A 1 382 ? 1.961 2.675 24.329 1.00 87.94 382 ALA A O 1
ATOM 2921 N N . ALA A 1 383 ? 3.353 4.203 23.460 1.00 89.19 383 ALA A N 1
ATOM 2922 C CA . ALA A 1 383 ? 2.286 5.080 22.971 1.00 89.19 383 ALA A CA 1
ATOM 2923 C C . ALA A 1 383 ? 1.381 4.379 21.952 1.00 89.19 383 ALA A C 1
ATOM 2925 O O . ALA A 1 383 ? 0.158 4.450 22.044 1.00 89.19 383 ALA A O 1
ATOM 2926 N N . ARG A 1 384 ? 1.976 3.654 20.997 1.00 92.00 384 ARG A N 1
ATOM 2927 C CA . ARG A 1 384 ? 1.201 2.866 20.030 1.00 92.00 384 ARG A CA 1
ATOM 2928 C C . ARG A 1 384 ? 0.424 1.731 20.688 1.00 92.00 384 ARG A C 1
ATOM 2930 O O . ARG A 1 384 ? -0.732 1.523 20.333 1.00 92.00 384 ARG A O 1
ATOM 2937 N N . ALA A 1 385 ? 1.036 1.024 21.637 1.00 92.25 385 ALA A N 1
ATOM 2938 C CA . ALA A 1 385 ? 0.359 -0.030 22.383 1.00 92.25 385 ALA A CA 1
ATOM 2939 C C . ALA A 1 385 ? -0.849 0.520 23.152 1.00 92.25 385 ALA A C 1
ATOM 2941 O O . ALA A 1 385 ? -1.913 -0.084 23.094 1.00 92.25 385 ALA A O 1
ATOM 2942 N N . ALA A 1 386 ? -0.724 1.689 23.789 1.00 92.69 386 ALA A N 1
ATOM 2943 C CA . ALA A 1 386 ? -1.832 2.334 24.491 1.00 92.69 386 ALA A CA 1
ATOM 2944 C C . ALA A 1 386 ? -3.011 2.642 23.550 1.00 92.69 386 ALA A C 1
ATOM 2946 O O . ALA A 1 386 ? -4.146 2.288 23.854 1.00 92.69 386 ALA A O 1
ATOM 2947 N N . VAL A 1 387 ? -2.742 3.202 22.363 1.00 95.31 387 VAL A N 1
ATOM 2948 C CA . VAL A 1 387 ? -3.783 3.449 21.344 1.00 95.31 387 VAL A CA 1
ATOM 2949 C C . VAL A 1 387 ? -4.454 2.148 20.899 1.00 95.31 387 VAL A C 1
ATOM 2951 O O . VAL A 1 387 ? -5.676 2.086 20.792 1.00 95.31 387 VAL A O 1
ATOM 2954 N N . GLN A 1 388 ? -3.679 1.091 20.649 1.00 95.75 388 GLN A N 1
ATOM 2955 C CA . GLN A 1 388 ? -4.241 -0.202 20.255 1.00 95.75 388 GLN A CA 1
ATOM 2956 C C . GLN A 1 388 ? -5.055 -0.859 21.378 1.00 95.75 388 GLN A C 1
ATOM 2958 O O . GLN A 1 388 ? -6.066 -1.491 21.082 1.00 95.75 388 GLN A O 1
ATOM 2963 N N . HIS A 1 389 ? -4.648 -0.706 22.640 1.00 95.38 389 HIS A N 1
ATOM 2964 C CA . HIS A 1 389 ? -5.406 -1.186 23.795 1.00 95.38 389 HIS A CA 1
ATOM 2965 C C . HIS A 1 389 ? -6.761 -0.488 23.903 1.00 95.38 389 HIS A C 1
ATOM 2967 O O . HIS A 1 389 ? -7.771 -1.185 23.907 1.00 95.38 389 HIS A O 1
ATOM 2973 N N . ALA A 1 390 ? -6.789 0.846 23.859 1.00 96.06 390 ALA A N 1
ATOM 2974 C CA . ALA A 1 390 ? -8.027 1.627 23.859 1.00 96.06 390 ALA A CA 1
ATOM 2975 C C . ALA A 1 390 ? -8.984 1.179 22.739 1.00 96.06 390 ALA A C 1
ATOM 2977 O O . ALA A 1 390 ? -10.156 0.884 22.972 1.00 96.06 390 ALA A O 1
ATOM 2978 N N . VAL A 1 391 ? -8.462 1.026 21.514 1.00 97.19 391 VAL A N 1
ATOM 2979 C CA . VAL A 1 391 ? -9.249 0.535 20.370 1.00 97.19 391 VAL A CA 1
ATOM 2980 C C . VAL A 1 391 ? -9.771 -0.878 20.605 1.00 97.19 391 VAL A C 1
ATOM 2982 O O . VAL A 1 391 ? -10.951 -1.141 20.387 1.00 97.19 391 VAL A O 1
ATOM 2985 N N . ARG A 1 392 ? -8.907 -1.811 21.011 1.00 95.88 392 ARG A N 1
ATOM 2986 C CA . ARG A 1 392 ? -9.286 -3.213 21.202 1.00 95.88 392 ARG A CA 1
ATOM 2987 C C . ARG A 1 392 ? -10.338 -3.348 22.293 1.00 95.88 392 ARG A C 1
ATOM 2989 O O . ARG A 1 392 ? -11.336 -4.024 22.070 1.00 95.88 392 ARG A O 1
ATOM 2996 N N . ASP A 1 393 ? -10.108 -2.727 23.440 1.00 95.19 393 ASP A N 1
ATOM 2997 C CA . ASP A 1 393 ? -10.941 -2.896 24.625 1.00 95.19 393 ASP A CA 1
ATOM 2998 C C . ASP A 1 393 ? -12.299 -2.204 24.418 1.00 95.19 393 ASP A C 1
ATOM 3000 O O . ASP A 1 393 ? -13.340 -2.819 24.655 1.00 95.19 393 ASP A O 1
ATOM 3004 N N . GLY A 1 394 ? -12.310 -0.994 23.842 1.00 96.31 394 GLY A N 1
ATOM 3005 C CA . GLY A 1 394 ? -13.543 -0.296 23.475 1.00 96.31 394 GLY A CA 1
ATOM 3006 C C . GLY A 1 394 ? -14.372 -1.042 22.423 1.00 96.31 394 GLY A C 1
ATOM 3007 O O . GLY A 1 394 ? -15.586 -1.183 22.571 1.00 96.31 394 GLY A O 1
ATOM 3008 N N . LEU A 1 395 ? -13.734 -1.593 21.383 1.00 97.19 395 LEU A N 1
ATOM 3009 C CA . LEU A 1 395 ? -14.448 -2.354 20.352 1.00 97.19 395 LEU A CA 1
ATOM 3010 C C . LEU A 1 395 ? -14.888 -3.742 20.831 1.00 97.19 395 LEU A C 1
ATOM 3012 O O . LEU A 1 395 ? -15.951 -4.196 20.426 1.00 97.19 395 LEU A O 1
ATOM 3016 N N . ALA A 1 396 ? -14.130 -4.414 21.699 1.00 96.25 396 ALA A N 1
ATOM 3017 C CA . ALA A 1 396 ? -14.541 -5.691 22.289 1.00 96.25 396 ALA A CA 1
ATOM 3018 C C . ALA A 1 396 ? -15.739 -5.527 23.245 1.00 96.25 396 ALA A C 1
ATOM 3020 O O . ALA A 1 396 ? -16.587 -6.417 23.363 1.00 96.25 396 ALA A O 1
ATOM 3021 N N . ALA A 1 397 ? -15.843 -4.372 23.907 1.00 95.44 397 ALA A N 1
ATOM 3022 C CA . ALA A 1 397 ? -16.983 -4.025 24.748 1.00 95.44 397 ALA A CA 1
ATOM 3023 C C . ALA A 1 397 ? -18.238 -3.633 23.945 1.00 95.44 397 ALA A C 1
ATOM 3025 O O . ALA A 1 397 ? -19.336 -3.633 24.507 1.00 95.44 397 ALA A O 1
ATOM 3026 N N . ALA A 1 398 ? -18.108 -3.344 22.645 1.00 96.31 398 ALA A N 1
ATOM 3027 C CA . ALA A 1 398 ? -19.223 -2.924 21.806 1.00 96.31 398 ALA A CA 1
ATOM 3028 C C . ALA A 1 398 ? -20.352 -3.969 21.767 1.00 96.31 398 ALA A C 1
ATOM 3030 O O . ALA A 1 398 ? -20.139 -5.184 21.884 1.00 96.31 398 ALA A O 1
ATOM 3031 N N . ARG A 1 399 ? -21.585 -3.485 21.596 1.00 96.19 399 ARG A N 1
ATOM 3032 C CA . ARG A 1 399 ? -22.781 -4.318 21.452 1.00 96.19 399 ARG A CA 1
ATOM 3033 C C . ARG A 1 399 ? -23.562 -3.878 20.229 1.00 96.19 399 ARG A C 1
ATOM 3035 O O . ARG A 1 399 ? -24.052 -2.758 20.158 1.00 96.19 399 ARG A O 1
ATOM 3042 N N . PHE A 1 400 ? -23.669 -4.785 19.272 1.00 97.06 400 PHE A N 1
ATOM 3043 C CA . PHE A 1 400 ? -24.464 -4.618 18.067 1.00 97.06 400 PHE A CA 1
ATOM 3044 C C . PHE A 1 400 ? -25.862 -5.211 18.289 1.00 97.06 400 PHE A C 1
ATOM 3046 O O . PHE A 1 400 ? -26.067 -5.985 19.226 1.00 97.06 400 PHE A O 1
ATOM 3053 N N . PRO A 1 401 ? -26.858 -4.874 17.458 1.00 95.56 401 PRO A N 1
ATOM 3054 C CA . PRO A 1 401 ? -28.134 -5.573 17.510 1.00 95.56 401 PRO A CA 1
ATOM 3055 C C . PRO A 1 401 ? -27.976 -7.026 17.045 1.00 95.56 401 PRO A C 1
ATOM 3057 O O . PRO A 1 401 ? -27.166 -7.325 16.173 1.00 95.56 401 PRO A O 1
ATOM 3060 N N . ALA A 1 402 ? -28.779 -7.940 17.587 1.00 94.12 402 ALA A N 1
ATOM 3061 C CA . ALA A 1 402 ? -28.846 -9.301 17.062 1.00 94.12 402 ALA A CA 1
ATOM 3062 C C . ALA A 1 402 ? -29.422 -9.300 15.633 1.00 94.12 402 ALA A C 1
ATOM 3064 O O . ALA A 1 402 ? -30.342 -8.538 15.315 1.00 94.12 402 ALA A O 1
ATOM 3065 N N . CYS A 1 403 ? -28.925 -10.186 14.771 1.00 90.94 403 CYS A N 1
ATOM 3066 C CA . CYS A 1 403 ? -29.422 -10.356 13.413 1.00 90.94 403 CYS A CA 1
ATOM 3067 C C . CYS A 1 403 ? -29.523 -11.835 13.015 1.00 90.94 403 CYS A C 1
ATOM 3069 O O . CYS A 1 403 ? -28.598 -12.633 13.146 1.00 90.94 403 CYS A O 1
ATOM 3071 N N . ALA A 1 404 ? -30.671 -12.204 12.444 1.00 85.81 404 ALA A N 1
ATOM 3072 C CA . ALA A 1 404 ? -30.902 -13.561 11.946 1.00 85.81 404 ALA A CA 1
ATOM 3073 C C . ALA A 1 404 ? -30.140 -13.867 10.639 1.00 85.81 404 ALA A C 1
ATOM 3075 O O . ALA A 1 404 ? -30.143 -15.007 10.180 1.00 85.81 404 ALA A O 1
ATOM 3076 N N . GLY A 1 405 ? -29.511 -12.855 10.026 1.00 87.50 405 GLY A N 1
ATOM 3077 C CA . GLY A 1 405 ? -28.751 -12.966 8.777 1.00 87.50 405 GLY A CA 1
ATOM 3078 C C . GLY A 1 405 ? -27.380 -13.638 8.916 1.00 87.50 405 GLY A C 1
ATOM 3079 O O . GLY A 1 405 ? -26.721 -13.854 7.902 1.00 87.50 405 GLY A O 1
ATOM 3080 N N . GLY A 1 406 ? -26.972 -13.987 10.140 1.00 94.00 406 GLY A N 1
ATOM 3081 C CA . GLY A 1 406 ? -25.666 -14.568 10.451 1.00 94.00 406 GLY A CA 1
ATOM 3082 C C . GLY A 1 406 ? -24.652 -13.527 10.922 1.00 94.00 406 GLY A C 1
ATOM 3083 O O . GLY A 1 406 ? -24.984 -12.362 11.124 1.00 94.00 406 GLY A O 1
ATOM 3084 N N . ASP A 1 407 ? -23.411 -13.960 11.114 1.00 96.75 407 ASP A N 1
ATOM 3085 C CA . ASP A 1 407 ? -22.347 -13.111 11.650 1.00 96.75 407 ASP A CA 1
ATOM 3086 C C . ASP A 1 407 ? -21.989 -11.958 10.705 1.00 96.75 407 ASP A C 1
ATOM 3088 O O . ASP A 1 407 ? -22.225 -12.003 9.492 1.00 96.75 407 ASP A O 1
ATOM 3092 N N . THR A 1 408 ? -21.417 -10.901 11.276 1.00 97.62 408 THR A N 1
ATOM 3093 C CA . THR A 1 408 ? -21.013 -9.697 10.549 1.00 97.62 408 THR A CA 1
ATOM 3094 C C . THR A 1 408 ? -19.554 -9.375 10.791 1.00 97.62 408 THR A C 1
ATOM 3096 O O . THR A 1 408 ? -19.045 -9.503 11.897 1.00 97.62 408 THR A O 1
ATOM 3099 N N . ARG A 1 409 ? -18.884 -8.905 9.743 1.00 97.88 409 ARG A N 1
ATOM 3100 C CA . ARG A 1 409 ? -17.553 -8.317 9.810 1.00 97.88 409 ARG A CA 1
ATOM 3101 C C . ARG A 1 409 ? -17.631 -6.832 9.544 1.00 97.88 409 ARG A C 1
ATOM 3103 O O . ARG A 1 409 ? -18.182 -6.414 8.526 1.00 97.88 409 ARG A O 1
ATOM 3110 N N . VAL A 1 410 ? -17.029 -6.056 10.434 1.00 97.81 410 VAL A N 1
ATOM 3111 C CA . VAL A 1 410 ? -16.877 -4.612 10.277 1.00 97.81 410 VAL A CA 1
ATOM 3112 C C . VAL A 1 410 ? -15.394 -4.296 10.174 1.00 97.81 410 VAL A C 1
ATOM 3114 O O . VAL A 1 410 ? -14.653 -4.485 11.133 1.00 97.81 410 VAL A O 1
ATOM 3117 N N . THR A 1 411 ? -14.949 -3.814 9.018 1.00 98.31 411 THR A N 1
ATOM 3118 C CA . THR A 1 411 ? -13.606 -3.254 8.849 1.00 98.31 411 THR A CA 1
ATOM 3119 C C . THR A 1 411 ? -13.679 -1.748 9.061 1.00 98.31 411 THR A C 1
ATOM 3121 O O . THR A 1 411 ? -14.428 -1.062 8.366 1.00 98.31 411 THR A O 1
ATOM 3124 N N . TYR A 1 412 ? -12.904 -1.225 10.009 1.00 98.00 412 TYR A N 1
ATOM 3125 C CA . TYR A 1 412 ? -12.905 0.189 10.366 1.00 98.00 412 TYR A CA 1
ATOM 3126 C C . TYR A 1 412 ? -11.487 0.781 10.350 1.00 98.00 412 TYR A C 1
ATOM 3128 O O . TYR A 1 412 ? -10.600 0.256 11.030 1.00 98.00 412 TYR A O 1
ATOM 3136 N N . PRO A 1 413 ? -11.247 1.867 9.593 1.00 97.62 413 PRO A N 1
ATOM 3137 C CA . PRO A 1 413 ? -9.981 2.588 9.619 1.00 97.62 413 PRO A CA 1
ATOM 3138 C C . PRO A 1 413 ? -10.008 3.753 10.624 1.00 97.62 413 PRO A C 1
ATOM 3140 O O . PRO A 1 413 ? -10.735 4.730 10.449 1.00 97.62 413 PRO A O 1
ATOM 3143 N N . PHE A 1 414 ? -9.145 3.710 11.635 1.00 97.62 414 PHE A N 1
ATOM 3144 C CA . PHE A 1 414 ? -8.781 4.885 12.428 1.00 97.62 414 PHE A CA 1
ATOM 3145 C C . PHE A 1 414 ? -7.689 5.669 11.698 1.00 97.62 414 PHE A C 1
ATOM 3147 O O . PHE A 1 414 ? -6.645 5.108 11.360 1.00 97.62 414 PHE A O 1
ATOM 3154 N N . VAL A 1 415 ? -7.915 6.962 11.462 1.00 95.12 415 VAL A N 1
ATOM 3155 C CA . VAL A 1 415 ? -6.957 7.861 10.802 1.00 95.12 415 VAL A CA 1
ATOM 3156 C C . VAL A 1 415 ? -6.570 8.973 11.772 1.00 95.12 415 VAL A C 1
ATOM 3158 O O . VAL A 1 415 ? -7.439 9.672 12.286 1.00 95.12 415 VAL A O 1
ATOM 3161 N N . PHE A 1 416 ? -5.270 9.126 12.010 1.00 94.50 416 PHE A N 1
ATOM 3162 C CA . PHE A 1 416 ? -4.684 10.073 12.956 1.00 94.50 416 PHE A CA 1
ATOM 3163 C C . PHE A 1 416 ? -3.822 11.099 12.205 1.00 94.50 416 PHE A C 1
ATOM 3165 O O . PHE A 1 416 ? -2.901 10.707 11.476 1.00 94.50 416 PHE A O 1
ATOM 3172 N N . GLU A 1 417 ? -4.103 12.394 12.396 1.00 86.50 417 GLU A N 1
ATOM 3173 C CA . GLU A 1 417 ? -3.477 13.527 11.681 1.00 86.50 417 GLU A CA 1
ATOM 3174 C C . GLU A 1 417 ? -2.731 14.527 12.583 1.00 86.50 417 GLU A C 1
ATOM 3176 O O . GLU A 1 417 ? -3.123 14.751 13.756 1.00 86.50 417 GLU A O 1
#

Organism: NCBI:txid307507

Sequence (417 aa):
MRSLGGGGGPLGAAAGATGGRRRRGPPPPAAAAKPPPATMLWRAAAERTALASAASEARRPRPTRPAPAAAGRQADGDGAEDAGEAEGGESEAEFEGPLPELSEARHIIVQPGFSDAASDLRAVFDERFGDPRKPLREHFLWHYWYVENQYTLHRTQAAAYFPKALYKRLESDLIAYGERVLGCRAITPVWMSYYVDGCAQELHCDSFHGPFAFVLSLTHWEERAFTGGETMILKPATLDFWSGFQPGRGLELGDLVELVPPRFNQLTLFDPRLPHGVRPVHGTRDPMKSRLVLHGWFTEPSPFIEGGLEPEAAVEALNEALDAIFEEFEALPAVLGTLTVRIDVRGADGGVDGVAFLADTLVVRPGQVITDDEGEPLPDSAARAAVQHAVRDGLAAARFPACAGGDTRVTYPFVFE